Protein AF-0000000065988521 (afdb_homodimer)

Organism: Campylobacter curvus (strain 525.92) (NCBI:txid360105)

Solvent-accessible surface area (backbone atoms only — not comparable to full-atom values): 28954 Å² total; per-residue (Å²): 87,37,46,64,57,51,21,64,75,54,64,28,45,70,71,81,83,74,50,62,34,78,42,72,32,49,45,83,73,18,38,62,46,14,33,27,61,42,79,46,76,86,55,44,76,49,43,64,74,30,44,30,26,27,33,28,23,31,72,91,52,53,84,49,57,48,90,88,39,35,53,30,35,26,92,49,21,57,40,36,46,17,62,48,26,59,77,65,46,73,71,91,70,70,77,84,42,78,55,50,68,35,86,63,30,42,74,41,64,74,43,42,77,39,30,39,22,35,37,24,48,54,15,35,39,29,41,47,20,36,38,26,33,46,19,35,36,27,33,46,21,41,37,32,41,44,21,37,35,33,49,56,21,36,39,30,34,46,23,38,37,32,40,46,16,37,42,32,44,73,36,94,44,66,26,63,48,97,87,65,51,78,36,62,36,53,43,60,24,18,26,36,39,31,37,45,24,34,40,21,36,46,16,40,33,18,8,1,55,61,51,55,12,35,37,32,34,48,18,37,35,31,36,47,23,41,36,28,22,40,19,35,38,25,41,34,21,39,39,30,38,46,19,36,36,30,38,36,24,34,37,29,40,40,23,33,40,23,42,49,11,37,35,45,57,69,28,41,37,27,39,45,16,32,35,32,51,46,15,69,42,82,55,71,43,67,53,66,39,80,46,76,60,56,52,76,55,37,50,37,69,58,45,52,49,50,51,48,48,52,50,50,50,51,70,76,88,87,38,45,64,56,50,22,64,75,54,66,29,45,71,71,80,83,72,50,62,36,79,41,72,32,49,44,82,72,16,39,62,46,14,34,26,60,42,76,45,75,87,55,42,74,48,44,64,74,29,45,29,26,29,33,29,23,30,72,91,54,54,86,47,57,46,89,87,40,34,53,31,36,26,92,48,20,56,41,37,48,17,61,48,26,58,78,63,44,71,69,91,67,70,78,84,42,77,55,50,66,35,86,64,29,44,75,41,69,73,40,45,76,40,28,41,22,34,37,23,51,54,16,36,38,29,41,48,18,34,37,25,33,46,19,35,39,28,34,47,21,40,38,32,43,44,22,36,35,32,49,57,20,39,39,30,34,46,23,38,38,32,41,45,16,35,40,31,42,72,36,91,44,66,28,65,50,96,87,57,48,78,38,60,35,53,44,60,24,19,25,38,38,31,37,44,24,36,40,20,36,46,16,38,35,18,8,1,55,60,50,56,12,35,38,31,34,47,19,37,34,35,38,48,22,42,38,27,23,40,19,37,38,25,42,41,21,41,37,30,38,44,19,36,37,30,39,37,24,35,37,28,39,40,23,35,38,24,40,47,11,36,35,41,56,71,26,41,38,26,39,45,16,32,35,32,53,44,14,39,41,81,54,69,42,65,54,65,41,53,32,33,19,52,82,79,87,60,60,65,71,60,44,53,50,51,52,48,48,53,50,51,52,49,72,75,89

pLDDT: mean 90.83, std 10.43, range [54.44, 98.88]

Radius of gyration: 27.43 Å; Cα contacts (8 Å, |Δi|>4): 1960; chains: 2; bounding box: 73×80×68 Å

InterPro domains:
  IPR001451 Hexapeptide repeat [PF00132] (134-168)
  IPR007691 UDP-3-O-[3-hydroxymyristoyl] glucosamine N-acyltransferase LpxD [MF_00523] (2-316)
  IPR007691 UDP-3-O-[3-hydroxymyristoyl] glucosamine N-acyltransferase LpxD [PTHR43378] (101-314)
  IPR007691 UDP-3-O-[3-hydroxymyristoyl] glucosamine N-acyltransferase LpxD [TIGR01853] (5-316)
  IPR007691 UDP-3-O-[3-hydroxymyristoyl] glucosamine N-acyltransferase LpxD [cd03352] (101-304)
  IPR011004 Trimeric LpxA-like superfamily [SSF51161] (31-304)
  IPR020573 UDP-3-O-[3-hydroxymyristoyl] glucosamine N-acyltransferase, non-repeat region [PF04613] (18-85)

Structure (mmCIF, N/CA/C/O backbone):
data_AF-0000000065988521-model_v1
#
loop_
_entity.id
_entity.type
_entity.pdbx_description
1 polymer 'UDP-3-O-acylglucosamine N-acyltransferase'
#
loop_
_atom_site.group_PDB
_atom_site.id
_atom_site.type_symbol
_atom_site.label_atom_id
_atom_site.label_alt_id
_atom_site.label_comp_id
_atom_site.label_asym_id
_atom_site.label_entity_id
_atom_site.label_seq_id
_atom_site.pdbx_PDB_ins_code
_atom_site.Cartn_x
_atom_site.Cartn_y
_atom_site.Cartn_z
_atom_site.occupancy
_atom_site.B_iso_or_equiv
_atom_site.auth_seq_id
_atom_site.auth_comp_id
_atom_site.auth_asym_id
_atom_site.auth_atom_id
_atom_site.pdbx_PDB_model_num
ATOM 1 N N . MET A 1 1 ? 10.797 -26.75 -27.781 1 95.75 1 MET A N 1
ATOM 2 C CA . MET A 1 1 ? 10.43 -28.125 -27.469 1 95.75 1 MET A CA 1
ATOM 3 C C . MET A 1 1 ? 9.461 -28.688 -28.5 1 95.75 1 MET A C 1
ATOM 5 O O . MET A 1 1 ? 8.523 -28 -28.906 1 95.75 1 MET A O 1
ATOM 9 N N . LYS A 1 2 ? 9.648 -29.875 -28.859 1 97.06 2 LYS A N 1
ATOM 10 C CA . LYS A 1 2 ? 8.773 -30.5 -29.859 1 97.06 2 LYS A CA 1
ATOM 11 C C . LYS A 1 2 ? 7.465 -30.969 -29.219 1 97.06 2 LYS A C 1
ATOM 13 O O . LYS A 1 2 ? 7.43 -31.297 -28.031 1 97.06 2 LYS A O 1
ATOM 18 N N . LEU A 1 3 ? 6.449 -31.062 -30.094 1 96.81 3 LEU A N 1
ATOM 19 C CA . LEU A 1 3 ? 5.148 -31.5 -29.578 1 96.81 3 LEU A CA 1
ATOM 20 C C . LEU A 1 3 ? 5.223 -32.906 -29.031 1 96.81 3 LEU A C 1
ATOM 22 O O . LEU A 1 3 ? 4.551 -33.25 -28.047 1 96.81 3 LEU A O 1
ATOM 26 N N . SER A 1 4 ? 5.996 -33.719 -29.672 1 96.69 4 SER A N 1
ATOM 27 C CA . SER A 1 4 ? 6.156 -35.094 -29.219 1 96.69 4 SER A CA 1
ATOM 28 C C . SER A 1 4 ? 6.746 -35.125 -27.812 1 96.69 4 SER A C 1
ATOM 30 O O . SER A 1 4 ? 6.316 -35.906 -26.969 1 96.69 4 SER A O 1
ATOM 32 N N . GLU A 1 5 ? 7.652 -34.25 -27.594 1 97.12 5 GLU A N 1
ATOM 33 C CA . GLU A 1 5 ? 8.258 -34.156 -26.281 1 97.12 5 GLU A CA 1
ATOM 34 C C . GLU A 1 5 ? 7.258 -33.656 -25.25 1 97.12 5 GLU A C 1
ATOM 36 O O . GLU A 1 5 ? 7.219 -34.125 -24.109 1 97.12 5 GLU A O 1
ATOM 41 N N . ILE A 1 6 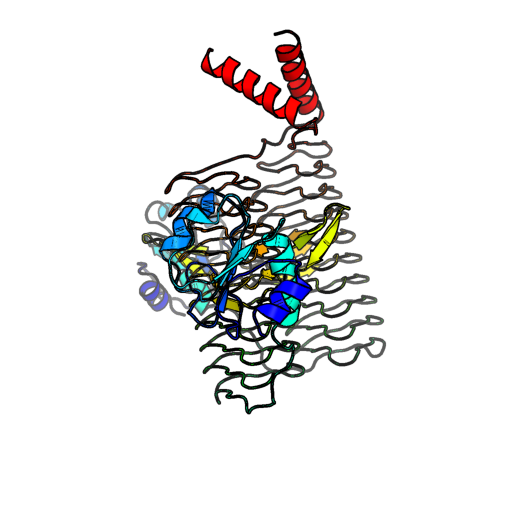? 6.551 -32.656 -25.656 1 97.12 6 ILE A N 1
ATOM 42 C CA . ILE A 1 6 ? 5.52 -32.062 -24.781 1 97.12 6 ILE A CA 1
ATOM 43 C C . ILE A 1 6 ? 4.492 -33.156 -24.438 1 97.12 6 ILE A C 1
ATOM 45 O O . ILE A 1 6 ? 4.102 -33.281 -23.266 1 97.12 6 ILE A O 1
ATOM 49 N N . ALA A 1 7 ? 4.074 -33.875 -25.391 1 96.56 7 ALA A N 1
ATOM 50 C CA . ALA A 1 7 ? 3.104 -34.969 -25.188 1 96.56 7 ALA A CA 1
ATOM 51 C C . ALA A 1 7 ? 3.625 -36 -24.188 1 96.56 7 ALA A C 1
ATOM 53 O O . ALA A 1 7 ? 2.887 -36.438 -23.297 1 96.56 7 ALA A O 1
ATOM 54 N N . GLN A 1 8 ? 4.812 -36.312 -24.328 1 95.69 8 GLN A N 1
ATOM 55 C CA . GLN A 1 8 ? 5.43 -37.281 -23.422 1 95.69 8 GLN A CA 1
ATOM 56 C C . GLN A 1 8 ? 5.469 -36.75 -22 1 95.69 8 GLN A C 1
ATOM 58 O O . GLN A 1 8 ? 5.148 -37.469 -21.047 1 95.69 8 GLN A O 1
ATOM 63 N N . LYS A 1 9 ? 5.789 -35.562 -21.828 1 95.44 9 LYS A N 1
ATOM 64 C CA . LYS A 1 9 ? 5.949 -34.938 -20.516 1 95.44 9 LYS A CA 1
ATOM 65 C C . LYS A 1 9 ? 4.598 -34.781 -19.812 1 95.44 9 LYS A C 1
ATOM 67 O O . LYS A 1 9 ? 4.516 -34.844 -18.594 1 95.44 9 LYS A O 1
ATOM 72 N N . THR A 1 10 ? 3.598 -34.594 -20.562 1 95.5 10 THR A N 1
ATOM 73 C CA . THR A 1 10 ? 2.307 -34.219 -19.984 1 95.5 10 THR A CA 1
ATOM 74 C C . THR A 1 10 ? 1.332 -35.406 -20.062 1 95.5 10 THR A C 1
ATOM 76 O O . THR A 1 10 ? 0.242 -35.344 -19.484 1 95.5 10 THR A O 1
ATOM 79 N N . GLY A 1 11 ? 1.721 -36.344 -20.781 1 93.94 11 GLY A N 1
ATOM 80 C CA . GLY A 1 11 ? 0.824 -37.469 -21 1 93.94 11 GLY A CA 1
ATOM 81 C C . GLY A 1 11 ? -0.269 -37.188 -22.016 1 93.94 11 GLY A C 1
ATOM 82 O O . GLY A 1 11 ? -1.295 -37.875 -22.031 1 93.94 11 GLY A O 1
ATOM 83 N N . ALA A 1 12 ? -0.056 -36.219 -22.812 1 96.19 12 ALA A N 1
ATOM 84 C CA . ALA A 1 12 ? -1.045 -35.844 -23.828 1 96.19 12 ALA A CA 1
ATOM 85 C C . ALA A 1 12 ? -0.851 -36.656 -25.094 1 96.19 12 ALA A C 1
ATOM 87 O O . ALA A 1 12 ? 0.218 -37.25 -25.328 1 96.19 12 ALA A O 1
ATOM 88 N N . SER A 1 13 ? -1.931 -36.688 -25.844 1 96.12 13 SER A N 1
ATOM 89 C CA . SER A 1 13 ? -1.878 -37.281 -27.188 1 96.12 13 SER A CA 1
ATOM 90 C C . SER A 1 13 ? -2.119 -36.25 -28.266 1 96.12 13 SER A C 1
ATOM 92 O O . SER A 1 13 ? -2.9 -35.312 -28.062 1 96.12 13 SER A O 1
ATOM 94 N N . PHE A 1 14 ? -1.405 -36.375 -29.281 1 93.31 14 PHE A N 1
ATOM 95 C CA . PHE A 1 14 ? -1.649 -35.469 -30.406 1 93.31 14 PHE A CA 1
ATOM 96 C C . PHE A 1 14 ? -1.444 -36.156 -31.734 1 93.31 14 PHE A C 1
ATOM 98 O O . PHE A 1 14 ? -0.894 -37.281 -31.781 1 93.31 14 PHE A O 1
ATOM 105 N N . SER A 1 15 ? -2.1 -35.562 -32.781 1 88.38 15 SER A N 1
ATOM 106 C CA . SER A 1 15 ? -1.91 -36.031 -34.156 1 88.38 15 SER A CA 1
ATOM 107 C C . SER A 1 15 ? -1.478 -34.875 -35.062 1 88.38 15 SER A C 1
ATOM 109 O O . SER A 1 15 ? -1.761 -33.719 -34.781 1 88.38 15 SER A O 1
ATOM 111 N N . GLY A 1 16 ? -0.771 -35.281 -36.062 1 88.31 16 GLY A N 1
ATOM 112 C CA . GLY A 1 16 ? -0.344 -34.25 -37.031 1 88.31 16 GLY A CA 1
ATOM 113 C C . GLY A 1 16 ? 1.149 -34 -37 1 88.31 16 GLY A C 1
ATOM 114 O O . GLY A 1 16 ? 1.931 -34.875 -36.625 1 88.31 16 GLY A O 1
ATOM 115 N N . GLU A 1 17 ? 1.544 -32.781 -37.469 1 92.75 17 GLU A N 1
ATOM 116 C CA . GLU A 1 17 ? 2.951 -32.438 -37.594 1 92.75 17 GLU A CA 1
ATOM 117 C C . GLU A 1 17 ? 3.578 -32.156 -36.219 1 92.75 17 GLU A C 1
ATOM 119 O O . GLU A 1 17 ? 2.955 -31.531 -35.375 1 92.75 17 GLU A O 1
ATOM 124 N N . ASP A 1 18 ? 4.82 -32.594 -36.031 1 96.12 18 ASP A N 1
ATOM 125 C CA . ASP A 1 18 ? 5.566 -32.406 -34.812 1 96.12 18 ASP A CA 1
ATOM 126 C C . ASP A 1 18 ? 6.258 -31.047 -34.781 1 96.12 18 ASP A C 1
ATOM 128 O O . ASP A 1 18 ? 7.488 -30.969 -34.812 1 96.12 18 ASP A O 1
ATOM 132 N N . ILE A 1 19 ? 5.531 -30.031 -34.625 1 95.44 19 ILE A N 1
ATOM 133 C CA . ILE A 1 19 ? 6.043 -28.672 -34.719 1 95.44 19 ILE A CA 1
ATOM 134 C C . ILE A 1 19 ? 6.82 -28.328 -33.438 1 95.44 19 ILE A C 1
ATOM 136 O O . ILE A 1 19 ? 6.672 -28.984 -32.406 1 95.44 19 ILE A O 1
ATOM 140 N N . GLU A 1 20 ? 7.656 -27.297 -33.562 1 96.88 20 GLU A N 1
ATOM 141 C CA . GLU A 1 20 ? 8.43 -26.812 -32.438 1 96.88 20 GLU A CA 1
ATOM 142 C C . GLU A 1 20 ? 7.719 -25.641 -31.75 1 96.88 20 GLU A C 1
ATOM 144 O O . GLU A 1 20 ? 7.246 -24.719 -32.406 1 96.88 20 GLU A O 1
ATOM 149 N N . ILE A 1 21 ? 7.629 -25.812 -30.438 1 96.44 21 ILE A N 1
ATOM 150 C CA . ILE A 1 21 ? 7.027 -24.766 -29.625 1 96.44 21 ILE A CA 1
ATOM 151 C C . ILE A 1 21 ? 8.117 -23.969 -28.906 1 96.44 21 ILE A C 1
ATOM 153 O O . ILE A 1 21 ? 9 -24.547 -28.266 1 96.44 21 ILE A O 1
ATOM 157 N N . PHE A 1 22 ? 7.984 -22.656 -28.891 1 94.44 22 PHE A N 1
ATOM 158 C CA . PHE A 1 22 ? 9.055 -21.828 -28.344 1 94.44 22 PHE A CA 1
ATOM 159 C C . PHE A 1 22 ? 8.633 -21.188 -27.031 1 94.44 22 PHE A C 1
ATOM 161 O O . PHE A 1 22 ? 9.477 -20.781 -26.234 1 94.44 22 PHE A O 1
ATOM 168 N N . ALA A 1 23 ? 7.387 -21.109 -26.859 1 93.56 23 ALA A N 1
ATOM 169 C CA . ALA A 1 23 ? 6.895 -20.469 -25.641 1 93.56 23 ALA A CA 1
ATOM 170 C C . ALA A 1 23 ? 5.434 -20.828 -25.391 1 93.56 23 ALA A C 1
ATOM 172 O O . ALA A 1 23 ? 4.758 -21.375 -26.266 1 93.56 23 ALA A O 1
ATOM 173 N N . LEU A 1 24 ? 5.078 -20.609 -24.156 1 94.75 24 LEU A N 1
ATOM 174 C CA . LEU A 1 24 ? 3.672 -20.688 -23.781 1 94.75 24 LEU A CA 1
ATOM 175 C C . LEU A 1 24 ? 3.027 -19.312 -23.766 1 94.75 24 LEU A C 1
ATOM 177 O O . LEU A 1 24 ? 3.689 -18.312 -23.469 1 94.75 24 LEU A O 1
ATOM 181 N N . ASN A 1 25 ? 1.743 -19.297 -24.047 1 92.94 25 ASN A N 1
ATOM 182 C CA . ASN A 1 25 ? 1.054 -18 -24.047 1 92.94 25 ASN A CA 1
ATOM 183 C C . ASN A 1 25 ? -0.456 -18.172 -23.906 1 92.94 25 ASN A C 1
ATOM 185 O O . ASN A 1 25 ? -0.963 -19.297 -23.953 1 92.94 25 ASN A O 1
ATOM 189 N N . SER A 1 26 ? -1.049 -17.109 -23.688 1 89.69 26 SER A N 1
ATOM 190 C CA . SER A 1 26 ? -2.504 -17.125 -23.594 1 89.69 26 SER A CA 1
ATOM 191 C C . SER A 1 26 ? -3.15 -17.391 -24.938 1 89.69 26 SER A C 1
ATOM 193 O O . SER A 1 26 ? -2.521 -17.188 -25.984 1 89.69 26 SER A O 1
ATOM 195 N N . LEU A 1 27 ? -4.465 -17.828 -24.891 1 90.75 27 LEU A N 1
ATOM 196 C CA . LEU A 1 27 ? -5.215 -18.062 -26.125 1 90.75 27 LEU A CA 1
ATOM 197 C C . LEU A 1 27 ? -5.258 -16.797 -26.984 1 90.75 27 LEU A C 1
ATOM 199 O O . LEU A 1 27 ? -5.094 -16.859 -28.203 1 90.75 27 LEU A O 1
ATOM 203 N N . LYS A 1 28 ? -5.379 -15.773 -26.297 1 86.69 28 LYS A N 1
ATOM 204 C CA . LYS A 1 28 ? -5.547 -14.484 -26.969 1 86.69 28 LYS A CA 1
ATOM 205 C C . LYS A 1 28 ? -4.262 -14.062 -27.672 1 86.69 28 LYS A C 1
ATOM 207 O O . LYS A 1 28 ? -4.297 -13.555 -28.797 1 86.69 28 LYS A O 1
ATOM 212 N N . ASN A 1 29 ? -3.131 -14.336 -27.156 1 90.88 29 ASN A N 1
ATOM 213 C CA . ASN A 1 29 ? -1.898 -13.711 -27.625 1 90.88 29 ASN A CA 1
ATOM 214 C C . ASN A 1 29 ? -0.975 -14.727 -28.297 1 90.88 29 ASN A C 1
ATOM 216 O O . ASN A 1 29 ? 0.016 -14.352 -28.922 1 90.88 29 ASN A O 1
ATOM 220 N N . ALA A 1 30 ? -1.295 -15.906 -28.266 1 93.31 30 ALA A N 1
ATOM 221 C CA . ALA A 1 30 ? -0.403 -16.953 -28.766 1 93.31 30 ALA A CA 1
ATOM 222 C C . ALA A 1 30 ? -0.275 -16.891 -30.281 1 93.31 30 ALA A C 1
ATOM 224 O O . ALA A 1 30 ? -1.238 -16.562 -30.984 1 93.31 30 ALA A O 1
ATOM 225 N N . ASN A 1 31 ? 0.912 -17.172 -30.688 1 93.94 31 ASN A N 1
ATOM 226 C CA . ASN A 1 31 ? 1.153 -17.297 -32.125 1 93.94 31 ASN A CA 1
ATOM 227 C C . ASN A 1 31 ? 1.437 -18.734 -32.531 1 93.94 31 ASN A C 1
ATOM 229 O O . ASN A 1 31 ? 1.394 -19.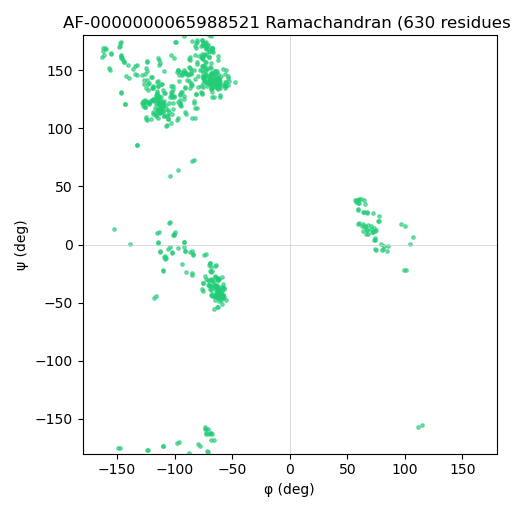641 -31.688 1 93.94 31 ASN A O 1
ATOM 233 N N . LYS A 1 32 ? 1.8 -18.938 -33.781 1 94.62 32 LYS A N 1
ATOM 234 C CA . LYS A 1 32 ? 1.878 -20.266 -34.375 1 94.62 32 LYS A CA 1
ATOM 235 C C . LYS A 1 32 ? 3.039 -21.062 -33.781 1 94.62 32 LYS A C 1
ATOM 237 O O . LYS A 1 32 ? 3.092 -22.281 -33.906 1 94.62 32 LYS A O 1
ATOM 242 N N . ALA A 1 33 ? 3.902 -20.391 -33.156 1 95.75 33 ALA A N 1
ATOM 243 C CA . ALA A 1 33 ? 5.062 -21.047 -32.562 1 95.75 33 ALA A CA 1
ATOM 244 C C . ALA A 1 33 ? 4.871 -21.234 -31.062 1 95.75 33 ALA A C 1
ATOM 246 O O . ALA A 1 33 ? 5.809 -21.609 -30.359 1 95.75 33 ALA A O 1
ATOM 247 N N . GLU A 1 34 ? 3.688 -20.953 -30.609 1 96.12 34 GLU A N 1
ATOM 248 C CA . GLU A 1 34 ? 3.443 -20.984 -29.172 1 96.12 34 GLU A CA 1
ATOM 249 C C . GLU A 1 34 ? 2.295 -21.938 -28.828 1 96.12 34 GLU A C 1
ATOM 251 O O . GLU A 1 34 ? 1.497 -22.297 -29.703 1 96.12 34 GLU A O 1
ATOM 256 N N . LEU A 1 35 ? 2.309 -22.391 -27.578 1 96.44 35 LEU A N 1
ATOM 257 C CA . LEU A 1 35 ? 1.326 -23.328 -27.062 1 96.44 35 LEU A CA 1
ATOM 258 C C . LEU A 1 35 ? 0.418 -22.672 -26.031 1 96.44 35 LEU A C 1
ATOM 260 O O . LEU A 1 35 ? 0.89 -21.906 -25.172 1 96.44 35 LEU A O 1
ATOM 264 N N . SER A 1 36 ? -0.835 -22.938 -26.078 1 95.62 36 SER A N 1
ATOM 265 C CA . SER A 1 36 ? -1.81 -22.484 -25.094 1 95.62 36 SER A CA 1
ATOM 266 C C . SER A 1 36 ? -2.564 -23.656 -24.469 1 95.62 36 SER A C 1
ATOM 268 O O . SER A 1 36 ? -2.164 -24.812 -24.625 1 95.62 36 SER A O 1
ATOM 270 N N . TYR A 1 37 ? -3.504 -23.266 -23.625 1 94.25 37 TYR A N 1
ATOM 271 C CA . TYR A 1 37 ? -4.316 -24.328 -23.062 1 94.25 37 TYR A CA 1
ATOM 272 C C . TYR A 1 37 ? -5.746 -23.859 -22.812 1 94.25 37 TYR A C 1
ATOM 274 O O . TYR A 1 37 ? -6.02 -22.656 -22.812 1 94.25 37 TYR A O 1
ATOM 282 N N . CYS A 1 38 ? -6.617 -24.797 -22.688 1 92.44 38 CYS A N 1
ATOM 283 C CA . CYS A 1 38 ? -8.016 -24.562 -22.359 1 92.44 38 CYS A CA 1
ATOM 284 C C . CYS A 1 38 ? -8.57 -25.641 -21.453 1 92.44 38 CYS A C 1
ATOM 286 O O . CYS A 1 38 ? -8.523 -26.828 -21.797 1 92.44 38 CYS A O 1
ATOM 288 N N . ASP A 1 39 ? -9.023 -25.188 -20.312 1 82.06 39 ASP A N 1
ATOM 289 C CA . ASP A 1 39 ? -9.438 -26.172 -19.328 1 82.06 39 ASP A CA 1
ATOM 290 C C . ASP A 1 39 ? -10.938 -26.094 -19.062 1 82.06 39 ASP A C 1
ATOM 292 O O . ASP A 1 39 ? -11.453 -26.781 -18.172 1 82.06 39 ASP A O 1
ATOM 296 N N . GLY A 1 40 ? -11.633 -25.25 -19.719 1 83.12 40 GLY A N 1
ATOM 297 C CA . GLY A 1 40 ? -13.055 -25.172 -19.422 1 83.12 40 GLY A CA 1
ATOM 298 C C . GLY A 1 40 ? -13.883 -24.641 -20.578 1 83.12 40 GLY A C 1
ATOM 299 O O . GLY A 1 40 ? -13.344 -24.016 -21.5 1 83.12 40 GLY A O 1
ATOM 300 N N . GLU A 1 41 ? -15.148 -24.891 -20.438 1 84.94 41 GLU A N 1
ATOM 301 C CA . GLU A 1 41 ? -16.094 -24.516 -21.5 1 84.94 41 GLU A CA 1
ATOM 302 C C . GLU A 1 41 ? -16.203 -23 -21.625 1 84.94 41 GLU A C 1
ATOM 304 O O . GLU A 1 41 ? -16.359 -22.484 -22.734 1 84.94 41 GLU A O 1
ATOM 309 N N . LYS A 1 42 ? -16.016 -22.438 -20.547 1 81.31 42 LYS A N 1
ATOM 310 C CA . LYS A 1 42 ? -16.172 -20.984 -20.516 1 81.31 42 LYS A CA 1
ATOM 311 C C . LYS A 1 42 ? -15.148 -20.297 -21.422 1 81.31 42 LYS A C 1
ATOM 313 O O . LYS A 1 42 ? -15.445 -19.297 -22.062 1 81.31 42 LYS A O 1
ATOM 318 N N . ASN A 1 43 ? -14.031 -20.922 -21.578 1 86.88 43 ASN A N 1
ATOM 319 C CA . ASN A 1 43 ? -12.953 -20.312 -22.344 1 86.88 43 ASN A CA 1
ATOM 320 C C . ASN A 1 43 ? -12.852 -20.906 -23.734 1 86.88 43 ASN A C 1
ATOM 322 O O . ASN A 1 43 ? -12.125 -20.375 -24.594 1 86.88 43 ASN A O 1
ATOM 326 N N . ALA A 1 44 ? -13.578 -21.875 -23.984 1 90.5 44 ALA A N 1
ATOM 327 C CA . ALA A 1 44 ? -13.469 -22.594 -25.25 1 90.5 44 ALA A CA 1
ATOM 328 C C . ALA A 1 44 ? -13.867 -21.703 -26.422 1 90.5 44 ALA A C 1
ATOM 330 O O . ALA A 1 44 ? -13.359 -21.875 -27.531 1 90.5 44 ALA A O 1
ATOM 331 N N . LYS A 1 45 ? -14.695 -20.812 -26.125 1 87.19 45 LYS A N 1
ATOM 332 C CA . LYS A 1 45 ? -15.172 -19.922 -27.172 1 87.19 45 LYS A CA 1
ATOM 333 C C . LYS A 1 45 ? -14.039 -19.062 -27.734 1 87.19 45 LYS A C 1
ATOM 335 O O . LYS A 1 45 ? -14.125 -18.547 -28.844 1 87.19 45 LYS A O 1
ATOM 340 N N . PHE A 1 46 ? -13.008 -18.953 -27.062 1 90 46 PHE A N 1
ATOM 341 C CA . PHE A 1 46 ? -11.906 -18.094 -27.469 1 90 46 PHE A CA 1
ATOM 342 C C . PHE A 1 46 ? -10.898 -18.875 -28.312 1 90 46 PHE A C 1
ATOM 344 O O . PHE A 1 46 ? -9.992 -18.281 -28.906 1 90 46 PHE A O 1
ATOM 351 N N . ILE A 1 47 ? -11.047 -20.141 -28.469 1 93.62 47 ILE A N 1
ATOM 352 C CA . ILE A 1 47 ? -10.086 -20.984 -29.156 1 93.62 47 ILE A CA 1
ATOM 353 C C . ILE A 1 47 ? -10.07 -20.641 -30.641 1 93.62 47 ILE A C 1
ATOM 355 O O . ILE A 1 47 ? -9.008 -20.547 -31.266 1 93.62 47 ILE A O 1
ATOM 359 N N . ALA A 1 48 ? -11.25 -20.391 -31.109 1 90.75 48 ALA A N 1
ATOM 360 C CA . ALA A 1 48 ? -11.391 -20.125 -32.531 1 90.75 48 ALA A CA 1
ATOM 361 C C . ALA A 1 48 ? -10.609 -18.875 -32.938 1 90.75 48 ALA A C 1
ATOM 363 O O . ALA A 1 48 ? -10.117 -18.781 -34.062 1 90.75 48 ALA A O 1
ATOM 364 N N . GLY A 1 49 ? -10.484 -18 -32.094 1 91.31 49 GLY A N 1
ATOM 365 C CA . GLY A 1 49 ? -9.805 -16.75 -32.406 1 91.31 49 GLY A CA 1
ATOM 366 C C . GLY A 1 49 ? -8.312 -16.797 -32.094 1 91.31 49 GLY A C 1
ATOM 367 O O . GLY A 1 49 ? -7.594 -15.828 -32.375 1 91.31 49 GLY A O 1
ATOM 368 N N . SER A 1 50 ? -7.816 -17.859 -31.656 1 93.94 50 SER A N 1
ATOM 369 C CA . SER A 1 50 ? -6.414 -17.969 -31.281 1 93.94 50 SER A CA 1
ATOM 370 C C . SER A 1 50 ? -5.539 -18.344 -32.469 1 93.94 50 SER A C 1
ATOM 372 O O . SER A 1 50 ? -5.969 -19.094 -33.344 1 93.94 50 SER A O 1
ATOM 374 N N . ASN A 1 51 ? -4.344 -17.844 -32.469 1 94.94 51 ASN A N 1
ATOM 375 C CA . ASN A 1 51 ? -3.367 -18.188 -33.5 1 94.94 51 ASN A CA 1
ATOM 376 C C . ASN A 1 51 ? -2.312 -19.156 -32.969 1 94.94 51 ASN A C 1
ATOM 378 O O . ASN A 1 51 ? -1.228 -19.266 -33.531 1 94.94 51 ASN A O 1
ATOM 382 N N . ALA A 1 52 ? -2.594 -19.797 -31.922 1 95.38 52 ALA A N 1
ATOM 383 C CA . ALA A 1 52 ? -1.646 -20.719 -31.328 1 95.38 52 ALA A CA 1
ATOM 384 C C . ALA A 1 52 ? -1.324 -21.875 -32.281 1 95.38 52 ALA A C 1
ATOM 386 O O . ALA A 1 52 ? -2.186 -22.312 -33.031 1 95.38 52 ALA A O 1
ATOM 387 N N . GLY A 1 53 ? -0.109 -22.328 -32.188 1 95.62 53 GLY A N 1
ATOM 388 C CA . GLY A 1 53 ? 0.266 -23.484 -32.969 1 95.62 53 GLY A CA 1
ATOM 389 C C . GLY A 1 53 ? -0.296 -24.781 -32.406 1 95.62 53 GLY A C 1
ATOM 390 O O . GLY A 1 53 ? -0.561 -25.719 -33.156 1 95.62 53 GLY A O 1
ATOM 391 N N . ALA A 1 54 ? -0.387 -24.797 -31.156 1 97.06 54 ALA A N 1
ATOM 392 C CA . ALA A 1 54 ? -0.912 -25.969 -30.469 1 97.06 54 ALA A CA 1
ATOM 393 C C . ALA A 1 54 ? -1.683 -25.578 -29.219 1 97.06 54 ALA A C 1
ATOM 395 O O . ALA A 1 54 ? -1.535 -24.469 -28.703 1 97.06 54 ALA A O 1
ATOM 396 N N . ILE A 1 55 ? -2.473 -26.531 -28.734 1 97.25 55 ILE A N 1
ATOM 397 C CA . ILE A 1 55 ? -3.287 -26.25 -27.562 1 97.25 55 ILE A CA 1
ATOM 398 C C . ILE A 1 55 ? -3.441 -27.516 -26.719 1 97.25 55 ILE A C 1
ATOM 400 O O . ILE A 1 55 ? -3.684 -28.594 -27.25 1 97.25 55 ILE A O 1
ATOM 404 N N . LEU A 1 56 ? -3.18 -27.391 -25.438 1 96.94 56 LEU A N 1
ATOM 405 C CA . LEU A 1 56 ? -3.566 -28.438 -24.484 1 96.94 56 LEU A CA 1
ATOM 406 C C . LEU A 1 56 ? -5.066 -28.375 -24.203 1 96.94 56 LEU A C 1
ATOM 408 O O . LEU A 1 56 ? -5.59 -27.344 -23.797 1 96.94 56 LEU A O 1
ATOM 412 N N . ILE A 1 57 ? -5.715 -29.516 -24.312 1 96.19 57 ILE A N 1
ATOM 413 C CA . ILE A 1 57 ? -7.172 -29.438 -24.266 1 96.19 57 ILE A CA 1
ATOM 414 C C . ILE A 1 57 ? -7.742 -30.781 -23.828 1 96.19 57 ILE A C 1
ATOM 416 O O . ILE A 1 57 ? -7.125 -31.828 -24.047 1 96.19 57 ILE A O 1
ATOM 420 N N . SER A 1 58 ? -8.867 -30.672 -23.234 1 93.69 58 SER A N 1
ATOM 421 C CA . SER A 1 58 ? -9.586 -31.906 -22.875 1 93.69 58 SER A CA 1
ATOM 422 C C . SER A 1 58 ? -10.305 -32.5 -24.078 1 93.69 58 SER A C 1
ATOM 424 O O . SER A 1 58 ? -10.656 -31.766 -25.016 1 93.69 58 SER A O 1
ATOM 426 N N . GLN A 1 59 ? -10.625 -33.719 -23.906 1 93.38 59 GLN A N 1
ATOM 427 C CA . GLN A 1 59 ? -11.219 -34.469 -25.016 1 93.38 59 GLN A CA 1
ATOM 428 C C . GLN A 1 59 ? -12.555 -33.875 -25.422 1 93.38 59 GLN A C 1
ATOM 430 O O . GLN A 1 59 ? -12.859 -33.75 -26.625 1 93.38 59 GLN A O 1
ATOM 435 N N . ASN A 1 60 ? -13.305 -33.438 -24.5 1 92.56 60 ASN A N 1
ATOM 436 C CA . ASN A 1 60 ? -14.664 -32.969 -24.75 1 92.56 60 ASN A CA 1
ATOM 437 C C . ASN A 1 60 ? -14.672 -31.625 -25.453 1 92.56 60 ASN A C 1
ATOM 439 O O . ASN A 1 60 ? -15.711 -31.188 -25.969 1 92.56 60 ASN A O 1
ATOM 443 N N . LEU A 1 61 ? -13.531 -31.016 -25.578 1 94 61 LEU A N 1
ATOM 444 C CA . LEU A 1 61 ? -13.492 -29.688 -26.172 1 94 61 LEU A CA 1
ATOM 445 C C . LEU A 1 61 ? -12.734 -29.688 -27.484 1 94 61 LEU A C 1
ATOM 447 O O . LEU A 1 61 ? -12.516 -28.625 -28.078 1 94 61 LEU A O 1
ATOM 451 N N . THR A 1 62 ? -12.406 -30.781 -28.016 1 93.31 62 THR A N 1
ATOM 452 C CA . THR A 1 62 ? -11.562 -30.891 -29.203 1 93.31 62 THR A CA 1
ATOM 453 C C . THR A 1 62 ? -12.281 -30.344 -30.438 1 93.31 62 THR A C 1
ATOM 455 O O . THR A 1 62 ? -11.633 -29.938 -31.391 1 93.31 62 THR A O 1
ATOM 458 N N . SER A 1 63 ? -13.562 -30.312 -30.391 1 92.69 63 SER A N 1
ATOM 459 C CA . SER A 1 63 ? -14.336 -29.844 -31.531 1 92.69 63 SER A CA 1
ATOM 460 C C . SER A 1 63 ? -14.141 -28.344 -31.75 1 92.69 63 SER A C 1
ATOM 462 O O . SER A 1 63 ? -14.406 -27.828 -32.844 1 92.69 63 SER A O 1
ATOM 464 N N . PHE A 1 64 ? -13.695 -27.688 -30.766 1 93.81 64 PHE A N 1
ATOM 465 C CA . PHE A 1 64 ? -13.523 -26.234 -30.875 1 93.81 64 PHE A CA 1
ATOM 466 C C . PHE A 1 64 ? -12.188 -25.891 -31.516 1 93.81 64 PHE A C 1
ATOM 468 O O . PHE A 1 64 ? -11.938 -24.75 -31.875 1 93.81 64 PHE A O 1
ATOM 475 N N . VAL A 1 65 ? -11.32 -26.812 -31.719 1 94.25 65 VAL A N 1
ATOM 476 C CA . VAL A 1 65 ? -9.977 -26.562 -32.219 1 94.25 65 VAL A CA 1
ATOM 477 C C . VAL A 1 65 ? -10.023 -26.391 -33.75 1 94.25 65 VAL A C 1
ATOM 479 O O . VAL A 1 65 ? -10.461 -27.297 -34.469 1 94.25 65 VAL A O 1
ATOM 482 N N . PRO A 1 66 ? -9.641 -25.219 -34.156 1 92.44 66 PRO A N 1
ATOM 483 C CA . PRO A 1 66 ? -9.688 -24.984 -35.594 1 92.44 66 PRO A CA 1
ATOM 484 C C . PRO A 1 66 ? -8.664 -25.828 -36.344 1 92.44 66 PRO A C 1
ATOM 486 O O . PRO A 1 66 ? -7.738 -26.375 -35.75 1 92.44 66 PRO A O 1
ATOM 489 N N . GLU A 1 67 ? -8.906 -25.75 -37.688 1 88.81 67 GLU A N 1
ATOM 490 C CA . GLU A 1 67 ? -7.949 -26.438 -38.562 1 88.81 67 GLU A CA 1
ATOM 491 C C . GLU A 1 67 ? -6.586 -25.75 -38.531 1 88.81 67 GLU A C 1
ATOM 493 O O . GLU A 1 67 ? -6.504 -24.516 -38.5 1 88.81 67 GLU A O 1
ATOM 498 N N . GLY A 1 68 ? -5.531 -26.469 -38.469 1 89.69 68 GLY A N 1
ATOM 499 C CA . GLY A 1 68 ? -4.195 -25.906 -38.469 1 89.69 68 GLY A CA 1
ATOM 500 C C . GLY A 1 68 ? -3.562 -25.844 -37.094 1 89.69 68 GLY A C 1
ATOM 501 O O . GLY A 1 68 ? -2.348 -25.688 -36.969 1 89.69 68 GLY A O 1
ATOM 502 N N . MET A 1 69 ? -4.395 -25.859 -36.094 1 94.19 69 MET A N 1
ATOM 503 C CA . MET A 1 69 ? -3.893 -25.906 -34.719 1 94.19 69 MET A CA 1
ATOM 504 C C . MET A 1 69 ? -3.816 -27.344 -34.219 1 94.19 69 MET A C 1
ATOM 506 O O . MET A 1 69 ? -4.77 -28.109 -34.344 1 94.19 69 MET A O 1
ATOM 510 N N . SER A 1 70 ? -2.695 -27.688 -33.656 1 96.06 70 SER A N 1
ATOM 511 C CA . SER A 1 70 ? -2.541 -29.047 -33.125 1 96.06 70 SER A CA 1
ATOM 512 C C . SER A 1 70 ? -3.162 -29.172 -31.75 1 96.06 70 SER A C 1
ATOM 514 O O . SER A 1 70 ? -2.857 -28.391 -30.844 1 96.06 70 SER A O 1
ATOM 516 N N . ALA A 1 71 ? -3.951 -30.172 -31.656 1 96.19 71 ALA A N 1
ATOM 517 C CA . ALA A 1 71 ? -4.574 -30.438 -30.359 1 96.19 71 ALA A CA 1
ATOM 518 C C . ALA A 1 71 ? -3.779 -31.469 -29.578 1 96.19 71 ALA A C 1
ATOM 520 O O . ALA A 1 71 ? -3.562 -32.594 -30.047 1 96.19 71 ALA A O 1
ATOM 521 N N . LEU A 1 72 ? -3.338 -31.047 -28.469 1 97.25 72 LEU A N 1
ATOM 522 C CA . LEU A 1 72 ? -2.787 -32 -27.5 1 97.25 72 LEU A CA 1
ATOM 523 C C . LEU A 1 72 ? -3.828 -32.375 -26.438 1 97.25 72 LEU A C 1
ATOM 525 O O . LEU A 1 72 ? -4.094 -31.578 -25.531 1 97.25 72 LEU A O 1
ATOM 529 N N . VAL A 1 73 ? -4.301 -33.531 -26.547 1 96.94 73 VAL A N 1
ATOM 530 C CA . VAL A 1 73 ? -5.445 -33.938 -25.719 1 96.94 73 VAL A CA 1
ATOM 531 C C . VAL A 1 73 ? -4.957 -34.594 -24.438 1 96.94 73 VAL A C 1
ATOM 533 O O . VAL A 1 73 ? -4.176 -35.562 -24.5 1 96.94 73 VAL A O 1
ATOM 536 N N . CYS A 1 74 ? -5.375 -34.125 -23.359 1 95 74 CYS A N 1
ATOM 537 C CA . CYS A 1 74 ? -4.996 -34.688 -22.078 1 95 74 CYS A CA 1
ATOM 538 C C . CYS A 1 74 ? -6.129 -34.531 -21.062 1 95 74 CYS A C 1
ATOM 540 O O . CYS A 1 74 ? -7.105 -33.844 -21.312 1 95 74 CYS A O 1
ATOM 542 N N . GLU A 1 75 ? -6.02 -35.156 -19.922 1 92.06 75 GLU A N 1
ATOM 543 C CA . GLU A 1 75 ? -7.07 -35.219 -18.906 1 92.06 75 GLU A CA 1
ATOM 544 C C . GLU A 1 75 ? -7.184 -33.875 -18.156 1 92.06 75 GLU A C 1
ATOM 546 O O . GLU A 1 75 ? -8.289 -33.438 -17.812 1 92.06 75 GLU A O 1
ATOM 551 N N . ASN A 1 76 ? -6.047 -33.312 -17.891 1 93.81 76 ASN A N 1
ATOM 552 C CA . ASN A 1 76 ? -5.988 -32.062 -17.125 1 93.81 76 ASN A CA 1
ATOM 553 C C . ASN A 1 76 ? -5.082 -31.047 -17.781 1 93.81 76 ASN A C 1
ATOM 555 O O . ASN A 1 76 ? -3.91 -30.922 -17.422 1 93.81 76 ASN A O 1
ATOM 559 N N . PRO A 1 77 ? -5.676 -30.328 -18.688 1 95.5 77 PRO A N 1
ATOM 560 C CA . PRO A 1 77 ? -4.875 -29.359 -19.438 1 95.5 77 PRO A CA 1
ATOM 561 C C . PRO A 1 77 ? -4.191 -28.344 -18.531 1 95.5 77 PRO A C 1
ATOM 563 O O . PRO A 1 77 ? -3.062 -27.922 -18.797 1 95.5 77 PRO A O 1
ATOM 566 N N . HIS A 1 78 ? -4.824 -27.953 -17.422 1 93.88 78 HIS A N 1
ATOM 567 C CA . HIS A 1 78 ? -4.246 -27 -16.5 1 93.88 78 HIS A CA 1
ATOM 568 C C . HIS A 1 78 ? -3.004 -27.562 -15.82 1 93.88 78 HIS A C 1
ATOM 570 O O . HIS A 1 78 ? -1.993 -26.875 -15.688 1 93.88 78 HIS A O 1
ATOM 576 N N . LEU A 1 79 ? -3.074 -28.734 -15.406 1 93.75 79 LEU A N 1
ATOM 577 C CA . LEU A 1 79 ? -1.921 -29.406 -14.812 1 93.75 79 LEU A CA 1
ATOM 578 C C . LEU A 1 79 ? -0.795 -29.562 -15.828 1 93.75 79 LEU A C 1
ATOM 580 O O . LEU A 1 79 ? 0.373 -29.312 -15.508 1 93.75 79 LEU A O 1
ATOM 584 N N . ALA A 1 80 ? -1.186 -29.969 -17.016 1 95.81 80 ALA A N 1
ATOM 585 C CA . ALA A 1 80 ? -0.191 -30.094 -18.078 1 95.81 80 ALA A CA 1
ATOM 586 C C . ALA A 1 80 ? 0.512 -28.766 -18.328 1 95.81 80 ALA A C 1
ATOM 588 O O . ALA A 1 80 ? 1.734 -28.719 -18.5 1 95.81 80 ALA A O 1
ATOM 589 N N . PHE A 1 81 ? -0.241 -27.812 -18.344 1 95.44 81 PHE A N 1
ATOM 590 C CA . PHE A 1 81 ? 0.303 -26.469 -18.516 1 95.44 81 PHE A CA 1
ATOM 591 C C . PHE A 1 81 ? 1.29 -26.125 -17.406 1 95.44 81 PHE A C 1
ATOM 593 O O . PHE A 1 81 ? 2.387 -25.625 -17.672 1 95.44 81 PHE A O 1
ATOM 600 N N . ALA A 1 82 ? 0.935 -26.359 -16.188 1 95.12 82 ALA A N 1
ATOM 601 C CA . ALA A 1 82 ? 1.795 -26.078 -15.039 1 95.12 82 ALA A CA 1
ATOM 602 C C . ALA A 1 82 ? 3.127 -26.812 -15.164 1 95.12 82 ALA A C 1
ATOM 604 O O . ALA A 1 82 ? 4.191 -26.219 -14.961 1 95.12 82 ALA A O 1
ATOM 605 N N . ILE A 1 83 ? 3.037 -27.984 -15.516 1 94.88 83 ILE A N 1
ATOM 606 C CA . ILE A 1 83 ? 4.23 -28.812 -15.664 1 94.88 83 ILE A CA 1
ATOM 607 C C . ILE A 1 83 ? 5.152 -28.203 -16.719 1 94.88 83 ILE A C 1
ATOM 609 O O . ILE A 1 83 ? 6.355 -28.047 -16.484 1 94.88 83 ILE A O 1
ATOM 613 N N . LEU A 1 84 ? 4.551 -27.797 -17.797 1 95.5 84 LEU A N 1
ATOM 614 C CA . LEU A 1 84 ? 5.328 -27.281 -18.906 1 95.5 84 LEU A CA 1
ATOM 615 C C . LEU A 1 84 ? 5.879 -25.891 -18.594 1 95.5 84 LEU A C 1
ATOM 617 O O . LEU A 1 84 ? 6.922 -25.5 -19.109 1 95.5 84 LEU A O 1
ATOM 621 N N . SER A 1 85 ? 5.211 -25.172 -17.75 1 94.88 85 SER A N 1
ATOM 622 C CA . SER A 1 85 ? 5.617 -23.797 -17.438 1 94.88 85 SER A CA 1
ATOM 623 C C . SER A 1 85 ? 7.016 -23.766 -16.828 1 94.88 85 SER A C 1
ATOM 625 O O . SER A 1 85 ? 7.754 -22.797 -17.031 1 94.88 85 SER A O 1
ATOM 627 N N . LYS A 1 86 ? 7.383 -24.766 -16.156 1 93.31 86 LYS A N 1
ATOM 628 C CA . LYS A 1 86 ? 8.727 -24.844 -15.594 1 93.31 86 LYS A CA 1
ATOM 629 C C . LYS A 1 86 ? 9.781 -24.891 -16.703 1 93.31 86 LYS A C 1
ATOM 631 O O . LYS A 1 86 ? 10.797 -24.203 -16.625 1 93.31 86 LYS A O 1
ATOM 636 N N . ASP A 1 87 ? 9.5 -25.672 -17.641 1 93.56 87 ASP A N 1
ATOM 637 C CA . ASP A 1 87 ? 10.445 -25.859 -18.734 1 93.56 87 ASP A CA 1
ATOM 638 C C . ASP A 1 87 ? 10.609 -24.578 -19.547 1 93.56 87 ASP A C 1
ATOM 640 O O . ASP A 1 87 ? 11.672 -24.328 -20.125 1 93.56 87 ASP A O 1
ATOM 644 N N . PHE A 1 88 ? 9.586 -23.891 -19.609 1 92.94 88 PHE A N 1
ATOM 645 C CA . PHE A 1 88 ? 9.617 -22.688 -20.438 1 92.94 88 PHE A CA 1
ATOM 646 C C . PHE A 1 88 ? 9.844 -21.438 -19.578 1 92.94 88 PHE A C 1
ATOM 648 O O . PHE A 1 88 ? 9.688 -20.312 -20.047 1 92.94 88 PHE A O 1
ATOM 655 N N . ALA A 1 89 ? 10.18 -21.609 -18.359 1 91.75 89 ALA A N 1
ATOM 656 C CA . ALA A 1 89 ? 10.398 -20.5 -17.438 1 91.75 89 ALA A CA 1
ATOM 657 C C . ALA A 1 89 ? 11.617 -19.672 -17.859 1 91.75 89 ALA A C 1
ATOM 659 O O . ALA A 1 89 ? 12.633 -20.234 -18.281 1 91.75 89 ALA A O 1
ATOM 660 N N . LYS A 1 90 ? 11.531 -18.406 -17.625 1 87.62 90 LYS A N 1
ATOM 661 C CA . LYS A 1 90 ? 12.664 -17.516 -17.891 1 87.62 90 LYS A CA 1
ATOM 662 C C . LYS A 1 90 ? 13.75 -17.703 -16.828 1 87.62 90 LYS A C 1
ATOM 664 O O . LYS A 1 90 ? 13.453 -17.891 -15.656 1 87.62 90 LYS A O 1
ATOM 669 N N . PRO A 1 91 ? 14.945 -17.578 -17.312 1 86.31 91 PRO A N 1
ATOM 670 C CA . PRO A 1 91 ? 16.031 -17.656 -16.328 1 86.31 91 PRO A CA 1
ATOM 671 C C . PRO A 1 91 ? 16.062 -16.469 -15.375 1 86.31 91 PRO A C 1
ATOM 673 O O . PRO A 1 91 ? 15.641 -15.367 -15.75 1 86.31 91 PRO A O 1
ATOM 676 N N . LEU A 1 92 ? 16.562 -16.703 -14.219 1 82.06 92 LEU A N 1
ATOM 677 C CA . LEU A 1 92 ? 16.656 -15.656 -13.203 1 82.06 92 LEU A CA 1
ATOM 678 C C . LEU A 1 92 ? 17.609 -14.555 -13.633 1 82.06 92 LEU A C 1
ATOM 680 O O . LEU A 1 92 ? 17.359 -13.375 -13.359 1 82.06 92 LEU A O 1
ATOM 684 N N . PHE A 1 93 ? 18.719 -14.93 -14.281 1 88.44 93 PHE A N 1
ATOM 685 C CA . PHE A 1 93 ? 19.734 -13.977 -14.727 1 88.44 93 PHE A CA 1
ATOM 686 C C . PHE A 1 93 ? 19.969 -14.094 -16.234 1 88.44 93 PHE A C 1
ATOM 688 O O . PHE A 1 93 ? 19.969 -15.203 -16.766 1 88.44 93 PHE A O 1
ATOM 695 N N . CYS A 1 94 ? 20.094 -12.922 -16.812 1 88.62 94 CYS A N 1
ATOM 696 C CA . CYS A 1 94 ? 20.406 -12.906 -18.234 1 88.62 94 CYS A CA 1
ATOM 697 C C . CYS A 1 94 ? 21.891 -12.664 -18.469 1 88.62 94 CYS A C 1
ATOM 699 O O . CYS A 1 94 ? 22.641 -12.438 -17.516 1 88.62 94 CYS A O 1
ATOM 701 N N . GLU A 1 95 ? 22.203 -12.773 -19.719 1 89.88 95 GLU A N 1
ATOM 702 C CA . GLU A 1 95 ? 23.578 -12.438 -20.078 1 89.88 95 GLU A CA 1
ATOM 703 C C . GLU A 1 95 ? 23.891 -10.984 -19.734 1 89.88 95 GLU A C 1
ATOM 705 O O . GLU A 1 95 ? 23.078 -10.094 -20 1 89.88 95 GLU A O 1
ATOM 710 N N . PRO A 1 96 ? 25.078 -10.844 -19.125 1 92.25 96 PRO A N 1
ATOM 711 C CA . PRO A 1 96 ? 25.422 -9.477 -18.719 1 92.25 96 PRO A CA 1
ATOM 712 C C . PRO A 1 96 ? 25.484 -8.516 -19.906 1 92.25 96 PRO A C 1
ATOM 714 O O . PRO A 1 96 ? 26.078 -8.828 -20.938 1 92.25 96 PRO A O 1
ATOM 717 N N . LYS A 1 97 ? 24.781 -7.477 -19.766 1 94.38 97 LYS A N 1
ATOM 718 C CA . LYS A 1 97 ? 24.781 -6.352 -20.703 1 94.38 97 LYS A CA 1
ATOM 719 C C . LYS A 1 97 ? 24.906 -5.023 -19.953 1 94.38 97 LYS A C 1
ATOM 721 O O . LYS A 1 97 ? 24.531 -4.922 -18.797 1 94.38 97 LYS A O 1
ATOM 726 N N . PRO A 1 98 ? 25.453 -4.082 -20.734 1 94.81 98 PRO A N 1
ATOM 727 C CA . PRO A 1 98 ? 25.609 -2.791 -20.062 1 94.81 98 PRO A CA 1
ATOM 728 C C . PRO A 1 98 ? 24.266 -2.16 -19.688 1 94.81 98 PRO A C 1
ATOM 730 O O . PRO A 1 98 ? 23.281 -2.309 -20.422 1 94.81 98 PRO A O 1
ATOM 733 N N . SER A 1 99 ? 24.281 -1.545 -18.547 1 94.81 99 SER A N 1
ATOM 734 C CA . SER A 1 99 ? 23.109 -0.778 -18.109 1 94.81 99 SER A CA 1
ATOM 735 C C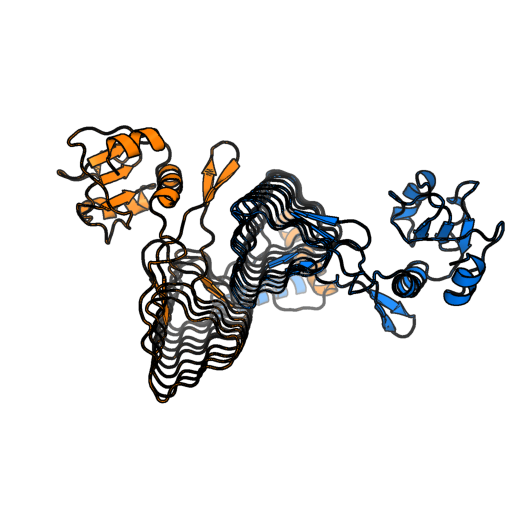 . SER A 1 99 ? 23.25 0.691 -18.5 1 94.81 99 SER A C 1
ATOM 737 O O . SER A 1 99 ? 24.359 1.206 -18.641 1 94.81 99 SER A O 1
ATOM 739 N N . ASN A 1 100 ? 22.094 1.267 -18.797 1 97.31 100 ASN A N 1
ATOM 740 C CA . ASN A 1 100 ? 22.047 2.67 -19.188 1 97.31 100 ASN A CA 1
ATOM 741 C C . ASN A 1 100 ? 21.469 3.545 -18.078 1 97.31 100 ASN A C 1
ATOM 743 O O . ASN A 1 100 ? 20.25 3.682 -17.969 1 97.31 100 ASN A O 1
ATOM 747 N N . ILE A 1 101 ? 22.328 4.25 -17.359 1 97.94 101 ILE A N 1
ATOM 748 C CA . ILE A 1 101 ? 21.953 5.117 -16.266 1 97.94 101 ILE A CA 1
ATOM 749 C C . ILE A 1 101 ? 22.156 6.582 -16.656 1 97.94 101 ILE A C 1
ATOM 751 O O . ILE A 1 101 ? 23.266 6.988 -16.984 1 97.94 101 ILE A O 1
ATOM 755 N N . ALA A 1 102 ? 21.078 7.273 -16.609 1 97.88 102 ALA A N 1
ATOM 756 C CA . ALA A 1 102 ? 21.172 8.688 -16.969 1 97.88 102 ALA A CA 1
ATOM 757 C C . ALA A 1 102 ? 22.172 9.406 -16.078 1 97.88 102 ALA A C 1
ATOM 759 O O . ALA A 1 102 ? 22.281 9.109 -14.883 1 97.88 102 ALA A O 1
ATOM 760 N N . GLU A 1 103 ? 22.797 10.406 -16.531 1 97.44 103 GLU A N 1
ATOM 761 C CA . GLU A 1 103 ? 23.812 11.156 -15.82 1 97.44 103 GLU A CA 1
ATOM 762 C C . GLU A 1 103 ? 23.219 11.859 -14.602 1 97.44 103 GLU A C 1
ATOM 764 O O . GLU A 1 103 ? 23.875 11.969 -13.562 1 97.44 103 GLU A O 1
ATOM 769 N N . SER A 1 104 ? 22.031 12.297 -14.773 1 97.75 104 SER A N 1
ATOM 770 C CA . SER A 1 104 ? 21.406 13.07 -13.695 1 97.75 104 SER A CA 1
ATOM 771 C C . SER A 1 104 ? 20.75 12.148 -12.672 1 97.75 104 SER A C 1
ATOM 773 O O . SER A 1 104 ? 20.234 12.617 -11.664 1 97.75 104 SER A O 1
ATOM 775 N N . ALA A 1 105 ? 20.734 10.883 -12.945 1 97.56 105 ALA A N 1
ATOM 776 C CA . ALA A 1 105 ? 20.188 9.938 -11.977 1 97.56 105 ALA A CA 1
ATOM 777 C C . ALA A 1 105 ? 21.141 9.766 -10.789 1 97.56 105 ALA A C 1
ATOM 779 O O . ALA A 1 105 ? 22.359 9.906 -10.93 1 97.56 105 ALA A O 1
ATOM 780 N N . THR A 1 106 ? 20.531 9.562 -9.664 1 97.44 106 THR A N 1
ATOM 781 C CA . THR A 1 106 ? 21.312 9.297 -8.461 1 97.44 106 THR A CA 1
ATOM 782 C C . THR A 1 106 ? 21.156 7.844 -8.023 1 97.44 106 THR A C 1
ATOM 784 O O . THR A 1 106 ? 20.047 7.367 -7.816 1 97.44 106 THR A O 1
ATOM 787 N N . ILE A 1 107 ? 22.281 7.148 -7.91 1 97.75 107 ILE A N 1
ATOM 788 C CA . ILE A 1 107 ? 22.312 5.793 -7.379 1 97.75 107 ILE A CA 1
ATOM 789 C C . ILE A 1 107 ? 23.078 5.773 -6.059 1 97.75 107 ILE A C 1
ATOM 791 O O . ILE A 1 107 ? 24.281 6.047 -6.027 1 97.75 107 ILE A O 1
ATOM 795 N N . MET A 1 108 ? 22.391 5.488 -4.992 1 95.88 108 MET A N 1
ATOM 796 C CA . MET A 1 108 ? 23.047 5.5 -3.684 1 95.88 108 MET A CA 1
ATOM 797 C C . MET A 1 108 ? 23.812 4.207 -3.447 1 95.88 108 MET A C 1
ATOM 799 O O . MET A 1 108 ? 23.703 3.262 -4.227 1 95.88 108 MET A O 1
ATOM 803 N N . SER A 1 109 ? 24.5 4.176 -2.305 1 92.62 109 SER A N 1
ATOM 804 C CA . SER A 1 109 ? 25.344 3.037 -1.964 1 92.62 109 SER A CA 1
ATOM 805 C C . SER A 1 109 ? 24.516 1.787 -1.701 1 92.62 109 SER A C 1
ATOM 807 O O . SER A 1 109 ? 23.359 1.881 -1.289 1 92.62 109 SER A O 1
ATOM 809 N N . ASN A 1 110 ? 25.094 0.646 -2.033 1 93.75 110 ASN A N 1
ATOM 810 C CA . ASN A 1 110 ? 24.578 -0.682 -1.713 1 93.75 110 ASN A CA 1
ATOM 811 C C . ASN A 1 110 ? 23.375 -1.038 -2.576 1 93.75 110 ASN A C 1
ATOM 813 O O . ASN A 1 110 ? 22.703 -2.043 -2.33 1 93.75 110 ASN A O 1
ATOM 817 N N . ALA A 1 111 ? 23.062 -0.184 -3.523 1 96.38 111 ALA A N 1
ATOM 818 C CA . ALA A 1 111 ? 22.062 -0.594 -4.504 1 96.38 111 ALA A CA 1
ATOM 819 C C . ALA A 1 111 ? 22.641 -1.612 -5.484 1 96.38 111 ALA A C 1
ATOM 821 O O . ALA A 1 111 ? 23.797 -1.501 -5.895 1 96.38 111 ALA A O 1
ATOM 822 N N . TYR A 1 112 ? 21.859 -2.57 -5.82 1 97.25 112 TYR A N 1
ATOM 823 C CA . TYR A 1 112 ? 22.266 -3.547 -6.828 1 97.25 112 TYR A CA 1
ATOM 824 C C . TYR A 1 112 ? 21.594 -3.266 -8.164 1 97.25 112 TYR A C 1
ATOM 826 O O . TYR A 1 112 ? 20.359 -3.166 -8.234 1 97.25 112 TYR A O 1
ATOM 834 N N . ILE A 1 113 ? 22.375 -3.199 -9.219 1 97.44 113 ILE A N 1
ATOM 835 C CA . ILE A 1 113 ? 21.875 -2.951 -10.57 1 97.44 113 ILE A CA 1
ATOM 836 C C . ILE A 1 113 ? 22.172 -4.156 -11.453 1 97.44 113 ILE A C 1
ATOM 838 O O . ILE A 1 113 ? 23.328 -4.504 -11.68 1 97.44 113 ILE A O 1
ATOM 842 N N . GLY A 1 114 ? 21.156 -4.758 -11.93 1 97.06 114 GLY A N 1
ATOM 843 C CA . GLY A 1 114 ? 21.297 -5.918 -12.789 1 97.06 114 GLY A CA 1
ATOM 844 C C . GLY A 1 114 ? 21.797 -5.574 -14.188 1 97.06 114 GLY A C 1
ATOM 845 O O . GLY A 1 114 ? 22.328 -4.484 -14.406 1 97.06 114 GLY A O 1
ATOM 846 N N . SER A 1 115 ? 21.578 -6.559 -15.117 1 97.25 115 SER A N 1
ATOM 847 C CA . SER A 1 115 ? 22.016 -6.422 -16.5 1 97.25 115 SER A CA 1
ATOM 848 C C . SER A 1 115 ? 20.969 -5.699 -17.344 1 97.25 115 SER A C 1
ATOM 850 O O . SER A 1 115 ? 19.766 -5.945 -17.188 1 97.25 115 SER A O 1
ATOM 852 N N . ASN A 1 116 ? 21.375 -4.754 -18.156 1 97.5 116 ASN A N 1
ATOM 853 C CA . ASN A 1 116 ? 20.547 -4.062 -19.141 1 97.5 116 ASN A CA 1
ATOM 854 C C . ASN A 1 116 ? 19.438 -3.248 -18.453 1 97.5 116 ASN A C 1
ATOM 856 O O . ASN A 1 116 ? 18.297 -3.238 -18.906 1 97.5 116 ASN A O 1
ATOM 860 N N . VAL A 1 117 ? 19.828 -2.701 -17.391 1 98.12 117 VAL A N 1
ATOM 861 C CA . VAL A 1 117 ? 18.891 -1.854 -16.641 1 98.12 117 VAL A CA 1
ATOM 862 C C . VAL A 1 117 ? 18.969 -0.422 -17.172 1 98.12 117 VAL A C 1
ATOM 864 O O . VAL A 1 117 ? 20.047 0.053 -17.547 1 98.12 117 VAL A O 1
ATOM 867 N N . SER A 1 118 ? 17.828 0.201 -17.25 1 98.62 118 SER A N 1
ATOM 868 C CA . SER A 1 118 ? 17.781 1.615 -17.609 1 98.62 118 SER A CA 1
ATOM 869 C C . SER A 1 118 ? 17.172 2.447 -16.484 1 98.62 118 SER A C 1
ATOM 871 O O . SER A 1 118 ? 16.156 2.068 -15.906 1 98.62 118 SER A O 1
ATOM 873 N N . VAL A 1 119 ? 17.828 3.598 -16.172 1 98.69 119 VAL A N 1
ATOM 874 C CA . VAL A 1 119 ? 17.328 4.555 -15.195 1 98.69 119 VAL A CA 1
ATOM 875 C C . VAL A 1 119 ? 17.297 5.953 -15.805 1 98.69 119 VAL A C 1
ATOM 877 O O . VAL A 1 119 ? 18.328 6.473 -16.25 1 98.69 119 VAL A O 1
ATOM 880 N N . GLY A 1 120 ? 16.109 6.5 -15.805 1 98.62 120 GLY A N 1
ATOM 881 C CA . GLY A 1 120 ? 15.898 7.766 -16.484 1 98.62 120 GLY A CA 1
ATOM 882 C C . GLY A 1 120 ? 16.422 8.961 -15.719 1 98.62 120 GLY A C 1
ATOM 883 O O . GLY A 1 120 ? 16.859 8.828 -14.57 1 98.62 120 GLY A O 1
ATOM 884 N N . GLU A 1 121 ? 16.312 10.141 -16.359 1 98.38 121 GLU A N 1
ATOM 885 C CA . GLU A 1 121 ? 16.844 11.398 -15.836 1 98.38 121 GLU A CA 1
ATOM 886 C C . GLU A 1 121 ? 16.156 11.781 -14.531 1 98.38 121 GLU A C 1
ATOM 888 O O . GLU A 1 121 ? 14.93 11.648 -14.398 1 98.38 121 GLU A O 1
ATOM 893 N N . GLY A 1 122 ? 17.047 12.188 -13.57 1 98.19 122 GLY A N 1
ATOM 894 C CA . GLY A 1 122 ? 16.531 12.766 -12.344 1 98.19 122 GLY A CA 1
ATOM 895 C C . GLY A 1 122 ? 16.047 11.727 -11.352 1 98.19 122 GLY A C 1
ATOM 896 O O . GLY A 1 122 ? 15.625 12.062 -10.242 1 98.19 122 GLY A O 1
ATOM 897 N N . SER A 1 123 ? 16.062 10.5 -11.742 1 98.44 123 SER A N 1
ATOM 898 C CA . SER A 1 123 ? 15.586 9.445 -10.844 1 98.44 123 SER A CA 1
ATOM 899 C C . SER A 1 123 ? 16.594 9.172 -9.734 1 98.44 123 SER A C 1
ATOM 901 O O . SER A 1 123 ? 17.797 9.297 -9.938 1 98.44 123 SER A O 1
ATOM 903 N N . ILE A 1 124 ? 16.016 8.883 -8.594 1 98.5 124 ILE A N 1
ATOM 904 C CA . ILE A 1 124 ? 16.828 8.578 -7.418 1 98.5 124 ILE A CA 1
ATOM 905 C C . ILE A 1 124 ? 16.609 7.125 -7.004 1 98.5 124 ILE A C 1
ATOM 907 O O . ILE A 1 124 ? 15.469 6.723 -6.723 1 98.5 124 ILE A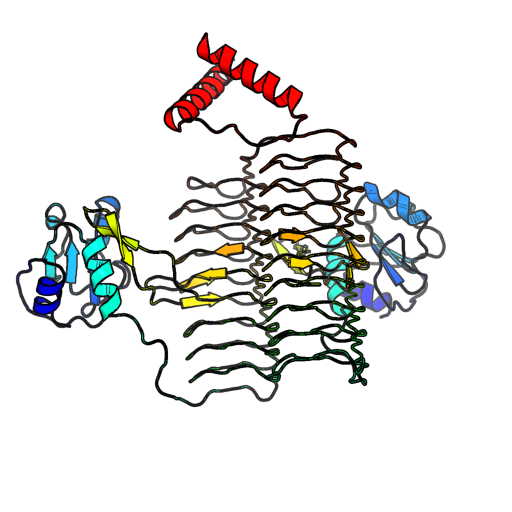 O 1
ATOM 911 N N . VAL A 1 125 ? 17.656 6.34 -6.957 1 98.56 125 VAL A N 1
ATOM 912 C CA . VAL A 1 125 ? 17.656 4.965 -6.469 1 98.56 125 VAL A CA 1
ATOM 913 C C . VAL A 1 125 ? 18.391 4.891 -5.137 1 98.56 125 VAL A C 1
ATOM 915 O O . VAL A 1 125 ? 19.625 5.02 -5.098 1 98.56 125 VAL A O 1
ATOM 918 N N . MET A 1 126 ? 17.641 4.633 -4.066 1 97.75 126 MET A N 1
ATOM 919 C CA . MET A 1 126 ? 18.219 4.773 -2.73 1 97.75 126 MET A CA 1
ATOM 920 C C . MET A 1 126 ? 18.906 3.482 -2.295 1 97.75 126 MET A C 1
ATOM 922 O O . MET A 1 126 ? 18.953 2.514 -3.055 1 97.75 126 MET A O 1
ATOM 926 N N . ALA A 1 127 ? 19.438 3.518 -1.09 1 97.31 127 ALA A N 1
ATOM 927 C CA . ALA A 1 127 ? 20.297 2.441 -0.586 1 97.31 127 ALA A CA 1
ATOM 928 C C . ALA A 1 127 ? 19.516 1.138 -0.462 1 97.31 127 ALA A C 1
ATOM 930 O O . ALA A 1 127 ? 18.359 1.139 -0.024 1 97.31 127 ALA A O 1
ATOM 931 N N . GLY A 1 128 ? 20.172 0.003 -0.881 1 97.38 128 GLY A N 1
ATOM 932 C CA . GLY A 1 128 ? 19.625 -1.327 -0.666 1 97.38 128 GLY A CA 1
ATOM 933 C C . GLY A 1 128 ? 18.656 -1.754 -1.75 1 97.38 128 GLY A C 1
ATOM 934 O O . GLY A 1 128 ? 18.156 -2.883 -1.737 1 97.38 128 GLY A O 1
ATOM 935 N N . VAL A 1 129 ? 18.422 -0.909 -2.689 1 98.44 129 VAL A N 1
ATOM 936 C CA . VAL A 1 129 ? 17.5 -1.228 -3.766 1 98.44 129 VAL A CA 1
ATOM 937 C C . VAL A 1 129 ? 18.078 -2.33 -4.648 1 98.44 129 VAL A C 1
ATOM 939 O O . VAL A 1 129 ? 19.281 -2.352 -4.906 1 98.44 129 VAL A O 1
ATOM 942 N N . PHE A 1 130 ? 17.203 -3.211 -5.074 1 98.5 130 PHE A N 1
ATOM 943 C CA . PHE A 1 130 ? 17.562 -4.242 -6.039 1 98.5 130 PHE A CA 1
ATOM 944 C C . PHE A 1 130 ? 16.812 -4.035 -7.352 1 98.5 130 PHE A C 1
ATOM 946 O O . PHE A 1 130 ? 15.586 -4.055 -7.383 1 98.5 130 PHE A O 1
ATOM 953 N N . LEU A 1 131 ? 17.547 -3.867 -8.445 1 98.44 131 LEU A N 1
ATOM 954 C CA . LEU A 1 131 ? 16.969 -3.83 -9.789 1 98.44 131 LEU A CA 1
ATOM 955 C C . LEU A 1 131 ? 17.406 -5.051 -10.594 1 98.44 131 LEU A C 1
ATOM 957 O O . LEU A 1 131 ? 18.578 -5.195 -10.93 1 98.44 131 LEU A O 1
ATOM 961 N N . GLY A 1 132 ? 16.453 -5.871 -10.875 1 97.38 132 GLY A N 1
ATOM 962 C CA . GLY A 1 132 ? 16.75 -7.062 -11.656 1 97.38 132 GLY A CA 1
ATOM 963 C C . GLY A 1 132 ? 17.078 -6.758 -13.102 1 97.38 132 GLY A C 1
ATOM 964 O O . GLY A 1 132 ? 17.016 -5.605 -13.531 1 97.38 132 GLY A O 1
ATOM 965 N N . ASP A 1 133 ? 17.359 -7.809 -13.859 1 97.62 133 ASP A N 1
ATOM 966 C CA . ASP A 1 133 ? 17.766 -7.664 -15.25 1 97.62 133 ASP A CA 1
ATOM 967 C C . ASP A 1 133 ? 16.656 -7.062 -16.094 1 97.62 133 ASP A C 1
ATOM 969 O O . ASP A 1 133 ? 15.477 -7.363 -15.898 1 97.62 133 ASP A O 1
ATOM 973 N N . ASN A 1 134 ? 16.953 -6.148 -16.969 1 97.25 134 ASN A N 1
ATOM 974 C CA . ASN A 1 134 ? 16.078 -5.574 -17.984 1 97.25 134 ASN A CA 1
ATOM 975 C C . ASN A 1 134 ? 15.055 -4.637 -17.375 1 97.25 134 ASN A C 1
ATOM 977 O O . ASN A 1 134 ? 14.062 -4.285 -18.016 1 97.25 134 ASN A O 1
ATOM 981 N N . VAL A 1 135 ? 15.266 -4.27 -16.156 1 98.31 135 VAL A N 1
ATOM 982 C CA . VAL A 1 135 ? 14.352 -3.322 -15.523 1 98.31 135 VAL A CA 1
ATOM 983 C C . VAL A 1 135 ? 14.5 -1.948 -16.172 1 98.31 135 VAL A C 1
ATOM 985 O O . VAL A 1 135 ? 15.609 -1.523 -16.5 1 98.31 135 VAL A O 1
ATOM 988 N N . LYS A 1 136 ? 13.383 -1.323 -16.375 1 98.81 136 LYS A N 1
ATOM 989 C CA . LYS A 1 136 ? 13.359 0.038 -16.906 1 98.81 136 LYS A CA 1
ATOM 990 C C . LYS A 1 136 ? 12.68 0.996 -15.922 1 98.81 136 LYS A C 1
ATOM 992 O O . LYS A 1 136 ? 11.523 0.8 -15.562 1 98.81 136 LYS A O 1
ATOM 997 N N . ILE A 1 137 ? 13.391 2.031 -15.555 1 98.81 137 ILE A N 1
ATOM 998 C CA . ILE A 1 137 ? 12.852 3.082 -14.695 1 98.81 137 ILE A CA 1
ATOM 999 C C . ILE A 1 137 ? 12.789 4.398 -15.469 1 98.81 137 ILE A C 1
ATOM 1001 O O . ILE A 1 137 ? 13.789 4.832 -16.047 1 98.81 137 ILE A O 1
ATOM 1005 N N . GLY A 1 138 ? 11.711 5.031 -15.43 1 98.75 138 GLY A N 1
ATOM 1006 C CA . GLY A 1 138 ? 11.516 6.293 -16.125 1 98.75 138 GLY A CA 1
ATOM 1007 C C . GLY A 1 138 ? 12.219 7.457 -15.469 1 98.75 138 GLY A C 1
ATOM 1008 O O . GLY A 1 138 ? 13.18 7.262 -14.719 1 98.75 138 GLY A O 1
ATOM 1009 N N . GLN A 1 139 ? 11.703 8.695 -15.805 1 98.62 139 GLN A N 1
ATOM 1010 C CA . GLN A 1 139 ? 12.312 9.93 -15.32 1 98.62 139 GLN A CA 1
ATOM 1011 C C . GLN A 1 139 ? 11.695 10.359 -13.992 1 98.62 139 GLN A C 1
ATOM 1013 O O . GLN A 1 139 ? 10.516 10.109 -13.734 1 98.62 139 GLN A O 1
ATOM 1018 N N . ASN A 1 140 ? 12.531 10.992 -13.164 1 98.38 140 ASN A N 1
ATOM 1019 C CA . ASN A 1 140 ? 12.117 11.664 -11.938 1 98.38 140 ASN A CA 1
ATOM 1020 C C . ASN A 1 140 ? 11.375 10.711 -11.008 1 98.38 140 ASN A C 1
ATOM 1022 O O . ASN A 1 140 ? 10.359 11.078 -10.414 1 98.38 140 ASN A O 1
ATOM 1026 N N . CYS A 1 141 ? 11.844 9.508 -10.977 1 98.62 141 CYS A N 1
ATOM 1027 C CA . CYS A 1 141 ? 11.312 8.531 -10.023 1 98.62 141 CYS A CA 1
ATOM 1028 C C . CYS A 1 141 ? 12.109 8.562 -8.719 1 98.62 141 CYS A C 1
ATOM 1030 O O . CYS A 1 141 ? 13.273 8.953 -8.711 1 98.62 141 CYS A O 1
ATOM 1032 N N . ILE A 1 142 ? 11.43 8.273 -7.672 1 98.44 142 ILE A N 1
ATOM 1033 C CA . ILE A 1 142 ? 12.102 8.047 -6.395 1 98.44 142 ILE A CA 1
ATOM 1034 C C . ILE A 1 142 ? 11.867 6.605 -5.938 1 98.44 142 ILE A C 1
ATOM 1036 O O . ILE A 1 142 ? 10.742 6.23 -5.605 1 98.44 142 ILE A O 1
ATOM 1040 N N . ILE A 1 143 ? 12.938 5.832 -5.918 1 98.75 143 ILE A N 1
ATOM 1041 C CA . ILE A 1 143 ? 12.906 4.457 -5.434 1 98.75 143 ILE A CA 1
ATOM 1042 C C . ILE A 1 143 ? 13.516 4.383 -4.039 1 98.75 143 ILE A C 1
ATOM 1044 O O . ILE A 1 143 ? 14.742 4.449 -3.887 1 98.75 143 ILE A O 1
ATOM 1048 N N . HIS A 1 144 ? 12.672 4.242 -3.045 1 98.56 144 HIS A N 1
ATOM 1049 C CA . HIS A 1 144 ? 13.094 4.324 -1.649 1 98.56 144 HIS A CA 1
ATOM 1050 C C . HIS A 1 144 ? 13.883 3.086 -1.236 1 98.56 144 HIS A C 1
ATOM 1052 O O . HIS A 1 144 ? 14.023 2.146 -2.023 1 98.56 144 HIS A O 1
ATOM 1058 N N . PRO A 1 145 ? 14.43 3.088 -0.006 1 98.12 145 PRO A N 1
ATOM 1059 C CA . PRO A 1 145 ? 15.383 2.047 0.388 1 98.12 145 PRO A CA 1
ATOM 1060 C C . PRO A 1 145 ? 14.773 0.648 0.363 1 98.12 145 PRO A C 1
ATOM 1062 O O . PRO A 1 145 ? 13.617 0.469 0.754 1 98.12 145 PRO A O 1
ATOM 1065 N N . ASN A 1 146 ? 15.555 -0.307 -0.061 1 98.31 146 ASN A N 1
ATOM 1066 C CA . ASN A 1 146 ? 15.312 -1.742 0.051 1 98.31 146 ASN A CA 1
ATOM 1067 C C . ASN A 1 146 ? 14.148 -2.186 -0.824 1 98.31 146 ASN A C 1
ATOM 1069 O O . ASN A 1 146 ? 13.586 -3.266 -0.622 1 98.31 146 ASN A O 1
ATOM 1073 N N . VAL A 1 147 ? 13.789 -1.354 -1.749 1 98.75 147 VAL A N 1
ATOM 1074 C CA . VAL A 1 147 ? 12.812 -1.768 -2.748 1 98.75 147 VAL A CA 1
ATOM 1075 C C . VAL A 1 147 ? 13.414 -2.836 -3.656 1 98.75 147 VAL A C 1
ATOM 1077 O O . VAL A 1 147 ? 14.594 -2.754 -4.023 1 98.75 147 VAL A O 1
ATOM 1080 N N . VAL A 1 148 ? 12.523 -3.838 -3.967 1 98.75 148 VAL A N 1
ATOM 1081 C CA . VAL A 1 148 ? 12.945 -4.867 -4.91 1 98.75 148 VAL A CA 1
ATOM 1082 C C . VAL A 1 148 ? 12.094 -4.781 -6.18 1 98.75 148 VAL A C 1
ATOM 1084 O O . VAL A 1 148 ? 10.867 -4.832 -6.113 1 98.75 148 VAL A O 1
ATOM 1087 N N . ILE A 1 149 ? 12.766 -4.648 -7.312 1 98.69 149 ILE A N 1
ATOM 1088 C CA . ILE A 1 149 ? 12.109 -4.703 -8.617 1 98.69 149 ILE A CA 1
ATOM 1089 C C . ILE A 1 149 ? 12.672 -5.867 -9.43 1 98.69 149 ILE A C 1
ATOM 1091 O O . ILE A 1 149 ? 13.836 -5.84 -9.836 1 98.69 149 ILE A O 1
ATOM 1095 N N . TYR A 1 150 ? 11.836 -6.848 -9.648 1 97.69 150 TYR A N 1
ATOM 1096 C CA . TYR A 1 150 ? 12.266 -8.062 -10.344 1 97.69 150 TYR A CA 1
ATOM 1097 C C . TYR A 1 150 ? 12.5 -7.785 -11.82 1 97.69 150 TYR A C 1
ATOM 1099 O O . TYR A 1 150 ? 12.117 -6.73 -12.336 1 97.69 150 TYR A O 1
ATOM 1107 N N . ASN A 1 151 ? 13.039 -8.766 -12.469 1 96.94 151 ASN A N 1
ATOM 1108 C CA . ASN A 1 151 ? 13.477 -8.617 -13.852 1 96.94 151 ASN A CA 1
ATOM 1109 C C . ASN A 1 151 ? 12.32 -8.266 -14.773 1 96.94 151 ASN A C 1
ATOM 1111 O O . ASN A 1 151 ? 11.188 -8.711 -14.555 1 96.94 151 ASN A O 1
ATOM 1115 N N . ASP A 1 152 ? 12.555 -7.441 -15.742 1 96.62 152 ASP A N 1
ATOM 1116 C CA . ASP A 1 152 ? 11.719 -7.148 -16.906 1 96.62 152 ASP A CA 1
ATOM 1117 C C . ASP A 1 152 ? 10.625 -6.145 -16.547 1 96.62 152 ASP A C 1
ATOM 1119 O O . ASP A 1 152 ? 9.852 -5.734 -17.422 1 96.62 152 ASP A O 1
ATOM 1123 N N . CYS A 1 153 ? 10.555 -5.723 -15.312 1 98.38 153 CYS A N 1
ATOM 1124 C CA . CYS A 1 153 ? 9.508 -4.789 -14.93 1 98.38 153 CYS A CA 1
ATOM 1125 C C . CYS A 1 153 ? 9.789 -3.396 -15.477 1 98.38 153 CYS A C 1
ATOM 1127 O O . CYS A 1 153 ? 10.938 -3.041 -15.719 1 98.38 153 CYS A O 1
ATOM 1129 N N . VAL A 1 154 ? 8.711 -2.664 -15.672 1 98.81 154 VAL A N 1
ATOM 1130 C CA . VAL A 1 154 ? 8.781 -1.327 -16.25 1 98.81 154 VAL A CA 1
ATOM 1131 C C . VAL A 1 154 ? 8.086 -0.327 -15.328 1 98.81 154 VAL A C 1
ATOM 1133 O O . VAL A 1 154 ? 6.906 -0.485 -15.008 1 98.81 154 VAL A O 1
ATOM 1136 N N . ILE A 1 155 ? 8.836 0.66 -14.969 1 98.88 155 ILE A N 1
ATOM 1137 C CA . ILE A 1 155 ? 8.32 1.743 -14.141 1 98.88 155 ILE A CA 1
ATOM 1138 C C . ILE A 1 155 ? 8.258 3.033 -14.953 1 98.88 155 ILE A C 1
ATOM 1140 O O . ILE A 1 155 ? 9.273 3.488 -15.484 1 98.88 155 ILE A O 1
ATOM 1144 N N . GLY A 1 156 ? 7.117 3.629 -15.047 1 98.75 156 GLY A N 1
ATOM 1145 C CA . GLY A 1 156 ? 6.945 4.867 -15.789 1 98.75 156 GLY A CA 1
ATOM 1146 C C . GLY A 1 156 ? 7.641 6.051 -15.148 1 98.75 156 GLY A C 1
ATOM 1147 O O . GLY A 1 156 ? 8.531 5.879 -14.32 1 98.75 156 GLY A O 1
ATOM 1148 N N . ASP A 1 157 ? 7.207 7.273 -15.57 1 98.75 157 ASP A N 1
ATOM 1149 C CA . ASP A 1 157 ? 7.812 8.508 -15.078 1 98.75 157 ASP A CA 1
ATOM 1150 C C . ASP A 1 157 ? 7.145 8.969 -13.789 1 98.75 157 ASP A C 1
ATOM 1152 O O . ASP A 1 157 ? 5.965 8.695 -13.562 1 98.75 157 ASP A O 1
ATOM 1156 N N . GLU A 1 158 ? 7.93 9.695 -12.984 1 98.19 158 GLU A N 1
ATOM 1157 C CA . GLU A 1 158 ? 7.41 10.383 -11.805 1 98.19 158 GLU A CA 1
ATOM 1158 C C . GLU A 1 158 ? 6.738 9.406 -10.852 1 98.19 158 GLU A C 1
ATOM 1160 O O . GLU A 1 158 ? 5.66 9.688 -10.32 1 98.19 158 GLU A O 1
ATOM 1165 N N . CYS A 1 159 ? 7.305 8.203 -10.75 1 98.5 159 CYS A N 1
ATOM 1166 C CA . CYS A 1 159 ? 6.773 7.215 -9.82 1 98.5 159 CYS A CA 1
ATOM 1167 C C . CYS A 1 159 ? 7.496 7.285 -8.477 1 98.5 159 CYS A C 1
ATOM 1169 O O . CYS A 1 159 ? 8.672 7.645 -8.422 1 98.5 159 CYS A O 1
ATOM 1171 N N . HIS A 1 160 ? 6.758 7.023 -7.449 1 97.94 160 HIS A N 1
ATOM 1172 C CA . HIS A 1 160 ? 7.27 6.973 -6.086 1 97.94 160 HIS A CA 1
ATOM 1173 C C . HIS A 1 160 ? 7.047 5.598 -5.469 1 97.94 160 HIS A C 1
ATOM 1175 O O . HIS A 1 160 ? 5.914 5.227 -5.156 1 97.94 160 HIS A O 1
ATOM 1181 N N . LEU A 1 161 ? 8.094 4.809 -5.285 1 98.69 161 LEU A N 1
ATOM 1182 C CA . LEU A 1 161 ? 8.023 3.492 -4.656 1 98.69 161 LEU A CA 1
ATOM 1183 C C . LEU A 1 161 ? 8.586 3.533 -3.242 1 98.69 161 LEU A C 1
ATOM 1185 O O . LEU A 1 161 ? 9.797 3.688 -3.053 1 98.69 161 LEU A O 1
ATOM 1189 N N . LEU A 1 162 ? 7.727 3.387 -2.25 1 98.44 162 LEU A N 1
ATOM 1190 C CA . LEU A 1 162 ? 8.141 3.533 -0.858 1 98.44 162 LEU A CA 1
ATOM 1191 C C . LEU A 1 162 ? 8.883 2.293 -0.376 1 98.44 162 LEU A C 1
ATOM 1193 O O . LEU A 1 162 ? 8.898 1.267 -1.06 1 98.44 162 LEU A O 1
ATOM 1197 N N . ALA A 1 163 ? 9.445 2.412 0.79 1 98.62 163 ALA A N 1
ATOM 1198 C CA . ALA A 1 163 ? 10.461 1.478 1.271 1 98.62 163 ALA A CA 1
ATOM 1199 C C . ALA A 1 163 ? 9.906 0.058 1.346 1 98.62 163 ALA A C 1
ATOM 1201 O O . ALA A 1 163 ? 8.766 -0.147 1.756 1 98.62 163 ALA A O 1
ATOM 1202 N N . ASN A 1 164 ? 10.734 -0.936 0.969 1 98.56 164 ASN A N 1
ATOM 1203 C CA . ASN A 1 164 ? 10.539 -2.369 1.16 1 98.56 164 ASN A CA 1
ATOM 1204 C C . ASN A 1 164 ? 9.367 -2.891 0.337 1 98.56 164 ASN A C 1
ATOM 1206 O O . ASN A 1 164 ? 8.867 -3.99 0.584 1 98.56 164 ASN A O 1
ATOM 1210 N N . CYS A 1 165 ? 8.844 -2.074 -0.617 1 98.5 165 CYS A N 1
ATOM 1211 C CA . CYS A 1 165 ? 7.863 -2.686 -1.501 1 98.5 165 CYS A CA 1
ATOM 1212 C C . CYS A 1 165 ? 8.531 -3.602 -2.518 1 98.5 165 CYS A C 1
ATOM 1214 O O . CYS A 1 165 ? 9.75 -3.529 -2.715 1 98.5 165 CYS A O 1
ATOM 1216 N N . VAL A 1 166 ? 7.688 -4.535 -3.092 1 98.81 166 VAL A N 1
ATOM 1217 C CA . VAL A 1 166 ? 8.203 -5.547 -4.012 1 98.81 166 VAL A CA 1
ATOM 1218 C C . VAL A 1 166 ? 7.387 -5.523 -5.305 1 98.81 166 VAL A C 1
ATOM 1220 O O . VAL A 1 166 ? 6.172 -5.719 -5.285 1 98.81 166 VAL A O 1
ATOM 1223 N N . ILE A 1 167 ? 8.102 -5.328 -6.441 1 98.88 167 ILE A N 1
ATOM 1224 C CA . ILE A 1 167 ? 7.465 -5.25 -7.754 1 98.88 167 ILE A CA 1
ATOM 1225 C C . ILE A 1 167 ? 7.898 -6.441 -8.609 1 98.88 167 ILE A C 1
ATOM 1227 O O . ILE A 1 167 ? 9.094 -6.625 -8.867 1 98.88 167 ILE A O 1
ATOM 1231 N N . GLY A 1 168 ? 6.914 -7.293 -8.953 1 98.31 168 GLY A N 1
ATOM 1232 C CA . GLY A 1 168 ? 7.191 -8.32 -9.945 1 98.31 168 GLY A CA 1
ATOM 1233 C C . GLY A 1 168 ? 7.461 -9.68 -9.336 1 98.31 168 GLY A C 1
ATOM 1234 O O . GLY A 1 168 ? 8.039 -10.555 -9.984 1 98.31 168 GLY A O 1
ATOM 1235 N N . SER A 1 169 ? 7.129 -9.883 -8.109 1 96.44 169 SER A N 1
ATOM 1236 C CA . SER A 1 169 ? 7.293 -11.203 -7.512 1 96.44 169 SER A CA 1
ATOM 1237 C C . SER A 1 169 ? 6.434 -12.242 -8.227 1 96.44 169 SER A C 1
ATOM 1239 O O . SER A 1 169 ? 5.52 -11.891 -8.969 1 96.44 169 SER A O 1
ATOM 1241 N N . ASP A 1 170 ? 6.777 -13.5 -8.008 1 93.38 170 ASP A N 1
ATOM 1242 C CA . ASP A 1 170 ? 6.039 -14.594 -8.633 1 93.38 170 ASP A CA 1
ATOM 1243 C C . ASP A 1 170 ? 4.594 -14.625 -8.148 1 93.38 170 ASP A C 1
ATOM 1245 O O . ASP A 1 170 ? 4.324 -14.391 -6.969 1 93.38 170 ASP A O 1
ATOM 1249 N N . GLY A 1 171 ? 3.746 -14.977 -9.094 1 91.56 171 GLY A N 1
ATOM 1250 C CA . GLY A 1 171 ? 2.355 -15.172 -8.711 1 91.56 171 GLY A CA 1
ATOM 1251 C C . GLY A 1 171 ? 2.127 -16.422 -7.898 1 91.56 171 GLY A C 1
ATOM 1252 O O . GLY A 1 171 ? 3.014 -17.281 -7.797 1 91.56 171 GLY A O 1
ATOM 1253 N N . PHE A 1 172 ? 1.012 -16.516 -7.383 1 91.94 172 PHE A N 1
ATOM 1254 C CA . PHE A 1 172 ? 0.621 -17.609 -6.516 1 91.94 172 PHE A CA 1
ATOM 1255 C C . PHE A 1 172 ? -0.283 -18.594 -7.262 1 91.94 172 PHE A C 1
ATOM 1257 O O . PHE A 1 172 ? -1.406 -18.859 -6.828 1 91.94 172 PHE A O 1
ATOM 1264 N N . GLY A 1 173 ? 0.278 -19.109 -8.312 1 91.06 173 GLY A N 1
ATOM 1265 C CA . GLY A 1 173 ? -0.464 -20.031 -9.164 1 91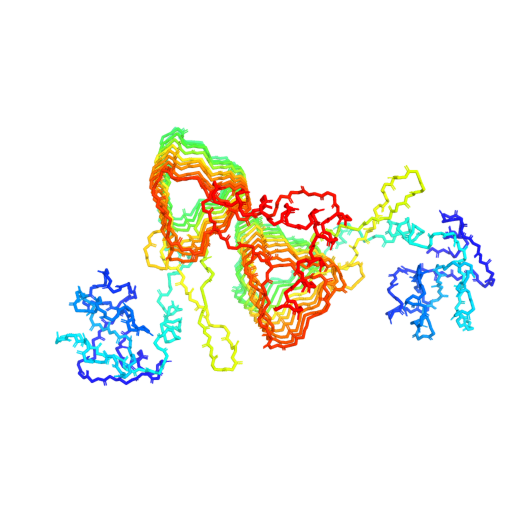.06 173 GLY A CA 1
ATOM 1266 C C . GLY A 1 173 ? 0.011 -21.453 -9.047 1 91.06 173 GLY A C 1
ATOM 1267 O O . GLY A 1 173 ? 1.202 -21.734 -9.195 1 91.06 173 GLY A O 1
ATOM 1268 N N . TYR A 1 174 ? -1.012 -22.344 -8.836 1 91.31 174 TYR A N 1
ATOM 1269 C CA . TYR A 1 174 ? -0.71 -23.766 -8.734 1 91.31 174 TYR A CA 1
ATOM 1270 C C . TYR A 1 174 ? -1.8 -24.594 -9.398 1 91.31 174 TYR A C 1
ATOM 1272 O O . TYR A 1 174 ? -2.971 -24.219 -9.406 1 91.31 174 TYR A O 1
ATOM 1280 N N . ALA A 1 175 ? -1.348 -25.656 -9.984 1 90.44 175 ALA A N 1
ATOM 1281 C CA . ALA A 1 175 ? -2.256 -26.734 -10.367 1 90.44 175 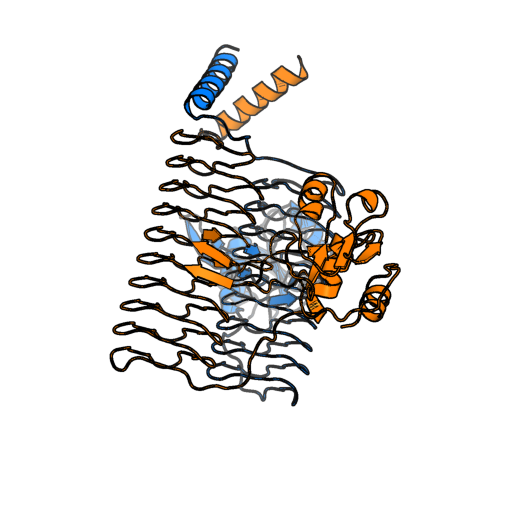ALA A CA 1
ATOM 1282 C C . ALA A 1 175 ? -2.16 -27.906 -9.391 1 90.44 175 ALA A C 1
ATOM 1284 O O . ALA A 1 175 ? -1.202 -28 -8.617 1 90.44 175 ALA A O 1
ATOM 1285 N N . HIS A 1 176 ? -3.145 -28.703 -9.477 1 89.31 176 HIS A N 1
ATOM 1286 C CA . HIS A 1 176 ? -3.174 -29.766 -8.477 1 89.31 176 HIS A CA 1
ATOM 1287 C C . HIS A 1 176 ? -3.305 -31.141 -9.133 1 89.31 176 HIS A C 1
ATOM 1289 O O . HIS A 1 176 ? -4.027 -31.297 -10.117 1 89.31 176 HIS A O 1
ATOM 1295 N N . THR A 1 177 ? -2.596 -32.062 -8.531 1 89.94 177 THR A N 1
ATOM 1296 C CA . THR A 1 177 ? -2.773 -33.438 -8.938 1 89.94 177 THR A CA 1
ATOM 1297 C C . THR A 1 177 ? -3.996 -34.062 -8.258 1 89.94 177 THR A C 1
ATOM 1299 O O . THR A 1 177 ? -4.602 -33.438 -7.383 1 89.94 177 THR A O 1
ATOM 1302 N N . LYS A 1 178 ? -4.27 -35.219 -8.758 1 84 178 LYS A N 1
ATOM 1303 C CA . LYS A 1 178 ? -5.414 -35.938 -8.195 1 84 178 LYS A CA 1
ATOM 1304 C C . LYS A 1 178 ? -5.18 -36.25 -6.723 1 84 178 LYS A C 1
ATOM 1306 O O . LYS A 1 178 ? -6.129 -36.344 -5.941 1 84 178 LYS A O 1
ATOM 1311 N N . THR A 1 179 ? -3.936 -36.438 -6.336 1 86.75 179 THR A N 1
ATOM 1312 C CA . THR A 1 179 ? -3.596 -36.812 -4.973 1 86.75 179 THR A CA 1
ATOM 1313 C C . THR A 1 179 ? -3.328 -35.594 -4.109 1 86.75 179 THR A C 1
ATOM 1315 O O . THR A 1 179 ? -2.953 -35.719 -2.943 1 86.75 179 THR A O 1
ATOM 1318 N N . GLY A 1 180 ? -3.387 -34.406 -4.645 1 88.94 180 GLY A N 1
ATOM 1319 C CA . GLY A 1 180 ? -3.381 -33.188 -3.852 1 88.94 180 GLY A CA 1
ATOM 1320 C C . GLY A 1 180 ? -2.055 -32.469 -3.898 1 88.94 180 GLY A C 1
ATOM 1321 O O . GLY A 1 180 ? -1.864 -31.453 -3.197 1 88.94 180 GLY A O 1
ATOM 1322 N N . GLU A 1 181 ? -1.098 -32.938 -4.594 1 87.75 181 GLU A N 1
ATOM 1323 C CA . GLU A 1 181 ? 0.164 -32.219 -4.742 1 87.75 181 GLU A CA 1
ATOM 1324 C C . GLU A 1 181 ? -0.022 -30.922 -5.551 1 87.75 181 GLU A C 1
ATOM 1326 O O . GLU A 1 181 ? -0.78 -30.906 -6.523 1 87.75 181 GLU A O 1
ATOM 1331 N N . HIS A 1 182 ? 0.702 -29.922 -5.055 1 91.56 182 HIS A N 1
ATOM 1332 C CA . HIS A 1 182 ? 0.69 -28.656 -5.77 1 91.56 182 HIS A CA 1
ATOM 1333 C C . HIS A 1 182 ? 1.825 -28.578 -6.785 1 91.56 182 HIS A C 1
ATOM 1335 O O . HIS A 1 182 ? 2.984 -28.844 -6.445 1 91.56 182 HIS A O 1
ATOM 1341 N N . VAL A 1 183 ? 1.375 -28.25 -7.996 1 92.44 183 VAL A N 1
ATOM 1342 C CA . VAL A 1 183 ? 2.354 -28.047 -9.055 1 92.44 183 VAL A CA 1
ATOM 1343 C C . VAL A 1 183 ? 2.402 -26.562 -9.43 1 92.44 183 VAL A C 1
ATOM 1345 O O . VAL A 1 183 ? 1.394 -25.984 -9.844 1 92.44 183 VAL A O 1
ATOM 1348 N N . LYS A 1 184 ? 3.572 -26.078 -9.289 1 94.38 184 LYS A N 1
ATOM 1349 C CA . LYS A 1 184 ? 3.75 -24.641 -9.469 1 94.38 184 LYS A CA 1
ATOM 1350 C C . LYS A 1 184 ? 3.551 -24.234 -10.922 1 94.38 184 LYS A C 1
ATOM 1352 O O . LYS A 1 184 ? 4.008 -24.922 -11.836 1 94.38 184 LYS A O 1
ATOM 1357 N N . ILE A 1 185 ? 2.875 -23.125 -11.109 1 92.81 185 ILE A N 1
ATOM 1358 C CA . ILE A 1 185 ? 2.844 -22.422 -12.391 1 92.81 185 ILE A CA 1
ATOM 1359 C C . ILE A 1 185 ? 3.861 -21.281 -12.383 1 92.81 185 ILE A C 1
ATOM 1361 O O . ILE A 1 185 ? 3.809 -20.406 -11.531 1 92.81 185 ILE A O 1
ATOM 1365 N N . TYR A 1 186 ? 4.75 -21.312 -13.297 1 92.88 186 TYR A N 1
ATOM 1366 C CA . TYR A 1 186 ? 5.777 -20.281 -13.391 1 92.88 186 TYR A CA 1
ATOM 1367 C C . TYR A 1 186 ? 5.254 -19.047 -14.141 1 92.88 186 TYR A C 1
ATOM 1369 O O . TYR A 1 186 ? 4.781 -19.172 -15.273 1 92.88 186 TYR A O 1
ATOM 1377 N N . HIS A 1 187 ? 5.312 -17.906 -13.438 1 92.75 187 HIS A N 1
ATOM 1378 C CA . HIS A 1 187 ? 4.832 -16.656 -13.992 1 92.75 187 HIS A CA 1
ATOM 1379 C C . HIS A 1 187 ? 5.945 -15.906 -14.727 1 92.75 187 HIS A C 1
ATOM 1381 O O . HIS A 1 187 ? 6.855 -15.367 -14.094 1 92.75 187 HIS A O 1
ATOM 1387 N N . ASN A 1 188 ? 5.785 -15.82 -16.031 1 90.62 188 ASN A N 1
ATOM 1388 C CA . ASN A 1 188 ? 6.879 -15.297 -16.844 1 90.62 188 ASN A CA 1
ATOM 1389 C C . ASN A 1 188 ? 6.605 -13.867 -17.297 1 90.62 188 ASN A C 1
ATOM 1391 O O . ASN A 1 188 ? 7.441 -13.25 -17.953 1 90.62 188 ASN A O 1
ATOM 1395 N N . GLY A 1 189 ? 5.496 -13.398 -16.953 1 93.75 189 GLY A N 1
ATOM 1396 C CA . GLY A 1 189 ? 5.207 -12.016 -17.297 1 93.75 189 GLY A CA 1
ATOM 1397 C C . GLY A 1 189 ? 5.977 -11.016 -16.453 1 93.75 189 GLY A C 1
ATOM 1398 O O . GLY A 1 189 ? 7.117 -11.281 -16.062 1 93.75 189 GLY A O 1
ATOM 1399 N N . ASN A 1 190 ? 5.453 -9.812 -16.359 1 96.88 190 ASN A N 1
ATOM 1400 C CA . ASN A 1 190 ? 6.074 -8.75 -15.586 1 96.88 190 ASN A CA 1
ATOM 1401 C C . ASN A 1 190 ? 5.035 -7.789 -15.016 1 96.88 190 ASN A C 1
ATOM 1403 O O . ASN A 1 190 ? 3.842 -8.094 -15.008 1 96.88 190 ASN A O 1
ATOM 1407 N N . VAL A 1 191 ? 5.547 -6.762 -14.398 1 98.75 191 VAL A N 1
ATOM 1408 C CA . VAL A 1 191 ? 4.707 -5.664 -13.93 1 98.75 191 VAL A CA 1
ATOM 1409 C C . VAL A 1 191 ? 5.043 -4.391 -14.695 1 98.75 191 VAL A C 1
ATOM 1411 O O . VAL A 1 191 ? 6.215 -4.09 -14.938 1 98.75 191 VAL A O 1
ATOM 1414 N N . VAL A 1 192 ? 4.02 -3.688 -15.086 1 98.88 192 VAL A N 1
ATOM 1415 C CA . VAL A 1 192 ? 4.184 -2.383 -15.719 1 98.88 192 VAL A CA 1
ATOM 1416 C C . VAL A 1 192 ? 3.416 -1.324 -14.93 1 98.88 192 VAL A C 1
ATOM 1418 O O . VAL A 1 192 ? 2.203 -1.444 -14.734 1 98.88 192 VAL A O 1
ATOM 1421 N N . LEU A 1 193 ? 4.105 -0.351 -14.5 1 98.88 193 LEU A N 1
ATOM 1422 C CA . LEU A 1 193 ? 3.504 0.826 -13.883 1 98.88 193 LEU A CA 1
ATOM 1423 C C . LEU A 1 193 ? 3.477 1.998 -14.859 1 98.88 193 LEU A C 1
ATOM 1425 O O . LEU A 1 193 ? 4.492 2.314 -15.484 1 98.88 193 LEU A O 1
ATOM 1429 N N . GLY A 1 194 ? 2.326 2.629 -14.969 1 98.62 194 GLY A N 1
ATOM 1430 C CA . GLY A 1 194 ? 2.254 3.877 -15.711 1 98.62 194 GLY A CA 1
ATOM 1431 C C . GLY A 1 194 ? 2.945 5.031 -15.016 1 98.62 194 GLY A C 1
ATOM 1432 O O . GLY A 1 194 ? 3.771 4.816 -14.125 1 98.62 194 GLY A O 1
ATOM 1433 N N . ASP A 1 195 ? 2.627 6.266 -15.461 1 98.44 195 ASP A N 1
ATOM 1434 C CA . ASP A 1 195 ? 3.248 7.457 -14.898 1 98.44 195 ASP A CA 1
ATOM 1435 C C . ASP A 1 195 ? 2.537 7.895 -13.617 1 98.44 195 ASP A C 1
ATOM 1437 O O . ASP A 1 195 ? 1.336 7.668 -13.461 1 98.44 195 ASP A O 1
ATOM 1441 N N . PHE A 1 196 ? 3.328 8.523 -12.727 1 97.62 196 PHE A N 1
ATOM 1442 C CA . PHE A 1 196 ? 2.795 9.164 -11.531 1 97.62 196 PHE A CA 1
ATOM 1443 C C . PHE A 1 196 ? 2.146 8.141 -10.609 1 97.62 196 PHE A C 1
ATOM 1445 O O . PHE A 1 196 ? 1.152 8.438 -9.945 1 97.62 196 PHE A O 1
ATOM 1452 N N . VAL A 1 197 ? 2.604 6.926 -10.656 1 98.44 197 VAL A N 1
ATOM 1453 C CA . VAL A 1 197 ? 2.129 5.887 -9.75 1 98.44 197 VAL A CA 1
ATOM 1454 C C . VAL A 1 197 ? 2.92 5.938 -8.445 1 98.44 197 VAL A C 1
ATOM 1456 O O . VAL A 1 197 ? 4.137 6.148 -8.461 1 98.44 197 VAL A O 1
ATOM 1459 N N . GLU A 1 198 ? 2.227 5.809 -7.371 1 98.5 198 GLU A N 1
ATOM 1460 C CA . GLU A 1 198 ? 2.848 5.641 -6.062 1 98.5 198 GLU A CA 1
ATOM 1461 C C . GLU A 1 198 ? 2.529 4.27 -5.473 1 98.5 198 GLU A C 1
ATOM 1463 O O . GLU A 1 198 ? 1.378 3.832 -5.492 1 98.5 198 GLU A O 1
ATOM 1468 N N . VAL A 1 199 ? 3.549 3.553 -4.977 1 98.75 199 VAL A N 1
ATOM 1469 C CA . VAL A 1 199 ? 3.383 2.262 -4.316 1 98.75 199 VAL A CA 1
ATOM 1470 C C . VAL A 1 199 ? 3.881 2.35 -2.877 1 98.75 199 VAL A C 1
ATOM 1472 O O . VAL A 1 199 ? 5.043 2.682 -2.633 1 98.75 199 VAL A O 1
ATOM 1475 N N . GLY A 1 200 ? 3.025 2.016 -1.949 1 98.62 200 GLY A N 1
ATOM 1476 C CA . GLY A 1 200 ? 3.314 2.18 -0.533 1 98.62 200 GLY A CA 1
ATOM 1477 C C . GLY A 1 200 ? 4.312 1.166 -0.008 1 98.62 200 GLY A C 1
ATOM 1478 O O . GLY A 1 200 ? 4.633 0.189 -0.689 1 98.62 200 GLY A O 1
ATOM 1479 N N . ALA A 1 201 ? 4.719 1.421 1.244 1 98.62 201 ALA A N 1
ATOM 1480 C CA . ALA A 1 201 ? 5.723 0.587 1.898 1 98.62 201 ALA A CA 1
ATOM 1481 C C . ALA A 1 201 ? 5.211 -0.838 2.092 1 98.62 201 ALA A C 1
ATOM 1483 O O . ALA A 1 201 ? 4.043 -1.044 2.42 1 98.62 201 ALA A O 1
ATOM 1484 N N . CYS A 1 202 ? 6.074 -1.865 1.871 1 98.5 202 CYS A N 1
ATOM 1485 C CA . CYS A 1 202 ? 5.84 -3.285 2.117 1 98.5 202 CYS A CA 1
ATOM 1486 C C . CYS A 1 202 ? 4.699 -3.807 1.256 1 98.5 202 CYS A C 1
ATOM 1488 O O . CYS A 1 202 ? 4.137 -4.867 1.537 1 98.5 202 CYS A O 1
ATOM 1490 N N . THR A 1 203 ? 4.332 -3.053 0.235 1 98.62 203 THR A N 1
ATOM 1491 C CA . THR A 1 203 ? 3.346 -3.504 -0.739 1 98.62 203 THR A CA 1
ATOM 1492 C C . THR A 1 203 ? 3.979 -4.453 -1.752 1 98.62 203 THR A C 1
ATOM 1494 O O . THR A 1 203 ? 5.141 -4.285 -2.127 1 98.62 203 THR A O 1
ATOM 1497 N N . THR A 1 204 ? 3.129 -5.453 -2.16 1 98.69 204 THR A N 1
ATOM 1498 C CA . THR A 1 204 ? 3.623 -6.41 -3.143 1 98.69 204 THR A CA 1
ATOM 1499 C C . THR A 1 204 ? 2.732 -6.426 -4.379 1 98.69 204 THR A C 1
ATOM 1501 O O . THR A 1 204 ? 1.507 -6.344 -4.27 1 98.69 204 THR A O 1
ATOM 1504 N N . ILE A 1 205 ? 3.344 -6.492 -5.574 1 98.75 205 ILE A N 1
ATOM 1505 C CA . ILE A 1 205 ? 2.66 -6.629 -6.855 1 98.75 205 ILE A CA 1
ATOM 1506 C C . ILE A 1 205 ? 3.244 -7.805 -7.629 1 98.75 205 ILE A C 1
ATOM 1508 O O . ILE A 1 205 ? 4.418 -7.785 -8.008 1 98.75 205 ILE A O 1
ATOM 1512 N N . ASP A 1 206 ? 2.398 -8.766 -7.914 1 98.25 206 ASP A N 1
ATOM 1513 C CA . ASP A 1 206 ? 2.871 -9.969 -8.578 1 98.25 206 ASP A CA 1
ATOM 1514 C C . ASP A 1 206 ? 2.891 -9.789 -10.094 1 98.25 206 ASP A C 1
ATOM 1516 O O . ASP A 1 206 ? 2.018 -9.125 -10.656 1 98.25 206 ASP A O 1
ATOM 1520 N N . ARG A 1 207 ? 3.826 -10.414 -10.703 1 97.31 207 ARG A N 1
ATOM 1521 C CA . ARG A 1 207 ? 3.9 -10.43 -12.156 1 97.31 207 ARG A CA 1
ATOM 1522 C C . ARG A 1 207 ? 2.811 -11.32 -12.75 1 97.31 207 ARG A C 1
ATOM 1524 O O . ARG A 1 207 ? 2.305 -12.219 -12.086 1 97.31 207 ARG A O 1
ATOM 1531 N N . GLY A 1 208 ? 2.49 -11.039 -14.008 1 94.69 208 GLY A N 1
ATOM 1532 C CA . GLY A 1 208 ? 1.519 -11.852 -14.719 1 94.69 208 GLY A CA 1
ATOM 1533 C C . GLY A 1 208 ? 2.074 -13.188 -15.172 1 94.69 208 GLY A C 1
ATOM 1534 O O . GLY A 1 208 ? 3.291 -13.398 -15.172 1 94.69 208 GLY A O 1
ATOM 1535 N N . VAL A 1 209 ? 1.144 -14.07 -15.508 1 89.75 209 VAL A N 1
ATOM 1536 C CA . VAL A 1 209 ? 1.564 -15.383 -15.984 1 89.75 209 VAL A CA 1
ATOM 1537 C C . VAL A 1 209 ? 2.301 -15.234 -17.312 1 89.75 209 VAL A C 1
ATOM 1539 O O . VAL A 1 209 ? 3.436 -15.695 -17.453 1 89.75 209 VAL A O 1
ATOM 1542 N N . PHE A 1 210 ? 1.612 -14.602 -18.25 1 86.94 210 PHE A N 1
ATOM 1543 C CA . PHE A 1 210 ? 2.189 -14.375 -19.578 1 86.94 210 PHE A CA 1
ATOM 1544 C C . PHE A 1 210 ? 2.355 -12.891 -19.859 1 86.94 210 PHE A C 1
ATOM 1546 O O . PHE A 1 210 ? 3.441 -12.438 -20.219 1 86.94 210 PHE A O 1
ATOM 1553 N N . GLU A 1 211 ? 1.312 -12.242 -19.5 1 90.12 211 GLU A N 1
ATOM 1554 C CA . GLU A 1 211 ? 1.259 -10.812 -19.766 1 90.12 211 GLU A CA 1
ATOM 1555 C C . GLU A 1 211 ? 1.654 -10.008 -18.531 1 90.12 211 GLU A C 1
ATOM 1557 O O . GLU A 1 211 ? 2.236 -10.547 -17.594 1 90.12 211 GLU A O 1
ATOM 1562 N N . SER A 1 212 ? 1.436 -8.711 -18.641 1 96.19 212 SER A N 1
ATOM 1563 C CA . SER A 1 212 ? 1.826 -7.82 -17.547 1 96.19 212 SER A CA 1
ATOM 1564 C C . SER A 1 212 ? 0.687 -7.637 -16.562 1 96.19 212 SER A C 1
ATOM 1566 O O . SER A 1 212 ? -0.482 -7.59 -16.938 1 96.19 212 SER A O 1
ATOM 1568 N N . THR A 1 213 ? 0.995 -7.719 -15.297 1 97.88 213 THR A N 1
ATOM 1569 C CA . THR A 1 213 ? 0.158 -6.977 -14.359 1 97.88 213 THR A CA 1
ATOM 1570 C C . THR A 1 213 ? 0.302 -5.473 -14.578 1 97.88 213 THR A C 1
ATOM 1572 O O . THR A 1 213 ? 1.415 -4.945 -14.562 1 97.88 213 THR A O 1
ATOM 1575 N N . MET A 1 214 ? -0.825 -4.828 -14.758 1 98.56 214 MET A N 1
ATOM 1576 C CA . MET A 1 214 ? -0.768 -3.447 -15.227 1 98.56 214 MET A CA 1
ATOM 1577 C C . MET A 1 214 ? -1.388 -2.496 -14.211 1 98.56 214 MET A C 1
ATOM 1579 O O . MET A 1 214 ? -2.543 -2.666 -13.82 1 98.56 214 MET A O 1
ATOM 1583 N N . ILE A 1 215 ? -0.608 -1.535 -13.82 1 98.81 215 ILE A N 1
ATOM 1584 C CA . ILE A 1 215 ? -1.104 -0.421 -13.023 1 98.81 215 ILE A CA 1
ATOM 1585 C C . ILE A 1 215 ? -1.062 0.865 -13.844 1 98.81 215 ILE A C 1
ATOM 1587 O O . ILE A 1 215 ? 0.018 1.367 -14.164 1 98.81 215 ILE A O 1
ATOM 1591 N N . ALA A 1 216 ? -2.205 1.401 -14.125 1 98.31 216 ALA A N 1
ATOM 1592 C CA . ALA A 1 216 ? -2.275 2.574 -15 1 98.31 216 ALA A CA 1
ATOM 1593 C C . ALA A 1 216 ? -1.821 3.83 -14.258 1 98.31 216 ALA A C 1
ATOM 1595 O O . ALA A 1 216 ? -1.677 3.82 -13.031 1 98.31 216 ALA A O 1
ATOM 1596 N N . SER A 1 217 ? -1.681 4.906 -14.992 1 98 217 SER A N 1
ATOM 1597 C CA . SER A 1 217 ? -1.108 6.152 -14.492 1 98 217 SER A CA 1
ATOM 1598 C C . SER A 1 217 ? -1.967 6.75 -13.383 1 98 217 SER A C 1
ATOM 1600 O O . SER A 1 217 ? -3.182 6.543 -13.352 1 98 217 SER A O 1
ATOM 1602 N N . TYR A 1 218 ? -1.303 7.434 -12.484 1 96.75 218 TYR A N 1
ATOM 1603 C CA . TYR A 1 218 ? -1.908 8.25 -11.438 1 96.75 218 TYR A CA 1
ATOM 1604 C C . TYR A 1 218 ? -2.504 7.379 -10.336 1 96.75 218 TYR A C 1
ATOM 1606 O O . TYR A 1 218 ? -3.01 7.891 -9.336 1 96.75 218 TYR A O 1
ATOM 1614 N N . THR A 1 219 ? -2.479 6.098 -10.5 1 97.62 219 THR A N 1
ATOM 1615 C CA . THR A 1 219 ? -2.965 5.211 -9.445 1 97.62 219 THR A CA 1
ATOM 1616 C C . THR A 1 219 ? -2.047 5.262 -8.234 1 97.62 219 THR A C 1
ATOM 1618 O O . THR A 1 219 ? -0.822 5.273 -8.375 1 97.62 219 THR A O 1
ATOM 1621 N N . LYS A 1 220 ? -2.709 5.363 -7.078 1 98.38 220 LYS A N 1
ATOM 1622 C CA . LYS A 1 220 ? -2.002 5.395 -5.801 1 98.38 220 LYS A CA 1
ATOM 1623 C C . LYS A 1 220 ? -2.312 4.148 -4.973 1 98.38 220 LYS A C 1
ATOM 1625 O O . LYS A 1 220 ? -3.48 3.83 -4.738 1 98.38 220 LYS A O 1
ATOM 1630 N N . ILE A 1 221 ? -1.247 3.492 -4.531 1 98.5 221 ILE A N 1
ATOM 1631 C CA . ILE A 1 221 ? -1.371 2.279 -3.73 1 98.5 221 ILE A CA 1
ATOM 1632 C C . ILE A 1 221 ? -0.724 2.496 -2.365 1 98.5 221 ILE A C 1
ATOM 1634 O O . ILE A 1 221 ? 0.46 2.83 -2.277 1 98.5 221 ILE A O 1
ATOM 1638 N N . ASP A 1 222 ? -1.505 2.297 -1.276 1 98.19 222 ASP A N 1
ATOM 1639 C CA . ASP A 1 222 ? -1.051 2.512 0.094 1 98.19 222 ASP A CA 1
ATOM 1640 C C . ASP A 1 222 ? -0.176 1.355 0.572 1 98.19 222 ASP A C 1
ATOM 1642 O O . ASP A 1 222 ? 0.285 0.545 -0.234 1 98.19 222 ASP A O 1
ATOM 1646 N N . ASN A 1 223 ? 0.196 1.37 1.879 1 98.56 223 ASN A N 1
ATOM 1647 C CA . ASN A 1 223 ? 1.092 0.382 2.471 1 98.56 223 ASN A CA 1
ATOM 1648 C C . ASN A 1 223 ? 0.414 -0.978 2.609 1 98.56 223 ASN A C 1
ATOM 1650 O O . ASN A 1 223 ? -0.805 -1.055 2.775 1 98.56 223 ASN A O 1
ATOM 1654 N N . LEU A 1 224 ? 1.253 -2.068 2.555 1 98.25 224 LEU A N 1
ATOM 1655 C CA . LEU A 1 224 ? 0.858 -3.424 2.918 1 98.25 224 LEU A CA 1
ATOM 1656 C C . LEU A 1 224 ? -0.284 -3.914 2.035 1 98.25 224 LEU A C 1
ATOM 1658 O O . LEU A 1 224 ? -1.191 -4.602 2.51 1 98.25 224 LEU A O 1
ATOM 1662 N N . VAL A 1 225 ? -0.268 -3.521 0.772 1 98.44 225 VAL A N 1
ATOM 1663 C CA . VAL A 1 225 ? -1.263 -3.967 -0.198 1 98.44 225 VAL A CA 1
ATOM 1664 C C . VAL A 1 225 ? -0.721 -5.16 -0.981 1 98.44 225 VAL A C 1
ATOM 1666 O O . VAL A 1 225 ? 0.485 -5.258 -1.219 1 98.44 225 VAL A O 1
ATOM 1669 N N . GLN A 1 226 ? -1.651 -6.055 -1.329 1 98.31 226 GLN A N 1
ATOM 1670 C CA . GLN A 1 226 ? -1.33 -7.16 -2.227 1 98.31 226 GLN A CA 1
ATOM 1671 C C . GLN A 1 226 ? -2.07 -7.023 -3.553 1 98.31 226 GLN A C 1
ATOM 1673 O O . GLN A 1 226 ? -3.303 -6.984 -3.582 1 98.31 226 GLN A O 1
ATOM 1678 N N . ILE A 1 227 ? -1.347 -6.965 -4.664 1 98.5 227 ILE A N 1
ATOM 1679 C CA . ILE A 1 227 ? -1.92 -7.012 -6.004 1 98.5 227 ILE A CA 1
ATOM 1680 C C . ILE A 1 227 ? -1.527 -8.32 -6.688 1 98.5 227 ILE A C 1
ATOM 1682 O O . ILE A 1 227 ? -0.351 -8.547 -6.984 1 98.5 227 ILE A O 1
ATOM 1686 N N . GLY A 1 228 ? -2.506 -9.125 -6.996 1 97.25 228 GLY A N 1
ATOM 1687 C CA . GLY A 1 228 ? -2.252 -10.43 -7.578 1 97.25 228 GLY A CA 1
ATOM 1688 C C . GLY A 1 228 ? -1.849 -10.367 -9.039 1 97.25 228 GLY A C 1
ATOM 1689 O O . GLY A 1 228 ? -1.867 -9.297 -9.648 1 97.25 228 GLY A O 1
ATOM 1690 N N . HIS A 1 229 ? -1.497 -11.516 -9.539 1 95.88 229 HIS A N 1
ATOM 1691 C CA . HIS A 1 229 ? -1.032 -11.633 -10.922 1 95.88 229 HIS A CA 1
ATOM 1692 C C . HIS A 1 229 ? -2.131 -11.258 -11.906 1 95.88 229 HIS A C 1
ATOM 1694 O O . HIS A 1 229 ? -3.309 -11.531 -11.664 1 95.88 229 HIS A O 1
ATOM 1700 N N . ASN A 1 230 ? -1.749 -10.602 -12.977 1 94.88 230 ASN A N 1
ATOM 1701 C CA . ASN A 1 230 ? -2.605 -10.328 -14.125 1 94.88 230 ASN A CA 1
ATOM 1702 C C . ASN A 1 230 ? -3.656 -9.266 -13.805 1 94.88 230 ASN A C 1
ATOM 1704 O O . ASN A 1 230 ? -4.59 -9.062 -14.578 1 94.88 230 ASN A O 1
ATOM 1708 N N . CYS A 1 231 ? -3.482 -8.625 -12.664 1 96.94 231 CYS A N 1
ATOM 1709 C CA . CYS A 1 231 ? -4.426 -7.551 -12.367 1 96.94 231 CYS A CA 1
ATOM 1710 C C . CYS A 1 231 ? -4.234 -6.379 -13.32 1 96.94 231 CYS A C 1
ATOM 1712 O O . CYS A 1 231 ? -3.125 -6.137 -13.805 1 96.94 231 CYS A O 1
ATOM 1714 N N . GLU A 1 232 ? -5.324 -5.758 -13.594 1 97.56 232 GLU A N 1
ATOM 1715 C CA . GLU A 1 232 ? -5.34 -4.516 -14.359 1 97.56 232 GLU A CA 1
ATOM 1716 C C . GLU A 1 232 ? -6.051 -3.404 -13.594 1 97.56 232 GLU A C 1
ATOM 1718 O O . GLU A 1 232 ? -7.281 -3.393 -13.508 1 97.56 232 GLU A O 1
ATOM 1723 N N . LEU A 1 233 ? -5.281 -2.473 -13.133 1 98.12 233 LEU A N 1
ATOM 1724 C CA . LEU A 1 233 ? -5.852 -1.331 -12.43 1 98.12 233 LEU A CA 1
ATOM 1725 C C . LEU A 1 233 ? -5.898 -0.102 -13.328 1 98.12 233 LEU A C 1
ATOM 1727 O O . LEU A 1 233 ? -4.875 0.304 -13.891 1 98.12 233 LEU A O 1
ATOM 1731 N N . GLY A 1 234 ? -7.055 0.484 -13.422 1 96.69 234 GLY A N 1
ATOM 1732 C CA . GLY A 1 234 ? -7.246 1.646 -14.281 1 96.69 234 GLY A CA 1
ATOM 1733 C C . GLY A 1 234 ? -6.582 2.898 -13.742 1 96.69 234 GLY A C 1
ATOM 1734 O O . GLY A 1 234 ? -5.93 2.861 -12.695 1 96.69 234 GLY A O 1
ATOM 1735 N N . ASN A 1 235 ? -6.77 4.016 -14.484 1 96.62 235 ASN A N 1
ATOM 1736 C CA . ASN A 1 235 ? -6.164 5.297 -14.133 1 96.62 235 ASN A CA 1
ATOM 1737 C C . ASN A 1 235 ? -6.746 5.859 -12.844 1 96.62 235 ASN A C 1
ATOM 1739 O O . ASN A 1 235 ? -7.965 5.852 -12.648 1 96.62 235 ASN A O 1
ATOM 1743 N N . GLY A 1 236 ? -5.859 6.316 -12.016 1 96.12 236 GLY A N 1
ATOM 1744 C CA . GLY A 1 236 ? -6.297 7.133 -10.891 1 96.12 236 GLY A CA 1
ATOM 1745 C C . GLY A 1 236 ? -7.012 6.34 -9.82 1 96.12 236 GLY A C 1
ATOM 1746 O O . GLY A 1 236 ? -7.938 6.848 -9.172 1 96.12 236 GLY A O 1
ATOM 1747 N N . CYS A 1 237 ? -6.75 5.086 -9.656 1 95.12 237 CYS A N 1
ATOM 1748 C CA . CYS A 1 237 ? -7.32 4.316 -8.555 1 95.12 237 CYS A CA 1
ATOM 1749 C C . CYS A 1 237 ? -6.66 4.684 -7.23 1 95.12 237 CYS A C 1
ATOM 1751 O O . CYS A 1 237 ? -5.52 5.145 -7.207 1 95.12 237 CYS A O 1
ATOM 1753 N N . LEU A 1 238 ? -7.457 4.566 -6.18 1 96 238 LEU A N 1
ATOM 1754 C CA . LEU A 1 238 ? -6.961 4.664 -4.812 1 96 238 LEU A CA 1
ATOM 1755 C C . LEU A 1 238 ? -7.117 3.336 -4.078 1 96 238 LEU A C 1
ATOM 1757 O O . LEU A 1 238 ? -8.234 2.945 -3.73 1 96 238 LEU A O 1
ATOM 1761 N N . ILE A 1 239 ? -5.988 2.678 -3.832 1 97.44 239 ILE A N 1
ATOM 1762 C CA . ILE A 1 239 ? -5.996 1.397 -3.131 1 97.44 239 ILE A CA 1
ATOM 1763 C C . ILE A 1 239 ? -5.492 1.589 -1.702 1 97.44 239 ILE A C 1
ATOM 1765 O O . ILE A 1 239 ? -4.289 1.745 -1.477 1 97.44 239 ILE A O 1
ATOM 1769 N N . VAL A 1 240 ? -6.387 1.502 -0.746 1 94.88 240 VAL A N 1
ATOM 1770 C CA . VAL A 1 240 ? -6.059 1.85 0.632 1 94.88 240 VAL A CA 1
ATOM 1771 C C . VAL A 1 240 ? -5.363 0.671 1.31 1 94.88 240 VAL A C 1
ATOM 1773 O O . VAL A 1 240 ? -5.426 -0.46 0.823 1 94.88 240 VAL A O 1
ATOM 1776 N N . SER A 1 241 ? -4.734 0.937 2.369 1 97.62 241 SER A N 1
ATOM 1777 C CA . SER A 1 241 ? -3.822 0.012 3.035 1 97.62 241 SER A CA 1
ATOM 1778 C C . SER A 1 241 ? -4.496 -1.329 3.305 1 97.62 241 SER A C 1
ATOM 1780 O O . SER A 1 241 ? -5.68 -1.378 3.645 1 97.62 241 SER A O 1
ATOM 1782 N N . GLN A 1 242 ? -3.654 -2.441 3.193 1 96.19 242 GLN A N 1
ATOM 1783 C CA . GLN A 1 242 ? -3.986 -3.818 3.541 1 96.19 242 GLN A CA 1
ATOM 1784 C C . GLN A 1 242 ? -5.113 -4.352 2.66 1 96.19 242 GLN A C 1
ATOM 1786 O O . GLN A 1 242 ? -5.777 -5.328 3.018 1 96.19 242 GLN A O 1
ATOM 1791 N N . THR A 1 243 ? -5.367 -3.695 1.526 1 94.38 243 THR A N 1
ATOM 1792 C CA . THR A 1 243 ? -6.234 -4.254 0.494 1 94.38 243 THR A CA 1
ATOM 1793 C C . THR A 1 243 ? -5.555 -5.43 -0.205 1 94.38 243 THR A C 1
ATOM 1795 O O . THR A 1 243 ? -4.344 -5.41 -0.427 1 94.38 243 THR A O 1
ATOM 1798 N N . GLY A 1 244 ? -6.398 -6.434 -0.549 1 95.75 244 GLY A N 1
ATOM 1799 C CA . GLY A 1 244 ? -5.91 -7.562 -1.326 1 95.75 244 GLY A CA 1
ATOM 1800 C C . GLY A 1 244 ? -6.723 -7.82 -2.58 1 95.75 244 GLY A C 1
ATOM 1801 O O . GLY A 1 244 ? -7.914 -8.125 -2.5 1 95.75 244 GLY A O 1
ATOM 1802 N N . LEU A 1 245 ? -6.055 -7.762 -3.736 1 94.56 245 LEU A N 1
ATOM 1803 C CA . LEU A 1 245 ? -6.703 -8.086 -5.004 1 94.56 245 LEU A CA 1
ATOM 1804 C C . LEU A 1 245 ? -6.207 -9.422 -5.539 1 94.56 245 LEU A C 1
ATOM 1806 O O . LEU A 1 245 ? -5.02 -9.578 -5.836 1 94.56 245 LEU A O 1
ATOM 1810 N N . ALA A 1 246 ? -7.145 -10.32 -5.617 1 92.25 246 ALA A N 1
ATOM 1811 C CA . ALA A 1 246 ? -6.789 -11.625 -6.168 1 92.25 246 ALA A CA 1
ATOM 1812 C C . ALA A 1 246 ? -6.461 -11.516 -7.656 1 92.25 246 ALA A C 1
ATOM 1814 O O . ALA A 1 246 ? -6.777 -10.516 -8.297 1 92.25 246 ALA A O 1
ATOM 1815 N N . GLY A 1 247 ? -5.898 -12.508 -8.133 1 93 247 GLY A N 1
ATOM 1816 C CA . GLY A 1 247 ? -5.414 -12.523 -9.5 1 93 247 GLY A CA 1
ATOM 1817 C C . GLY A 1 247 ? -6.488 -12.195 -10.523 1 93 247 GLY A C 1
ATOM 1818 O O . GLY A 1 247 ? -7.641 -12.609 -10.375 1 93 247 GLY A O 1
ATOM 1819 N N . SER A 1 248 ? -6.07 -11.406 -11.539 1 92.12 248 SER A N 1
ATOM 1820 C CA . SER A 1 248 ? -6.887 -11.109 -12.711 1 92.12 248 SER A CA 1
ATOM 1821 C C . SER A 1 248 ? -8.094 -10.258 -12.336 1 92.12 248 SER A C 1
ATOM 1823 O O . SER A 1 248 ? -9.164 -10.398 -12.93 1 92.12 248 SER A O 1
ATOM 1825 N N . THR A 1 249 ? -7.953 -9.508 -11.289 1 92.12 249 THR A N 1
ATOM 1826 C CA . THR A 1 249 ? -8.922 -8.461 -10.977 1 92.12 249 THR A CA 1
ATOM 1827 C C . THR A 1 249 ? -8.727 -7.258 -11.898 1 92.12 249 THR A C 1
ATOM 1829 O O . THR A 1 249 ? -7.594 -6.848 -12.164 1 92.12 249 THR A O 1
ATOM 1832 N N . THR A 1 250 ? -9.867 -6.758 -12.391 1 93.88 250 THR A N 1
ATOM 1833 C CA . THR A 1 250 ? -9.812 -5.559 -13.227 1 93.88 250 THR A CA 1
ATOM 1834 C C . THR A 1 250 ? -10.586 -4.414 -12.57 1 93.88 250 THR A C 1
ATOM 1836 O O . THR A 1 250 ? -11.766 -4.559 -12.25 1 93.88 250 THR A O 1
ATOM 1839 N N . LEU A 1 251 ? -9.898 -3.33 -12.398 1 93.5 251 LEU A N 1
ATOM 1840 C CA . LEU A 1 251 ? -10.531 -2.113 -11.898 1 93.5 251 LEU A CA 1
ATOM 1841 C C . LEU A 1 251 ? -10.617 -1.057 -13 1 93.5 251 LEU A C 1
ATOM 1843 O O . LEU A 1 251 ? -9.625 -0.788 -13.688 1 93.5 251 LEU A O 1
ATOM 1847 N N . GLY A 1 252 ? -11.797 -0.46 -13.125 1 92.25 252 GLY A N 1
ATOM 1848 C CA . GLY A 1 252 ? -11.914 0.699 -14 1 92.25 252 GLY A CA 1
ATOM 1849 C C . GLY A 1 252 ? -11.18 1.916 -13.477 1 92.25 252 GLY A C 1
ATOM 1850 O O . GLY A 1 252 ? -10.352 1.805 -12.562 1 92.25 252 GLY A O 1
ATOM 1851 N N . ARG A 1 253 ? -11.453 3.08 -14.109 1 92.31 253 ARG A N 1
ATOM 1852 C CA . ARG A 1 253 ? -10.766 4.293 -13.688 1 92.31 253 ARG A CA 1
ATOM 1853 C C . ARG A 1 253 ? -11.328 4.812 -12.367 1 92.31 253 ARG A C 1
ATOM 1855 O O . ARG A 1 253 ? -12.531 4.691 -12.109 1 92.31 253 ARG A O 1
ATOM 1862 N N . ASN A 1 254 ? -10.469 5.352 -11.492 1 91.75 254 ASN A N 1
ATOM 1863 C CA . ASN A 1 254 ? -10.789 6.062 -10.258 1 91.75 254 ASN A CA 1
ATOM 1864 C C . ASN A 1 254 ? -11.586 5.184 -9.297 1 91.75 254 ASN A C 1
ATOM 1866 O O . ASN A 1 254 ? -12.477 5.664 -8.594 1 91.75 254 ASN A O 1
ATOM 1870 N N . VAL A 1 255 ? -11.352 3.924 -9.359 1 89.38 255 VAL A N 1
ATOM 1871 C CA . VAL A 1 255 ? -11.938 3.033 -8.367 1 89.38 255 VAL A CA 1
ATOM 1872 C C . VAL A 1 255 ? -11.234 3.229 -7.023 1 89.38 255 VAL A C 1
ATOM 1874 O O . VAL A 1 255 ? -10.016 3.363 -6.969 1 89.38 255 VAL A O 1
ATOM 1877 N N . VAL A 1 256 ? -12.031 3.281 -5.934 1 90 256 VAL A N 1
ATOM 1878 C CA . VAL A 1 256 ? -11.484 3.365 -4.582 1 90 256 VAL A CA 1
ATOM 1879 C C . VAL A 1 256 ? -11.734 2.055 -3.84 1 90 256 VAL A C 1
ATOM 1881 O O . VAL A 1 256 ? -12.883 1.624 -3.695 1 90 256 VAL A O 1
ATOM 1884 N N . MET A 1 257 ? -10.648 1.4 -3.402 1 90.75 257 MET A N 1
ATOM 1885 C CA . MET A 1 257 ? -10.734 0.237 -2.523 1 90.75 257 MET A CA 1
ATOM 1886 C C . MET A 1 257 ? -10.414 0.62 -1.082 1 90.75 257 MET A C 1
ATOM 1888 O O . MET A 1 257 ? -9.266 0.921 -0.754 1 90.75 257 MET A O 1
ATOM 1892 N N . GLY A 1 258 ? -11.398 0.564 -0.191 1 89.56 258 GLY A N 1
ATOM 1893 C CA . GLY A 1 258 ? -11.211 0.944 1.2 1 89.56 258 GLY A CA 1
ATOM 1894 C C . GLY A 1 258 ? -10.273 0.015 1.952 1 89.56 258 GLY A C 1
ATOM 1895 O O . GLY A 1 258 ? -9.977 -1.085 1.483 1 89.56 258 GLY A O 1
ATOM 1896 N N . GLY A 1 259 ? -9.844 0.484 3.109 1 92.19 259 GLY A N 1
ATOM 1897 C CA . GLY A 1 259 ? -8.883 -0.273 3.891 1 92.19 259 GLY A CA 1
ATOM 1898 C C . GLY A 1 259 ? -9.32 -1.7 4.16 1 92.19 259 GLY A C 1
ATOM 1899 O O . GLY A 1 259 ? -10.492 -1.95 4.457 1 92.19 259 GLY A O 1
ATOM 1900 N N . GLN A 1 260 ? -8.383 -2.627 4.027 1 91.62 260 GLN A N 1
ATOM 1901 C CA . GLN A 1 260 ? -8.578 -4.043 4.316 1 91.62 260 GLN A CA 1
ATOM 1902 C C . GLN A 1 260 ? -9.672 -4.637 3.438 1 91.62 260 GLN A C 1
ATOM 1904 O O . GLN A 1 260 ? -10.273 -5.66 3.787 1 91.62 260 GLN A O 1
ATOM 1909 N N . SER A 1 261 ? -10 -3.99 2.363 1 86.62 261 SER A N 1
ATOM 1910 C CA . SER A 1 261 ? -10.938 -4.59 1.413 1 86.62 261 SER A CA 1
ATOM 1911 C C . SER A 1 261 ? -10.234 -5.602 0.515 1 86.62 261 SER A C 1
ATOM 1913 O O . SER A 1 261 ? -9.016 -5.785 0.608 1 86.62 261 SER A O 1
ATOM 1915 N N . GLY A 1 262 ? -11.094 -6.301 -0.314 1 89.44 262 GLY A N 1
ATOM 1916 C CA . GLY A 1 262 ? -10.492 -7.305 -1.175 1 89.44 262 GLY A CA 1
ATOM 1917 C C . GLY A 1 262 ? -11.391 -7.723 -2.324 1 89.44 262 GLY A C 1
ATOM 1918 O O . GLY A 1 262 ? -12.547 -7.309 -2.396 1 89.44 262 GLY A O 1
ATOM 1919 N N . SER A 1 263 ? -10.781 -8.461 -3.236 1 86.75 263 SER A N 1
ATOM 1920 C CA . SER A 1 263 ? -11.531 -9.008 -4.359 1 86.75 263 SER A CA 1
ATOM 1921 C C . SER A 1 263 ? -11.195 -10.477 -4.59 1 86.75 263 SER A C 1
ATOM 1923 O O . SER A 1 263 ? -10.047 -10.891 -4.391 1 86.75 263 SER A O 1
ATOM 1925 N N . ALA A 1 264 ? -12.227 -11.148 -5.023 1 83 264 ALA A N 1
ATOM 1926 C CA . ALA A 1 264 ? -11.984 -12.477 -5.578 1 83 264 ALA A CA 1
ATOM 1927 C C . ALA A 1 264 ? -11.328 -12.375 -6.953 1 83 264 ALA A C 1
ATOM 1929 O O . ALA A 1 264 ? -11.211 -11.289 -7.52 1 83 264 ALA A O 1
ATOM 1930 N N . GLY A 1 265 ? -10.898 -13.453 -7.449 1 86.38 265 GLY A N 1
ATOM 1931 C CA . GLY A 1 265 ? -10.219 -13.477 -8.734 1 86.38 265 GLY A CA 1
ATOM 1932 C C . GLY A 1 265 ? -11.172 -13.32 -9.906 1 86.38 265 GLY A C 1
ATOM 1933 O O . GLY A 1 265 ? -12.359 -13.617 -9.797 1 86.38 265 GLY A O 1
ATOM 1934 N N . HIS A 1 266 ? -10.617 -12.781 -11.016 1 85.75 266 HIS A N 1
ATOM 1935 C CA . HIS A 1 266 ? -11.32 -12.703 -12.289 1 85.75 266 HIS A CA 1
ATOM 1936 C C . HIS A 1 266 ? -12.609 -11.906 -12.156 1 85.75 266 HIS A C 1
ATOM 1938 O O . HIS A 1 266 ? -13.648 -12.297 -12.688 1 85.75 266 HIS A O 1
ATOM 1944 N N . VAL A 1 267 ? -12.531 -10.82 -11.336 1 85.31 267 VAL A N 1
ATOM 1945 C CA . VAL A 1 267 ? -13.688 -9.945 -11.188 1 85.31 267 VAL A CA 1
ATOM 1946 C C . VAL A 1 267 ? -13.375 -8.57 -11.781 1 85.31 267 VAL A C 1
ATOM 1948 O O . VAL A 1 267 ? -12.211 -8.211 -11.93 1 85.31 267 VAL A O 1
ATOM 1951 N N . ARG A 1 268 ? -14.477 -7.902 -12.094 1 88.75 268 ARG A N 1
ATOM 1952 C CA . ARG A 1 268 ? -14.359 -6.562 -12.656 1 88.75 268 ARG A CA 1
ATOM 1953 C C . ARG A 1 268 ? -15.125 -5.547 -11.812 1 88.75 268 ARG A C 1
ATOM 1955 O O . ARG A 1 268 ? -16.25 -5.805 -11.391 1 88.75 268 ARG A O 1
ATOM 1962 N N . VAL A 1 269 ? -14.461 -4.438 -11.531 1 87.5 269 VAL A N 1
ATOM 1963 C CA . VAL A 1 269 ? -15.086 -3.318 -10.836 1 87.5 269 VAL A CA 1
ATOM 1964 C C . VAL A 1 269 ? -15.18 -2.115 -11.773 1 87.5 269 VAL A C 1
ATOM 1966 O O . VAL A 1 269 ? -14.172 -1.675 -12.328 1 87.5 269 VAL A O 1
ATOM 1969 N N . GLY A 1 270 ? -16.312 -1.598 -11.93 1 86.62 270 GLY A N 1
ATOM 1970 C CA . GLY A 1 270 ? -16.547 -0.521 -12.883 1 86.62 270 GLY A CA 1
ATOM 1971 C C . GLY A 1 270 ? -15.969 0.807 -12.43 1 86.62 270 GLY A C 1
ATOM 1972 O O . GLY A 1 270 ? -15.656 0.986 -11.258 1 86.62 270 GLY A O 1
ATOM 1973 N N . ASP A 1 271 ? -15.953 1.741 -13.383 1 86 271 ASP A N 1
ATOM 1974 C CA . ASP A 1 271 ? -15.359 3.057 -13.172 1 86 271 ASP A CA 1
ATOM 1975 C C . ASP A 1 271 ? -15.984 3.758 -11.969 1 86 271 ASP A C 1
ATOM 1977 O O . ASP A 1 271 ? -17.203 3.674 -11.766 1 86 271 ASP A O 1
ATOM 1981 N N . PHE A 1 272 ? -15.141 4.387 -11.141 1 84.75 272 PHE A N 1
ATOM 1982 C CA . PHE A 1 272 ? -15.547 5.305 -10.078 1 84.75 272 PHE A CA 1
ATOM 1983 C C . PHE A 1 272 ? -16.297 4.562 -8.977 1 84.75 272 PHE A C 1
ATOM 1985 O O . PHE A 1 272 ? -16.922 5.188 -8.125 1 84.75 272 PHE A O 1
ATOM 1992 N N . ALA A 1 273 ? -16.234 3.254 -9.023 1 82.25 273 ALA A N 1
ATOM 1993 C CA . ALA A 1 273 ? -16.812 2.496 -7.914 1 82.25 273 ALA A CA 1
ATOM 1994 C C . ALA A 1 273 ? -16 2.684 -6.637 1 82.25 273 ALA A C 1
ATOM 1996 O O . ALA A 1 273 ? -14.789 2.869 -6.691 1 82.25 273 ALA A O 1
ATOM 1997 N N . GLN A 1 274 ? -16.719 2.699 -5.473 1 85.44 274 GLN A N 1
ATOM 1998 C CA . GLN A 1 274 ? -16.078 2.779 -4.168 1 85.44 274 GLN A CA 1
ATOM 1999 C C . GLN A 1 274 ? -16.469 1.592 -3.289 1 85.44 274 GLN A C 1
ATOM 2001 O O . GLN A 1 274 ? -17.656 1.351 -3.047 1 85.44 274 GLN A O 1
ATOM 2006 N N . ILE A 1 275 ? -15.492 0.9 -2.889 1 79.94 275 ILE A N 1
ATOM 2007 C CA . ILE A 1 275 ? -15.68 -0.219 -1.973 1 79.94 275 ILE A CA 1
ATOM 2008 C C . ILE A 1 275 ? -15.305 0.203 -0.555 1 79.94 275 ILE A C 1
ATOM 2010 O O . ILE A 1 275 ? -14.164 0.614 -0.306 1 79.94 275 ILE A O 1
ATOM 2014 N N . ALA A 1 276 ? -16.188 0.122 0.387 1 79.12 276 ALA A N 1
ATOM 2015 C CA . ALA A 1 276 ? -15.938 0.537 1.767 1 79.12 276 ALA A CA 1
ATOM 2016 C C . ALA A 1 276 ? -14.914 -0.368 2.441 1 79.12 276 ALA A C 1
ATOM 2018 O O . ALA A 1 276 ? -14.625 -1.461 1.949 1 79.12 276 ALA A O 1
ATOM 2019 N N . ALA A 1 277 ? -14.477 0.098 3.605 1 77.44 277 ALA A N 1
ATOM 2020 C CA . ALA A 1 277 ? -13.508 -0.677 4.387 1 77.44 277 ALA A CA 1
ATOM 2021 C C . ALA A 1 277 ? -14.039 -2.082 4.664 1 77.44 277 ALA A C 1
ATOM 2023 O O . ALA A 1 277 ? -15.219 -2.26 4.957 1 77.44 277 ALA A O 1
ATOM 2024 N N . ARG A 1 278 ? -13.102 -3.041 4.453 1 77.19 278 ARG A N 1
ATOM 2025 C CA . ARG A 1 278 ? -13.32 -4.453 4.75 1 77.19 278 ARG A CA 1
ATOM 2026 C C . ARG A 1 278 ? -14.398 -5.043 3.85 1 77.19 278 ARG A C 1
ATOM 2028 O O . ARG A 1 278 ? -14.969 -6.09 4.16 1 77.19 278 ARG A O 1
ATOM 2035 N N . GLY A 1 279 ? -14.742 -4.352 2.793 1 69.81 279 GLY A N 1
ATOM 2036 C CA . GLY A 1 279 ? -15.648 -4.906 1.801 1 69.81 279 GLY A CA 1
ATOM 2037 C C . GLY A 1 279 ? -15 -5.949 0.913 1 69.81 279 GLY A C 1
ATOM 2038 O O . GLY A 1 279 ? -13.812 -5.836 0.574 1 69.81 279 GLY A O 1
ATOM 2039 N N . GLY A 1 280 ? -15.797 -6.926 0.62 1 71.12 280 GLY A N 1
ATOM 2040 C CA . GLY A 1 280 ? -15.328 -7.973 -0.274 1 71.12 280 GLY A CA 1
ATOM 2041 C C . GLY A 1 280 ? -16.062 -7.988 -1.606 1 71.12 280 GLY A C 1
ATOM 2042 O O . GLY A 1 280 ? -17.281 -8.078 -1.65 1 71.12 280 GLY A O 1
ATOM 2043 N N . VAL A 1 281 ? -15.312 -7.828 -2.672 1 58.84 281 VAL A N 1
ATOM 2044 C CA . VAL A 1 281 ? -15.867 -7.918 -4.02 1 58.84 281 VAL A CA 1
ATOM 2045 C C . VAL A 1 281 ? -15.898 -9.375 -4.469 1 58.84 281 VAL A C 1
ATOM 2047 O O . VAL A 1 281 ? -14.852 -9.961 -4.758 1 58.84 281 VAL A O 1
ATOM 2050 N N . SER A 1 282 ? -17.031 -9.945 -4.551 1 72 282 SER A N 1
ATOM 2051 C CA . SER A 1 282 ? -17.141 -11.367 -4.887 1 72 282 SER A CA 1
ATOM 2052 C C . SER A 1 282 ? -17.688 -11.555 -6.297 1 72 282 SER A C 1
ATOM 2054 O O . SER A 1 282 ? -17.672 -12.672 -6.828 1 72 282 SER A O 1
ATOM 2056 N N . LYS A 1 283 ? -18.203 -10.5 -6.895 1 67.38 283 LYS A N 1
ATOM 2057 C CA . LYS A 1 283 ? -18.719 -10.508 -8.258 1 67.38 283 LYS A CA 1
ATOM 2058 C C . LYS A 1 283 ? -18.484 -9.164 -8.945 1 67.38 283 LYS A C 1
ATOM 2060 O O . LYS A 1 283 ? -18.031 -8.211 -8.312 1 67.38 283 LYS A O 1
ATOM 2065 N N . ASP A 1 284 ? -18.828 -9.188 -10.188 1 73.06 284 ASP A N 1
ATOM 2066 C CA . ASP A 1 284 ? -18.672 -7.938 -10.922 1 73.06 284 ASP A CA 1
ATOM 2067 C C . ASP A 1 284 ? -19.547 -6.84 -10.328 1 73.06 284 ASP A C 1
ATOM 2069 O O . ASP A 1 284 ? -20.688 -7.086 -9.961 1 73.06 284 ASP A O 1
ATOM 2073 N N . LEU A 1 285 ? -19.016 -5.621 -10.211 1 67.31 285 LEU A N 1
ATOM 2074 C CA . LEU A 1 285 ? -19.75 -4.496 -9.633 1 67.31 285 LEU A CA 1
ATOM 2075 C C . LEU A 1 285 ? -19.891 -3.359 -10.641 1 67.31 285 LEU A C 1
ATOM 2077 O O . LEU A 1 285 ? -18.953 -3.072 -11.391 1 67.31 285 LEU A O 1
ATOM 2081 N N . ASP A 1 286 ? -20.969 -2.695 -10.617 1 64.5 286 ASP A N 1
ATOM 2082 C CA . ASP A 1 286 ? -21.281 -1.608 -11.539 1 64.5 286 ASP A CA 1
ATOM 2083 C C . ASP A 1 286 ? -20.484 -0.351 -11.203 1 64.5 286 ASP A C 1
ATOM 2085 O O . ASP A 1 286 ? -20.062 -0.171 -10.062 1 64.5 286 ASP A O 1
ATOM 2089 N N . ALA A 1 287 ? -20.469 0.512 -12.141 1 65.75 287 ALA A N 1
ATOM 2090 C CA . ALA A 1 287 ? -19.734 1.77 -12.008 1 65.75 287 ALA A CA 1
ATOM 2091 C C . ALA A 1 287 ? -20.5 2.766 -11.148 1 65.75 287 ALA A C 1
ATOM 2093 O O . ALA A 1 287 ? -21.734 2.725 -11.094 1 65.75 287 ALA A O 1
ATOM 2094 N N . GLY A 1 288 ? -19.672 3.629 -10.461 1 68.44 288 GLY A N 1
ATOM 2095 C CA . GLY A 1 288 ? -20.203 4.832 -9.844 1 68.44 288 GLY A CA 1
ATOM 2096 C C . GLY A 1 288 ? -20.984 4.555 -8.578 1 68.44 288 GLY A C 1
ATOM 2097 O O . GLY A 1 288 ? -21.766 5.398 -8.125 1 68.44 288 GLY A O 1
ATOM 2098 N N . LYS A 1 289 ? -20.906 3.309 -7.992 1 66.62 289 LYS A N 1
ATOM 2099 C CA . LYS A 1 289 ? -21.672 2.967 -6.789 1 66.62 289 LYS A CA 1
ATOM 2100 C C . LYS A 1 289 ? -20.734 2.738 -5.602 1 66.62 289 LYS A C 1
ATOM 2102 O O . LYS A 1 289 ? -19.547 2.506 -5.777 1 66.62 289 LYS A O 1
ATOM 2107 N N . LYS A 1 290 ? -21.391 2.986 -4.418 1 67 290 LYS A N 1
ATOM 2108 C CA . LYS A 1 290 ? -20.688 2.68 -3.174 1 67 290 LYS A CA 1
ATOM 2109 C C . LYS A 1 290 ? -21.156 1.348 -2.596 1 67 290 LYS A C 1
ATOM 2111 O O . LYS A 1 290 ? -22.359 1.099 -2.494 1 67 290 LYS A O 1
ATOM 2116 N N . TYR A 1 291 ? -20.266 0.388 -2.258 1 58.94 291 TYR A N 1
ATOM 2117 C CA . TYR A 1 291 ? -20.547 -0.955 -1.767 1 58.94 291 TYR A CA 1
ATOM 2118 C C . TYR A 1 291 ? -19.969 -1.165 -0.377 1 58.94 291 TYR A C 1
ATOM 2120 O O . TYR A 1 291 ? -18.875 -0.66 -0.074 1 58.94 291 TYR A O 1
ATOM 2128 N N . ALA A 1 292 ? -20.719 -1.759 0.532 1 67.12 292 ALA A N 1
ATOM 2129 C CA . ALA A 1 292 ? -20.234 -2.082 1.871 1 67.12 292 ALA A CA 1
ATOM 2130 C C . ALA A 1 292 ? -20.5 -3.545 2.213 1 67.12 292 ALA A C 1
ATOM 2132 O O . ALA A 1 292 ? -21.422 -4.156 1.673 1 67.12 292 ALA A O 1
ATOM 2133 N N . GLY A 1 293 ? -19.562 -4.188 3.008 1 58.72 293 GLY A N 1
ATOM 2134 C CA . GLY A 1 293 ? -19.766 -5.57 3.4 1 58.72 293 GLY A CA 1
ATOM 2135 C C . GLY A 1 293 ? -19.391 -5.844 4.844 1 58.72 293 GLY A C 1
ATOM 2136 O O . GLY A 1 293 ? -19.516 -6.973 5.32 1 58.72 293 GLY A O 1
ATOM 2137 N N . ALA A 1 294 ? -18.938 -4.805 5.543 1 63.81 294 ALA A N 1
ATOM 2138 C CA . ALA A 1 294 ? -18.516 -5.043 6.922 1 63.81 294 ALA A CA 1
ATOM 2139 C C . ALA A 1 294 ? -19.625 -4.695 7.91 1 63.81 294 ALA A C 1
ATOM 2141 O O . ALA A 1 294 ? -20.562 -3.965 7.57 1 63.81 294 ALA A O 1
ATOM 2142 N N . TYR A 1 295 ? -19.578 -5.422 9 1 63.53 295 TYR A N 1
ATOM 2143 C CA . TYR A 1 295 ? -20.562 -5.215 10.047 1 63.53 295 TYR A CA 1
ATOM 2144 C C . TYR A 1 295 ? -20.172 -4.047 10.945 1 63.53 295 TYR A C 1
ATOM 2146 O O . TYR A 1 295 ? -18.984 -3.842 11.227 1 63.53 295 TYR A O 1
ATOM 2154 N N . PRO A 1 296 ? -21.203 -3.26 11.383 1 61.62 296 PRO A N 1
ATOM 2155 C CA . PRO A 1 296 ? -20.922 -2.18 12.328 1 61.62 296 PRO A CA 1
ATOM 2156 C C . PRO A 1 296 ? -20.422 -2.693 13.68 1 61.62 296 PRO A C 1
ATOM 2158 O O . PRO A 1 296 ? -20.859 -3.754 14.141 1 61.62 296 PRO A O 1
ATOM 2161 N N . ILE A 1 297 ? -19.656 -2.037 14.336 1 63.5 297 ILE A N 1
ATOM 2162 C CA . ILE A 1 297 ? -19.078 -2.406 15.625 1 63.5 297 ILE A CA 1
ATOM 2163 C C . ILE A 1 297 ? -20.109 -2.146 16.734 1 63.5 297 ILE A C 1
ATOM 2165 O O . ILE A 1 297 ? -20.844 -1.158 16.688 1 63.5 297 ILE A O 1
ATOM 2169 N N . MET A 1 298 ? -20.234 -3.115 17.656 1 67.5 298 MET A N 1
ATOM 2170 C CA . MET A 1 298 ? -21.109 -2.98 18.812 1 67.5 298 MET A CA 1
ATOM 2171 C C . MET A 1 298 ? -20.5 -3.668 20.047 1 67.5 298 MET A C 1
ATOM 2173 O O . MET A 1 298 ? -19.547 -4.441 19.906 1 67.5 298 MET A O 1
ATOM 2177 N N . PRO A 1 299 ? -20.984 -3.215 21.156 1 67.62 299 PRO A N 1
ATOM 2178 C CA . PRO A 1 299 ? -20.516 -3.951 22.328 1 67.62 299 PRO A CA 1
ATOM 2179 C C . PRO A 1 299 ? -20.734 -5.457 22.203 1 67.62 299 PRO A C 1
ATOM 2181 O O . PRO A 1 299 ? -21.75 -5.898 21.672 1 67.62 299 PRO A O 1
ATOM 2184 N N . LEU A 1 300 ? -19.781 -6.16 22.672 1 67 300 LEU A N 1
ATOM 2185 C CA . LEU A 1 300 ? -19.719 -7.602 22.453 1 67 300 LEU A CA 1
ATOM 2186 C C . LEU A 1 300 ? -20.953 -8.289 23 1 67 300 LEU A C 1
ATOM 2188 O O . LEU A 1 300 ? -21.484 -9.211 22.375 1 67 300 LEU A O 1
ATOM 2192 N N . ASP A 1 301 ? -21.344 -7.934 24.172 1 67.19 301 ASP A N 1
ATOM 2193 C CA . ASP A 1 301 ? -22.5 -8.547 24.797 1 67.19 301 ASP A CA 1
ATOM 2194 C C . ASP A 1 301 ? -23.766 -8.32 23.953 1 67.19 301 ASP A C 1
ATOM 2196 O O . ASP A 1 301 ? -24.562 -9.234 23.766 1 67.19 301 ASP A O 1
ATOM 2200 N N . GLU A 1 302 ? -23.891 -7.105 23.5 1 69.5 302 GLU A N 1
ATOM 2201 C CA . GLU A 1 302 ? -25.016 -6.789 22.625 1 69.5 302 GLU A CA 1
ATOM 2202 C C . GLU A 1 302 ? -24.953 -7.578 21.328 1 69.5 302 GLU A C 1
ATOM 2204 O O . GLU A 1 302 ? -25.969 -8.047 20.812 1 69.5 302 GLU A O 1
ATOM 2209 N N . PHE A 1 303 ? -23.844 -7.68 20.891 1 65.88 303 PHE A N 1
ATOM 2210 C CA . PHE A 1 303 ? -23.625 -8.414 19.656 1 65.88 303 PHE A CA 1
ATOM 2211 C C . PHE A 1 303 ? -24.109 -9.852 19.766 1 65.88 303 PHE A C 1
ATOM 2213 O O . PHE A 1 303 ? -24.875 -10.32 18.922 1 65.88 303 PHE A O 1
ATOM 2220 N N . PHE A 1 304 ? -23.688 -10.453 20.75 1 65.19 304 PHE A N 1
ATOM 2221 C CA . PHE A 1 304 ? -24.078 -11.844 20.938 1 65.19 304 PHE A CA 1
ATOM 2222 C C . PHE A 1 304 ? -25.578 -11.961 21.125 1 65.19 304 PHE A C 1
ATOM 2224 O O . PHE A 1 304 ? -26.203 -12.906 20.625 1 65.19 304 PHE A O 1
ATOM 2231 N N . LYS A 1 305 ? -26.047 -11.031 21.734 1 70.25 305 LYS A N 1
ATOM 2232 C CA . LYS A 1 305 ? -27.484 -11.062 21.969 1 70.25 305 LYS A CA 1
ATOM 2233 C C . LYS A 1 305 ? -28.25 -10.969 20.641 1 70.25 305 LYS A C 1
ATOM 2235 O O . LYS A 1 305 ? -29.188 -11.734 20.406 1 70.25 305 LYS A O 1
ATOM 2240 N N . ILE A 1 306 ? -27.891 -10.109 19.875 1 72.81 306 ILE A N 1
ATOM 2241 C CA . ILE A 1 306 ? -28.578 -9.898 18.609 1 72.81 306 ILE A CA 1
ATOM 2242 C C . ILE A 1 306 ? -28.375 -11.117 17.703 1 72.81 306 ILE A C 1
ATOM 2244 O O . ILE A 1 306 ? -29.328 -11.586 17.078 1 72.81 306 ILE A O 1
ATOM 2248 N N . GLN A 1 307 ? -27.219 -11.555 17.672 1 70.06 307 GLN A N 1
ATOM 2249 C CA . GLN A 1 307 ? -26.953 -12.734 16.859 1 70.06 307 GLN A CA 1
ATOM 2250 C C . GLN A 1 307 ? -27.797 -13.922 17.312 1 70.06 307 GLN A C 1
ATOM 2252 O O . GLN A 1 307 ? -28.344 -14.656 16.484 1 70.06 307 GLN A O 1
ATOM 2257 N N . ALA A 1 308 ? -27.797 -14.008 18.578 1 69.69 308 ALA A N 1
ATOM 2258 C CA . ALA A 1 308 ? -28.609 -15.078 19.125 1 69.69 308 ALA A CA 1
ATOM 2259 C C . ALA A 1 308 ? -30.078 -14.914 18.719 1 69.69 308 ALA A C 1
ATOM 2261 O O . ALA A 1 308 ? -30.75 -15.891 18.375 1 69.69 308 ALA A O 1
ATOM 2262 N N . LYS A 1 309 ? -30.5 -13.734 18.797 1 75.06 309 LYS A N 1
ATOM 2263 C CA . LYS A 1 309 ? -31.891 -13.461 18.422 1 75.06 309 LYS A CA 1
ATOM 2264 C C . LYS A 1 309 ? -32.125 -13.766 16.938 1 75.06 309 LYS A C 1
ATOM 2266 O O . LYS A 1 309 ? -33.156 -14.32 16.578 1 75.06 309 LYS A O 1
ATOM 2271 N N . ILE A 1 310 ? -31.297 -13.391 16.219 1 73.19 310 ILE A N 1
ATOM 2272 C CA . ILE A 1 310 ? -31.422 -13.633 14.781 1 73.19 310 ILE A CA 1
ATOM 2273 C C . ILE A 1 310 ? -31.453 -15.133 14.508 1 73.19 310 ILE A C 1
ATOM 2275 O O . ILE A 1 310 ? -32.312 -15.625 13.773 1 73.19 310 ILE A O 1
ATOM 2279 N N . LEU A 1 311 ? -30.531 -15.797 15.102 1 66.5 311 LEU A N 1
ATOM 2280 C CA . LEU A 1 311 ? -30.453 -17.234 14.906 1 66.5 311 LEU A CA 1
ATOM 2281 C C . LEU A 1 311 ? -31.719 -17.938 15.391 1 66.5 311 LEU A C 1
ATOM 2283 O O . LEU A 1 311 ? -32.219 -18.859 14.742 1 66.5 311 LEU A O 1
ATOM 2287 N N . ARG A 1 312 ? -32.094 -17.422 16.594 1 73.12 312 ARG A N 1
ATOM 2288 C CA . ARG A 1 312 ? -33.312 -18.016 17.156 1 73.12 312 ARG A CA 1
ATOM 2289 C C . ARG A 1 312 ? -34.5 -17.766 16.266 1 73.12 312 ARG A C 1
ATOM 2291 O O . ARG A 1 312 ? -35.344 -18.641 16.094 1 73.12 312 ARG A O 1
ATOM 2298 N N . PHE A 1 313 ? -34.469 -16.625 15.828 1 74.94 313 PHE A N 1
ATOM 2299 C CA . PHE A 1 313 ? -35.594 -16.25 14.977 1 74.94 313 PHE A CA 1
ATOM 2300 C C . PHE A 1 313 ? -35.656 -17.125 13.727 1 74.94 313 PHE A C 1
ATOM 2302 O O . PHE A 1 313 ? -36.719 -17.609 13.352 1 74.94 313 PHE A O 1
ATOM 2309 N N . PHE A 1 314 ? -34.562 -17.422 13.148 1 67.56 314 PHE A N 1
ATOM 2310 C CA . PHE A 1 314 ? -34.594 -18.125 11.875 1 67.56 314 PHE A CA 1
ATOM 2311 C C . PHE A 1 314 ? -34.5 -19.641 12.086 1 67.56 314 PHE A C 1
ATOM 2313 O O . PHE A 1 314 ? -34.75 -20.406 11.156 1 67.56 314 PHE A O 1
ATOM 2320 N N . LYS A 1 315 ? -34.094 -19.984 13.203 1 63.62 315 LYS A N 1
ATOM 2321 C CA . LYS A 1 315 ? -34.219 -21.406 13.531 1 63.62 315 LYS A CA 1
ATOM 2322 C C . LYS A 1 315 ? -35.656 -21.797 13.727 1 63.62 315 LYS A C 1
ATOM 2324 O O . LYS A 1 315 ? -36.062 -22.922 13.398 1 63.62 315 LYS A O 1
ATOM 2329 N N . LYS A 1 316 ? -36.406 -20.891 14.258 1 61.53 316 LYS A N 1
ATOM 2330 C CA . LYS A 1 316 ? -37.812 -21.172 14.555 1 61.53 316 LYS A CA 1
ATOM 2331 C C . LYS A 1 316 ? -38.688 -20.938 13.328 1 61.53 316 LYS A C 1
ATOM 2333 O O . LYS A 1 316 ? -39.812 -21.469 13.234 1 61.53 316 LYS A O 1
ATOM 2338 N N . ASN A 1 317 ? -38.125 -20.062 12.555 1 59.53 317 ASN A N 1
ATOM 2339 C CA . ASN A 1 317 ? -38.938 -19.734 11.391 1 59.53 317 ASN A CA 1
ATOM 2340 C C . ASN A 1 317 ? -38.281 -20.188 10.094 1 59.53 317 ASN A C 1
ATOM 2342 O O . ASN A 1 317 ? -37.062 -20.047 9.922 1 59.53 317 ASN A O 1
ATOM 2346 N N . MET B 1 1 ? 7.68 31.953 0.873 1 95.44 1 MET B N 1
ATOM 2347 C CA . MET B 1 1 ? 6.816 32.312 -0.25 1 95.44 1 MET B CA 1
ATOM 2348 C C . MET B 1 1 ? 5.867 33.438 0.133 1 95.44 1 MET B C 1
ATOM 2350 O O . MET B 1 1 ? 5.281 33.438 1.216 1 95.44 1 MET B O 1
ATOM 2354 N N . LYS B 1 2 ? 5.723 34.281 -0.738 1 96.94 2 LYS B N 1
ATOM 2355 C CA . LYS B 1 2 ? 4.832 35.406 -0.452 1 96.94 2 LYS B CA 1
ATOM 2356 C C . LYS B 1 2 ? 3.371 35.031 -0.647 1 96.94 2 LYS B C 1
ATOM 2358 O O . LYS B 1 2 ? 3.061 34.156 -1.45 1 96.94 2 LYS B O 1
ATOM 2363 N N . LEU B 1 3 ? 2.527 35.781 0.01 1 96.62 3 LEU B N 1
ATOM 2364 C CA . LEU B 1 3 ? 1.102 35.469 -0.098 1 96.62 3 LEU B CA 1
ATOM 2365 C C . LEU B 1 3 ? 0.614 35.656 -1.53 1 96.62 3 LEU B C 1
ATOM 2367 O O . LEU B 1 3 ? -0.256 34.938 -1.998 1 96.62 3 LEU B O 1
ATOM 2371 N N . SER B 1 4 ? 1.173 36.625 -2.143 1 96.56 4 SER B N 1
ATOM 2372 C CA . SER B 1 4 ? 0.795 36.875 -3.529 1 96.56 4 SER B CA 1
ATOM 2373 C C . SER B 1 4 ? 1.139 35.688 -4.418 1 96.56 4 SER B C 1
ATOM 2375 O O . SER B 1 4 ? 0.357 35.312 -5.297 1 96.56 4 SER B O 1
ATOM 2377 N N . GLU B 1 5 ? 2.211 35.156 -4.137 1 97 5 GLU B N 1
ATOM 2378 C CA . GLU B 1 5 ? 2.627 33.969 -4.883 1 97 5 GLU B CA 1
ATOM 2379 C C . GLU B 1 5 ? 1.729 32.781 -4.566 1 97 5 GLU B C 1
ATOM 2381 O O . GLU B 1 5 ? 1.366 32 -5.465 1 97 5 GLU B O 1
ATOM 2386 N N . ILE B 1 6 ? 1.471 32.656 -3.338 1 96.81 6 ILE B N 1
ATOM 2387 C CA . ILE B 1 6 ? 0.588 31.578 -2.896 1 96.81 6 ILE B CA 1
ATOM 2388 C C . ILE B 1 6 ? -0.78 31.719 -3.557 1 96.81 6 ILE B C 1
ATOM 2390 O O . ILE B 1 6 ? -1.35 30.75 -4.055 1 96.81 6 ILE B O 1
ATOM 2394 N N . ALA B 1 7 ? -1.264 32.906 -3.59 1 96.38 7 ALA B N 1
ATOM 2395 C CA . ALA B 1 7 ? -2.559 33.188 -4.203 1 96.38 7 ALA B CA 1
ATOM 2396 C C . ALA B 1 7 ? -2.557 32.812 -5.684 1 96.38 7 ALA B C 1
ATOM 2398 O O . ALA B 1 7 ? -3.52 32.25 -6.188 1 96.38 7 ALA B O 1
ATOM 2399 N N . GLN B 1 8 ? -1.559 33.125 -6.297 1 95.62 8 GLN B N 1
ATOM 2400 C CA . GLN B 1 8 ? -1.435 32.812 -7.719 1 95.62 8 GLN B CA 1
ATOM 2401 C C . GLN B 1 8 ? -1.412 31.312 -7.961 1 95.62 8 GLN B C 1
ATOM 2403 O O . GLN B 1 8 ? -2.086 30.812 -8.867 1 95.62 8 GLN B O 1
ATOM 2408 N N . LYS B 1 9 ? -0.749 30.641 -7.172 1 95.31 9 LYS B N 1
ATOM 2409 C CA . LYS B 1 9 ? -0.576 29.203 -7.332 1 95.31 9 LYS B CA 1
ATOM 2410 C C . LYS B 1 9 ? -1.873 28.453 -7.031 1 95.31 9 LYS B C 1
ATOM 2412 O O . LYS B 1 9 ? -2.141 27.406 -7.621 1 95.31 9 LYS B O 1
ATOM 2417 N N . THR B 1 10 ? -2.631 28.984 -6.191 1 95.25 10 THR B N 1
ATOM 2418 C CA . THR B 1 10 ? -3.785 28.234 -5.695 1 95.25 10 THR B CA 1
ATOM 2419 C C . THR B 1 10 ? -5.082 28.828 -6.262 1 95.25 10 THR B C 1
ATOM 2421 O O . THR B 1 10 ? -6.152 28.234 -6.086 1 95.25 10 THR B O 1
ATOM 2424 N N . GLY B 1 11 ? -4.941 29.922 -6.867 1 93.88 11 GLY B N 1
ATOM 2425 C CA . GLY B 1 11 ? -6.133 30.609 -7.348 1 93.88 11 GLY B CA 1
ATOM 2426 C C . GLY B 1 11 ? -6.906 31.312 -6.246 1 93.88 11 GLY B C 1
ATOM 2427 O O . GLY B 1 11 ? -8.094 31.609 -6.406 1 93.88 11 GLY B O 1
ATOM 2428 N N . ALA B 1 12 ? -6.281 31.562 -5.176 1 95.94 12 ALA B N 1
ATOM 2429 C CA . ALA B 1 12 ? -6.934 32.219 -4.047 1 95.94 12 ALA B CA 1
ATOM 2430 C C . ALA B 1 12 ? -6.852 33.75 -4.18 1 95.94 12 ALA B C 1
ATOM 2432 O O . ALA B 1 12 ? -6.027 34.25 -4.934 1 95.94 12 ALA B O 1
ATOM 2433 N N . SER B 1 13 ? -7.758 34.344 -3.467 1 95.88 13 SER B N 1
ATOM 2434 C CA . SER B 1 13 ? -7.734 35.812 -3.352 1 95.88 13 SER B CA 1
ATOM 2435 C C . SER B 1 13 ? -7.457 36.25 -1.918 1 95.88 13 SER B C 1
ATOM 2437 O O . SER B 1 13 ? -7.887 35.594 -0.968 1 95.88 13 SER B O 1
ATOM 2439 N N . PHE B 1 14 ? -6.68 37.25 -1.829 1 92.69 14 PHE B N 1
ATOM 2440 C CA . PHE B 1 14 ? -6.449 37.781 -0.491 1 92.69 14 PHE B CA 1
ATOM 2441 C C . PHE B 1 14 ? -6.32 39.281 -0.525 1 92.69 14 PHE B C 1
ATOM 2443 O O . PHE B 1 14 ? -6.164 39.875 -1.596 1 92.69 14 PHE B O 1
ATOM 2450 N N . SER B 1 15 ? -6.609 39.906 0.7 1 88.31 15 SER B N 1
ATOM 2451 C CA . SER B 1 15 ? -6.41 41.344 0.889 1 88.31 15 SER B CA 1
ATOM 2452 C C . SER B 1 15 ? -5.492 41.625 2.072 1 88.31 15 SER B C 1
ATOM 2454 O O . SER B 1 15 ? -5.391 40.812 2.992 1 88.31 15 SER B O 1
ATOM 2456 N N . GLY B 1 16 ? -4.785 42.688 1.952 1 88 16 GLY B N 1
ATOM 2457 C CA . GLY B 1 16 ? -3.914 43.062 3.051 1 88 16 GLY B CA 1
ATOM 2458 C C . GLY B 1 16 ? -2.439 43 2.701 1 88 16 GLY B C 1
ATOM 2459 O O . GLY B 1 16 ? -2.064 43.125 1.535 1 88 16 GLY B O 1
ATOM 2460 N N . GLU B 1 17 ? -1.597 42.812 3.791 1 92.38 17 GLU B N 1
ATOM 2461 C CA . GLU B 1 17 ? -0.146 42.812 3.635 1 92.38 17 GLU B CA 1
ATOM 2462 C C . GLU B 1 17 ? 0.337 41.5 2.996 1 92.38 17 GLU B C 1
ATOM 2464 O O . GLU B 1 17 ? -0.153 40.438 3.328 1 92.38 17 GLU B O 1
ATOM 2469 N N . ASP B 1 18 ? 1.281 41.625 2.096 1 95.94 18 ASP B N 1
ATOM 2470 C CA . ASP B 1 18 ? 1.872 40.469 1.415 1 95.94 18 ASP B CA 1
ATOM 2471 C C . ASP B 1 18 ? 2.977 39.844 2.26 1 95.94 18 ASP B C 1
ATOM 2473 O O . ASP B 1 18 ? 4.152 39.906 1.895 1 95.94 18 ASP B O 1
ATOM 2477 N N . ILE B 1 19 ? 2.623 39.188 3.287 1 95.12 19 ILE B N 1
ATOM 2478 C CA . ILE B 1 19 ? 3.576 38.656 4.25 1 95.12 19 ILE B CA 1
ATOM 2479 C C . ILE B 1 19 ? 4.25 37.406 3.668 1 95.12 19 ILE B C 1
ATOM 2481 O O . ILE B 1 19 ? 3.754 36.844 2.703 1 95.12 19 ILE B O 1
ATOM 2485 N N . GLU B 1 20 ? 5.367 37.062 4.242 1 96.75 20 GLU B N 1
ATOM 2486 C CA . GLU B 1 20 ? 6.105 35.875 3.842 1 96.75 20 GLU B CA 1
ATOM 2487 C C . GLU B 1 20 ? 5.746 34.688 4.719 1 96.75 20 GLU B C 1
ATOM 2489 O O . GLU B 1 20 ? 5.711 34.812 5.945 1 96.75 20 GLU B O 1
ATOM 2494 N N . ILE B 1 21 ? 5.406 33.625 4.043 1 96.31 21 ILE B N 1
ATOM 2495 C CA . ILE B 1 21 ? 5.094 32.375 4.727 1 96.31 21 ILE B CA 1
ATOM 2496 C C . ILE B 1 21 ? 6.285 31.422 4.629 1 96.31 21 ILE B C 1
ATOM 2498 O O . ILE B 1 21 ? 6.82 31.203 3.543 1 96.31 21 ILE B O 1
ATOM 2502 N N . PHE B 1 22 ? 6.582 30.781 5.742 1 94.19 22 PHE B N 1
ATOM 2503 C CA . PHE B 1 22 ? 7.785 29.953 5.77 1 94.19 22 PHE B CA 1
ATOM 2504 C C . PHE B 1 22 ? 7.426 28.484 5.824 1 94.19 22 PHE B C 1
ATOM 2506 O O . PHE B 1 22 ? 8.242 27.625 5.477 1 94.19 22 PHE B O 1
ATOM 2513 N N . ALA B 1 23 ? 6.246 28.25 6.297 1 93.31 23 ALA B N 1
ATOM 2514 C CA . ALA B 1 23 ? 5.84 26.859 6.418 1 93.31 23 ALA B CA 1
ATOM 2515 C C . ALA B 1 23 ? 4.324 26.734 6.547 1 93.31 23 ALA B C 1
ATOM 2517 O O . ALA B 1 23 ? 3.631 27.734 6.762 1 93.31 23 ALA B O 1
ATOM 2518 N N . LEU B 1 24 ? 3.914 25.547 6.309 1 94.69 24 LEU B N 1
ATOM 2519 C CA . LEU B 1 24 ? 2.527 25.172 6.578 1 94.69 24 LEU B CA 1
ATOM 2520 C C . LEU B 1 24 ? 2.404 24.469 7.926 1 94.69 24 LEU B C 1
ATOM 2522 O O . LEU B 1 24 ? 3.32 23.766 8.352 1 94.69 24 LEU B O 1
ATOM 2526 N N . ASN B 1 25 ? 1.246 24.688 8.531 1 92.69 25 ASN B N 1
ATOM 2527 C CA . ASN B 1 25 ? 1.047 24.047 9.82 1 92.69 25 ASN B CA 1
ATOM 2528 C C . ASN B 1 25 ? -0.435 23.938 10.172 1 92.69 25 ASN B C 1
ATOM 2530 O O . ASN B 1 25 ? -1.284 24.484 9.469 1 92.69 25 ASN B O 1
ATOM 2534 N N . SER B 1 26 ? -0.658 23.188 11.156 1 89.56 26 SER B N 1
ATOM 2535 C CA . SER B 1 26 ? -2.033 23.047 11.617 1 89.56 26 SER B CA 1
ATOM 2536 C C . SER B 1 26 ? -2.543 24.328 12.266 1 89.56 26 SER B C 1
ATOM 2538 O O . SER B 1 26 ? -1.75 25.172 12.688 1 89.56 26 SER B O 1
ATOM 2540 N N . LEU B 1 27 ? -3.896 24.422 12.359 1 90.5 27 LEU B N 1
ATOM 2541 C CA . LEU B 1 27 ? -4.504 25.578 13.016 1 90.5 27 LEU B CA 1
ATOM 2542 C C . LEU B 1 27 ? -4.008 25.719 14.445 1 90.5 27 LEU B C 1
ATOM 2544 O O . LEU B 1 27 ? -3.709 26.828 14.906 1 90.5 27 LEU B O 1
ATOM 2548 N N . LYS B 1 28 ? -3.855 24.625 15.008 1 86.12 28 LYS B N 1
ATOM 2549 C CA . LYS B 1 28 ? -3.486 24.594 16.422 1 86.12 28 LYS B CA 1
ATOM 2550 C C . LYS B 1 28 ? -2.049 25.062 16.625 1 86.12 28 LYS B C 1
ATOM 2552 O O . LYS B 1 28 ? -1.761 25.797 17.562 1 86.12 28 LYS B O 1
ATOM 2557 N N . ASN B 1 29 ? -1.149 24.797 15.758 1 90.69 29 ASN B N 1
ATOM 2558 C CA . ASN B 1 29 ? 0.273 24.969 16.031 1 90.69 29 ASN B CA 1
ATOM 2559 C C . ASN B 1 29 ? 0.878 26.078 15.188 1 90.69 29 ASN B C 1
ATOM 2561 O O . ASN B 1 29 ? 2.01 26.5 15.43 1 90.69 29 ASN B O 1
ATOM 2565 N N . ALA B 1 30 ? 0.15 26.609 14.32 1 93.38 30 ALA B N 1
ATOM 2566 C CA . ALA B 1 30 ? 0.694 27.578 13.375 1 93.38 30 ALA B CA 1
ATOM 2567 C C . ALA B 1 30 ? 1.043 28.891 14.078 1 93.38 30 ALA B C 1
ATOM 2569 O O . ALA B 1 30 ? 0.352 29.297 15.016 1 93.38 30 ALA B O 1
ATOM 2570 N N . ASN B 1 31 ? 2.123 29.438 13.617 1 93.81 31 ASN B N 1
ATOM 2571 C CA . ASN B 1 31 ? 2.502 30.766 14.102 1 93.81 31 ASN B CA 1
ATOM 2572 C C . ASN B 1 31 ? 2.33 31.812 13.008 1 93.81 31 ASN B C 1
ATOM 2574 O O . ASN B 1 31 ? 1.864 31.516 11.914 1 93.81 31 ASN B O 1
ATOM 2578 N N . LYS B 1 32 ? 2.771 33 13.312 1 94.5 32 LYS B N 1
ATOM 2579 C CA . LYS B 1 32 ? 2.467 34.156 12.469 1 94.5 32 LYS B CA 1
ATOM 2580 C C . LYS B 1 32 ? 3.201 34.062 11.133 1 94.5 32 LYS B C 1
ATOM 2582 O O . LYS B 1 32 ? 2.852 34.75 10.172 1 94.5 32 LYS B O 1
ATOM 2587 N N . ALA B 1 33 ? 4.145 33.25 11.07 1 95.44 33 ALA B N 1
ATOM 2588 C CA . ALA B 1 33 ? 4.922 33.094 9.844 1 95.44 33 ALA B CA 1
ATOM 2589 C C . ALA B 1 33 ? 4.477 31.859 9.062 1 95.44 33 ALA B C 1
ATOM 2591 O O . ALA B 1 33 ? 5.121 31.469 8.094 1 95.44 33 ALA B O 1
ATOM 2592 N N . GLU B 1 34 ? 3.398 31.281 9.523 1 95.94 34 GLU B N 1
ATOM 2593 C CA . GLU B 1 34 ? 2.965 30.031 8.922 1 95.94 34 GLU B CA 1
ATOM 2594 C C . GLU B 1 34 ? 1.53 30.125 8.406 1 95.94 34 GLU B C 1
ATOM 2596 O O . GLU B 1 34 ? 0.785 31.031 8.805 1 95.94 34 GLU B O 1
ATOM 2601 N N . LEU B 1 35 ? 1.214 29.234 7.461 1 96.44 35 LEU B N 1
ATOM 2602 C CA . LEU B 1 35 ? -0.092 29.188 6.812 1 96.44 35 LEU B CA 1
ATOM 2603 C C . LEU B 1 35 ? -0.846 27.922 7.207 1 96.44 35 LEU B C 1
ATOM 2605 O O . LEU B 1 35 ? -0.264 26.844 7.254 1 96.44 35 LEU B O 1
ATOM 2609 N N . SER B 1 36 ? -2.088 28.078 7.461 1 95.31 36 SER B N 1
ATOM 2610 C CA . SER B 1 36 ? -2.971 26.938 7.734 1 95.31 36 SER B CA 1
ATOM 2611 C C . SER B 1 36 ? -4.156 26.922 6.773 1 95.31 36 SER B C 1
ATOM 2613 O O . SER B 1 36 ? -4.156 27.641 5.77 1 95.31 36 SER B O 1
ATOM 2615 N N . TYR B 1 37 ? -5.012 25.969 7.008 1 93.88 37 TYR B N 1
ATOM 2616 C CA . TYR B 1 37 ? -6.211 25.938 6.176 1 93.88 37 TYR B CA 1
ATOM 2617 C C . TYR B 1 37 ? -7.41 25.438 6.965 1 93.88 37 TYR B C 1
ATOM 2619 O O . TYR B 1 37 ? -7.254 24.844 8.039 1 93.88 37 TYR B O 1
ATOM 2627 N N . CYS B 1 38 ? -8.578 25.75 6.441 1 91.75 38 CYS B N 1
ATOM 2628 C CA . CYS B 1 38 ? -9.844 25.281 6.996 1 91.75 38 CYS B CA 1
ATOM 2629 C C . CYS B 1 38 ? -10.844 24.969 5.891 1 91.75 38 CYS B C 1
ATOM 2631 O O . CYS B 1 38 ? -11.172 25.844 5.086 1 91.75 38 CYS B O 1
ATOM 2633 N N . ASP B 1 39 ? -11.266 23.75 5.887 1 82.12 39 ASP B N 1
ATOM 2634 C CA . ASP B 1 39 ? -12.117 23.328 4.777 1 82.12 39 ASP B CA 1
ATOM 2635 C C . ASP B 1 39 ? -13.523 23 5.258 1 82.12 39 ASP B C 1
ATOM 2637 O O . ASP B 1 39 ? -14.359 22.547 4.477 1 82.12 39 ASP B O 1
ATOM 2641 N N . GLY B 1 40 ? -13.789 23.156 6.496 1 82.81 40 GLY B N 1
ATOM 2642 C CA . GLY B 1 40 ? -15.133 22.812 6.934 1 82.81 40 GLY B CA 1
ATOM 2643 C C . GLY B 1 40 ? -15.562 23.531 8.195 1 82.81 40 GLY B C 1
ATOM 2644 O O . GLY B 1 40 ? -14.719 24.047 8.938 1 82.81 40 GLY B O 1
ATOM 2645 N N . GLU B 1 41 ? -16.844 23.469 8.391 1 82.69 41 GLU B N 1
ATOM 2646 C CA . GLU B 1 41 ? -17.438 24.188 9.516 1 82.69 41 GLU B CA 1
ATOM 2647 C C . GLU B 1 41 ? -17.016 23.562 10.844 1 82.69 41 GLU B C 1
ATOM 2649 O O . GLU B 1 41 ? -16.812 24.266 11.828 1 82.69 41 GLU B O 1
ATOM 2654 N N . LYS B 1 42 ? -16.797 22.344 10.719 1 80.94 42 LYS B N 1
ATOM 2655 C CA . LYS B 1 42 ? -16.453 21.609 11.938 1 80.94 42 LYS B CA 1
ATOM 2656 C C . LYS B 1 42 ? -15.148 22.125 12.531 1 80.94 42 LYS B C 1
ATOM 2658 O O . LYS B 1 42 ? -14.992 22.172 13.75 1 80.94 42 LYS B O 1
ATOM 2663 N N . ASN B 1 43 ? -14.312 22.594 11.711 1 86.38 43 ASN B N 1
ATOM 2664 C CA . ASN B 1 43 ? -12.992 23.016 12.172 1 86.38 43 ASN B CA 1
ATOM 2665 C C . ASN B 1 43 ? -12.898 24.531 12.305 1 86.38 43 ASN B C 1
ATOM 2667 O O . ASN B 1 43 ? -11.922 25.047 12.844 1 86.38 43 ASN B O 1
ATOM 2671 N N . ALA B 1 44 ? -13.867 25.188 11.891 1 90.25 44 ALA B N 1
ATOM 2672 C CA . ALA B 1 44 ? -13.828 26.641 11.852 1 90.25 44 ALA B CA 1
ATOM 2673 C C . ALA B 1 44 ? -13.734 27.234 13.258 1 90.25 44 ALA B C 1
ATOM 2675 O O . ALA B 1 44 ? -13.156 28.297 13.453 1 90.25 44 ALA B O 1
ATOM 2676 N N . LYS B 1 45 ? -14.242 26.484 14.18 1 86.75 45 LYS B N 1
ATOM 2677 C CA . LYS B 1 45 ? -14.242 26.953 15.562 1 86.75 45 LYS B CA 1
ATOM 2678 C C . LYS B 1 45 ? -12.812 27.078 16.094 1 86.75 45 LYS B C 1
ATOM 2680 O O . LYS B 1 45 ? -12.57 27.812 17.062 1 86.75 45 LYS B O 1
ATOM 2685 N N . PHE B 1 46 ? -11.914 26.469 15.484 1 89.56 46 PHE B N 1
ATOM 2686 C CA . PHE B 1 46 ? -10.539 26.453 15.969 1 89.56 46 PHE B CA 1
ATOM 2687 C C . PHE B 1 46 ? -9.742 27.609 15.375 1 89.56 46 PHE B C 1
ATOM 2689 O O . PHE B 1 46 ? -8.617 27.875 15.797 1 89.56 46 PHE B O 1
ATOM 2696 N N . ILE B 1 47 ? -10.297 28.375 14.469 1 93.56 47 ILE B N 1
ATOM 2697 C CA . ILE B 1 47 ? -9.586 29.422 13.766 1 93.56 47 ILE B CA 1
ATOM 2698 C C . ILE B 1 47 ? -9.25 30.562 14.734 1 93.56 47 ILE B C 1
ATOM 2700 O O . ILE B 1 47 ? -8.141 31.109 14.703 1 93.56 47 ILE B O 1
ATOM 2704 N N . ALA B 1 48 ? -10.211 30.812 15.602 1 90.75 48 ALA B N 1
ATOM 2705 C CA . ALA B 1 48 ? -10.062 31.922 16.516 1 90.75 48 ALA B CA 1
ATOM 2706 C C . ALA B 1 48 ? -8.859 31.719 17.438 1 90.75 48 ALA B C 1
ATOM 2708 O O . ALA B 1 48 ? -8.219 32.688 17.859 1 90.75 48 ALA B O 1
ATOM 2709 N N . GLY B 1 49 ? -8.562 30.531 17.688 1 91.25 49 GLY B N 1
ATOM 2710 C CA . GLY B 1 49 ? -7.469 30.234 18.594 1 91.25 49 GLY B CA 1
ATOM 2711 C C . GLY B 1 49 ? -6.137 30.062 17.891 1 91.25 49 GLY B C 1
ATOM 2712 O O . GLY B 1 49 ? -5.105 29.859 18.531 1 91.25 49 GLY B O 1
ATOM 2713 N N . SER B 1 50 ? -6.094 30.234 16.641 1 93.75 50 SER B N 1
ATOM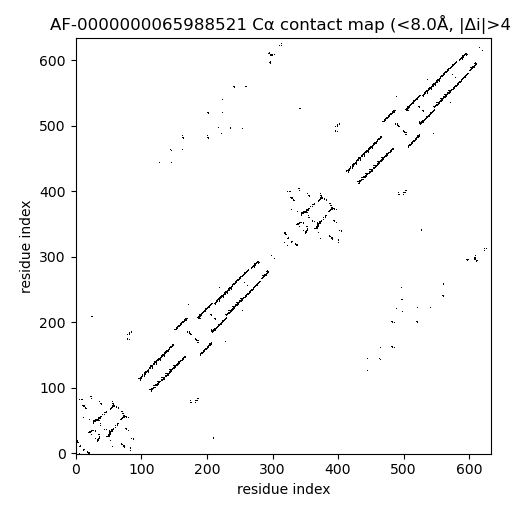 2714 C CA . SER B 1 50 ? -4.879 30.016 15.859 1 93.75 50 SER B CA 1
ATOM 2715 C C . SER B 1 50 ? -4.023 31.266 15.797 1 93.75 50 SER B C 1
ATOM 2717 O O . SER B 1 50 ? -4.555 32.375 15.75 1 93.75 50 SER B O 1
ATOM 2719 N N . ASN B 1 51 ? -2.74 31.031 15.781 1 94.81 51 ASN B N 1
ATOM 2720 C CA . ASN B 1 51 ? -1.797 32.125 15.633 1 94.81 51 ASN B CA 1
ATOM 2721 C C . ASN B 1 51 ? -1.217 32.188 14.227 1 94.81 51 ASN B C 1
ATOM 2723 O O . ASN B 1 51 ? -0.164 32.812 14.008 1 94.81 51 ASN B O 1
ATOM 2727 N N . ALA B 1 52 ? -1.844 31.594 13.305 1 95.25 52 ALA B N 1
ATOM 2728 C CA . ALA B 1 52 ? -1.361 31.562 11.93 1 95.25 52 ALA B CA 1
ATOM 2729 C C . ALA B 1 52 ? -1.325 32.969 11.328 1 95.25 52 ALA B C 1
ATOM 2731 O O . ALA B 1 52 ? -2.176 33.812 11.633 1 95.25 52 ALA B O 1
ATOM 2732 N N . GLY B 1 53 ? -0.353 33.125 10.5 1 95.31 53 GLY B N 1
ATOM 2733 C CA . GLY B 1 53 ? -0.298 34.406 9.781 1 95.31 53 GLY B CA 1
ATOM 2734 C C . GLY B 1 53 ? -1.333 34.5 8.672 1 95.31 53 GLY B C 1
ATOM 2735 O O . GLY B 1 53 ? -1.796 35.594 8.352 1 95.31 53 GLY B O 1
ATOM 2736 N N . ALA B 1 54 ? -1.583 33.406 8.109 1 96.94 54 ALA B N 1
ATOM 2737 C CA . ALA B 1 54 ? -2.561 33.344 7.027 1 96.94 54 ALA B CA 1
ATOM 2738 C C . ALA B 1 54 ? -3.316 32 7.051 1 96.94 54 ALA B C 1
ATOM 2740 O O . ALA B 1 54 ? -2.867 31.047 7.668 1 96.94 54 ALA B O 1
ATOM 2741 N N . ILE B 1 55 ? -4.453 32.062 6.34 1 97 55 ILE B N 1
ATOM 2742 C CA . ILE B 1 55 ? -5.273 30.844 6.324 1 97 55 ILE B CA 1
ATOM 2743 C C . ILE B 1 55 ? -5.965 30.719 4.969 1 97 55 ILE B C 1
ATOM 2745 O O . ILE B 1 55 ? -6.492 31.688 4.43 1 97 55 ILE B O 1
ATOM 2749 N N . LEU B 1 56 ? -5.871 29.547 4.375 1 97 56 LEU B N 1
ATOM 2750 C CA . LEU B 1 56 ? -6.715 29.188 3.24 1 97 56 LEU B CA 1
ATOM 2751 C C . LEU B 1 56 ? -8.125 28.844 3.701 1 97 56 LEU B C 1
ATOM 2753 O O . LEU B 1 56 ? -8.312 27.969 4.547 1 97 56 LEU B O 1
ATOM 2757 N N . ILE B 1 57 ? -9.102 29.469 3.057 1 95.88 57 ILE B N 1
ATOM 2758 C CA . ILE B 1 57 ? -10.438 29.312 3.627 1 95.88 57 ILE B CA 1
ATOM 2759 C C . ILE B 1 57 ? -11.492 29.547 2.545 1 95.88 57 ILE B C 1
ATOM 2761 O O . ILE B 1 57 ? -11.242 30.281 1.578 1 95.88 57 ILE B O 1
ATOM 2765 N N . SER B 1 58 ? -12.562 28.875 2.744 1 93.62 58 SER B N 1
ATOM 2766 C CA . SER B 1 58 ? -13.688 29.109 1.85 1 93.62 58 SER B CA 1
ATOM 2767 C C . SER B 1 58 ? -14.391 30.422 2.186 1 93.62 58 SER B C 1
ATOM 2769 O O . SER B 1 58 ? -14.336 30.891 3.326 1 93.62 58 SER B O 1
ATOM 2771 N N . GLN B 1 59 ? -15.133 30.891 1.21 1 93.06 59 GLN B N 1
ATOM 2772 C CA . GLN B 1 59 ? -15.781 32.188 1.327 1 93.06 59 GLN B CA 1
ATOM 2773 C C . GLN B 1 59 ? -16.766 32.219 2.492 1 93.06 59 GLN B C 1
ATOM 2775 O O . GLN B 1 59 ? -16.844 33.188 3.232 1 93.06 59 GLN B O 1
ATOM 2780 N N . ASN B 1 60 ? -17.422 31.156 2.689 1 92.31 60 ASN B N 1
ATOM 2781 C CA . ASN B 1 60 ? -18.5 31.109 3.678 1 92.31 60 ASN B CA 1
ATOM 2782 C C . ASN B 1 60 ? -17.938 31.078 5.102 1 92.31 60 ASN B C 1
ATOM 2784 O O . ASN B 1 60 ? -18.688 31.266 6.062 1 92.31 60 ASN B O 1
ATOM 2788 N N . LEU B 1 61 ? -16.656 30.922 5.219 1 93.56 61 LEU B N 1
ATOM 2789 C CA . LEU B 1 61 ? -16.078 30.797 6.555 1 93.56 61 LEU B CA 1
ATOM 2790 C C . LEU B 1 61 ? -15.195 31.984 6.883 1 93.56 61 LEU B C 1
ATOM 2792 O O . LEU B 1 61 ? -14.547 32.031 7.934 1 93.56 61 LEU B O 1
ATOM 2796 N N . THR B 1 62 ? -15.195 33.031 6.129 1 93.31 62 THR B N 1
ATOM 2797 C CA . THR B 1 62 ? -14.281 34.156 6.273 1 93.31 62 THR B CA 1
ATOM 2798 C C . THR B 1 62 ? -14.586 34.938 7.547 1 93.31 62 THR B C 1
ATOM 2800 O O . THR B 1 62 ? -13.711 35.594 8.094 1 93.31 62 THR B O 1
ATOM 2803 N N . SER B 1 63 ? -15.805 34.812 8.039 1 92.56 63 SER B N 1
ATOM 2804 C CA . SER B 1 63 ? -16.203 35.562 9.227 1 92.56 63 SER B CA 1
ATOM 2805 C C . SER B 1 63 ? -15.484 35.031 10.469 1 92.56 63 SER B C 1
ATOM 2807 O O . SER B 1 63 ? -15.398 35.75 11.484 1 92.56 63 SER B O 1
ATOM 2809 N N . PHE B 1 64 ? -14.961 33.844 10.367 1 93.56 64 PHE B N 1
ATOM 2810 C CA . PHE B 1 64 ? -14.297 33.25 11.516 1 93.56 64 PHE B CA 1
ATOM 2811 C C . PHE B 1 64 ? -12.852 33.719 11.609 1 93.56 64 PHE B C 1
ATOM 2813 O O . PHE B 1 64 ? -12.18 33.469 12.617 1 93.56 64 PHE B O 1
ATOM 2820 N N . VAL B 1 65 ? -12.336 34.406 10.648 1 94.19 65 VAL B N 1
ATOM 2821 C CA . VAL B 1 65 ? -10.93 34.781 10.602 1 94.19 65 VAL B CA 1
ATOM 2822 C C . VAL B 1 65 ? -10.703 36.031 11.461 1 94.19 65 VAL B C 1
ATOM 2824 O O . VAL B 1 65 ? -11.305 37.062 11.211 1 94.19 65 VAL B O 1
ATOM 2827 N N . PRO B 1 66 ? -9.891 35.812 12.461 1 92.38 66 PRO B N 1
ATOM 2828 C CA . PRO B 1 66 ? -9.656 36.969 13.328 1 92.38 66 PRO B CA 1
ATOM 2829 C C . PRO B 1 66 ? -8.883 38.094 12.633 1 92.38 66 PRO B C 1
ATOM 2831 O O . PRO B 1 66 ? -8.297 37.875 11.57 1 92.38 66 PRO B O 1
ATOM 2834 N N . GLU B 1 67 ? -8.914 39.219 13.414 1 88.62 67 GLU B N 1
ATOM 2835 C CA . GLU B 1 67 ? -8.133 40.344 12.914 1 88.62 67 GLU B CA 1
ATOM 2836 C C . GLU B 1 67 ? -6.633 40.031 12.953 1 88.62 67 GLU B C 1
ATOM 2838 O O . GLU B 1 67 ? -6.145 39.438 13.906 1 88.62 67 GLU B O 1
ATOM 2843 N N . GLY B 1 68 ? -5.902 40.406 11.953 1 89.62 68 GLY B N 1
ATOM 2844 C CA . GLY B 1 68 ? -4.465 40.188 11.93 1 89.62 68 GLY B CA 1
ATOM 2845 C C . GLY B 1 68 ? -4.051 38.969 11.109 1 89.62 68 GLY B C 1
ATOM 2846 O O . GLY B 1 68 ? -2.881 38.844 10.742 1 89.62 68 GLY B O 1
ATOM 2847 N N . MET B 1 69 ? -5.008 38.062 10.93 1 94.06 69 MET B N 1
ATOM 2848 C CA . MET B 1 69 ? -4.746 36.906 10.078 1 94.06 69 MET B CA 1
ATOM 2849 C C . MET B 1 69 ? -5.234 37.156 8.656 1 94.06 69 MET B C 1
ATOM 2851 O O . MET B 1 69 ? -6.359 37.625 8.453 1 94.06 69 MET B O 1
ATOM 2855 N N . SER B 1 70 ? -4.355 36.875 7.727 1 95.88 70 SER B N 1
ATOM 2856 C CA . SER B 1 70 ? -4.742 37.062 6.336 1 95.88 70 SER B CA 1
ATOM 2857 C C . SER B 1 70 ? -5.559 35.875 5.82 1 95.88 70 SER B C 1
ATOM 2859 O O . SER B 1 70 ? -5.141 34.75 5.941 1 95.88 70 SER B O 1
ATOM 2861 N N . ALA B 1 71 ? -6.645 36.281 5.262 1 96.06 71 ALA B N 1
ATOM 2862 C CA . ALA B 1 71 ? -7.496 35.25 4.68 1 96.06 71 ALA B CA 1
ATOM 2863 C C . ALA B 1 71 ? -7.215 35.062 3.188 1 96.06 71 ALA B C 1
ATOM 2865 O O . ALA B 1 71 ? -7.324 36.031 2.422 1 96.06 71 ALA B O 1
ATOM 2866 N N . LEU B 1 72 ? -6.816 33.906 2.844 1 97.19 72 LEU B N 1
ATOM 2867 C CA . LEU B 1 72 ? -6.754 33.531 1.438 1 97.19 72 LEU B CA 1
ATOM 2868 C C . LEU B 1 72 ? -7.992 32.75 1.035 1 97.19 72 LEU B C 1
ATOM 2870 O O . LEU B 1 72 ? -8.102 31.547 1.341 1 97.19 72 LEU B O 1
ATOM 2874 N N . VAL B 1 73 ? -8.812 33.344 0.274 1 96.81 73 VAL B N 1
ATOM 2875 C CA . VAL B 1 73 ? -10.125 32.781 -0.012 1 96.81 73 VAL B CA 1
ATOM 2876 C C . VAL B 1 73 ? -10.078 32 -1.321 1 96.81 73 VAL B C 1
ATOM 2878 O O . VAL B 1 73 ? -9.664 32.531 -2.355 1 96.81 73 VAL B O 1
ATOM 2881 N N . CYS B 1 74 ? -10.461 30.781 -1.251 1 94.81 74 CYS B N 1
ATOM 2882 C CA . CYS B 1 74 ? -10.477 29.938 -2.445 1 94.81 74 CYS B CA 1
ATOM 2883 C C . CYS B 1 74 ? -11.609 28.922 -2.389 1 94.81 74 CYS B C 1
ATOM 2885 O O . CYS B 1 74 ? -12.25 28.766 -1.349 1 94.81 74 CYS B O 1
ATOM 2887 N N . GLU B 1 75 ? -11.867 28.219 -3.447 1 91.88 75 GLU B N 1
ATOM 2888 C CA . GLU B 1 75 ? -13 27.312 -3.582 1 91.88 75 GLU B CA 1
ATOM 2889 C C . GLU B 1 75 ? -12.758 26 -2.824 1 91.88 75 GLU B C 1
ATOM 2891 O O . GLU B 1 75 ? -13.68 25.438 -2.23 1 91.88 75 GLU B O 1
ATOM 2896 N N . ASN B 1 76 ? -11.562 25.547 -2.881 1 93.75 76 ASN B N 1
ATOM 2897 C CA . ASN B 1 76 ? -11.188 24.281 -2.26 1 93.75 76 ASN B CA 1
ATOM 2898 C C . ASN B 1 76 ? -9.906 24.422 -1.442 1 93.75 76 ASN B C 1
ATOM 2900 O O . ASN B 1 76 ? -8.82 24.094 -1.93 1 93.75 76 ASN B O 1
ATOM 2904 N N . PRO B 1 77 ? -10.102 24.844 -0.207 1 95 77 PRO B N 1
ATOM 2905 C CA . PRO B 1 77 ? -8.922 25.062 0.635 1 95 77 PRO B CA 1
ATOM 2906 C C . PRO B 1 77 ? -8.07 23.812 0.797 1 95 77 PRO B C 1
ATOM 2908 O O . PRO B 1 77 ? -6.84 23.906 0.854 1 95 77 PRO B O 1
ATOM 2911 N N . HIS B 1 78 ? -8.742 22.688 0.869 1 93.75 78 HIS B N 1
ATOM 2912 C CA . HIS B 1 78 ? -8.016 21.438 1.013 1 93.75 78 HIS B CA 1
ATOM 2913 C C . HIS B 1 78 ? -7.137 21.172 -0.204 1 93.75 78 HIS B C 1
ATOM 2915 O O . HIS B 1 78 ? -5.977 20.766 -0.063 1 93.75 78 HIS B O 1
ATOM 2921 N N . LEU B 1 79 ? -7.633 21.391 -1.35 1 94.69 79 LEU B N 1
ATOM 2922 C CA . LEU B 1 79 ? -6.863 21.234 -2.58 1 94.69 79 LEU B CA 1
ATOM 2923 C C . LEU B 1 79 ? -5.723 22.25 -2.639 1 94.69 79 LEU B C 1
ATOM 2925 O O . LEU B 1 79 ? -4.602 21.906 -3.014 1 94.69 79 LEU B O 1
ATOM 2929 N N . ALA B 1 80 ? -6.02 23.422 -2.299 1 95.5 80 ALA B N 1
ATOM 2930 C CA . ALA B 1 80 ? -4.988 24.453 -2.27 1 95.5 80 ALA B CA 1
ATOM 2931 C C . ALA B 1 80 ? -3.855 24.078 -1.322 1 95.5 80 ALA B C 1
ATOM 2933 O O . ALA B 1 80 ? -2.68 24.25 -1.649 1 95.5 80 ALA B O 1
ATOM 2934 N N . PHE B 1 81 ? -4.305 23.625 -0.202 1 94 81 PHE B N 1
ATOM 2935 C CA . PHE B 1 81 ? -3.322 23.172 0.772 1 94 81 PHE B CA 1
ATOM 2936 C C . PHE B 1 81 ? -2.445 22.062 0.176 1 94 81 PHE B C 1
ATOM 2938 O O . PHE B 1 81 ? -1.22 22.109 0.302 1 94 81 PHE B O 1
ATOM 2945 N N . ALA B 1 82 ? -3.029 21.109 -0.474 1 95.25 82 ALA B N 1
ATOM 2946 C CA . ALA B 1 82 ? -2.293 20.016 -1.088 1 95.25 82 ALA B CA 1
ATOM 2947 C C . ALA B 1 82 ? -1.29 20.531 -2.117 1 95.25 82 ALA B C 1
ATOM 2949 O O . ALA B 1 82 ? -0.127 20.109 -2.117 1 95.25 82 ALA B O 1
ATOM 2950 N N . ILE B 1 83 ? -1.675 21.391 -2.873 1 95 83 ILE B N 1
ATOM 2951 C CA . ILE B 1 83 ? -0.825 21.969 -3.906 1 95 83 ILE B CA 1
ATOM 2952 C C . ILE B 1 83 ? 0.383 22.641 -3.262 1 95 83 ILE B C 1
ATOM 2954 O O . ILE B 1 83 ? 1.521 22.422 -3.686 1 95 83 ILE B O 1
ATOM 2958 N N . LEU B 1 84 ? 0.118 23.344 -2.227 1 95.19 84 LEU B N 1
ATOM 2959 C CA . LEU B 1 84 ? 1.172 24.094 -1.561 1 95.19 84 LEU B CA 1
ATOM 2960 C C . LEU B 1 84 ? 2.105 23.172 -0.791 1 95.19 84 LEU B C 1
ATOM 2962 O O . LEU B 1 84 ? 3.285 23.469 -0.61 1 95.19 84 LEU B O 1
ATOM 2966 N N . SER B 1 85 ? 1.507 22.078 -0.343 1 94.62 85 SER B N 1
ATOM 2967 C CA . SER B 1 85 ? 2.307 21.172 0.476 1 94.62 85 SER B CA 1
ATOM 2968 C C . SER B 1 85 ? 3.535 20.688 -0.282 1 94.62 85 SER B C 1
ATOM 2970 O O . SER B 1 85 ? 4.578 20.422 0.32 1 94.62 85 SER B O 1
ATOM 2972 N N . LYS B 1 86 ? 3.475 20.625 -1.534 1 93.19 86 LYS B N 1
ATOM 2973 C CA . LYS B 1 86 ? 4.613 20.234 -2.361 1 93.19 86 LYS B CA 1
ATOM 2974 C C . LYS B 1 86 ? 5.73 21.266 -2.279 1 93.19 86 LYS B C 1
ATOM 2976 O O . LYS B 1 86 ? 6.902 20.922 -2.119 1 93.19 86 LYS B O 1
ATOM 2981 N N . ASP B 1 87 ? 5.352 22.484 -2.354 1 93.75 87 ASP B N 1
ATOM 2982 C CA . ASP B 1 87 ? 6.32 23.562 -2.348 1 93.75 87 ASP B CA 1
ATOM 2983 C C . ASP B 1 87 ? 7.023 23.672 -0.997 1 93.75 87 ASP B C 1
ATOM 2985 O O . ASP B 1 87 ? 8.18 24.094 -0.923 1 93.75 87 ASP B O 1
ATOM 2989 N N . PHE B 1 88 ? 6.309 23.312 -0.032 1 92.81 88 PHE B N 1
ATOM 2990 C CA . PHE B 1 88 ? 6.859 23.453 1.31 1 92.81 88 PHE B CA 1
ATOM 2991 C C . PHE B 1 88 ? 7.379 22.125 1.834 1 92.81 88 PHE B C 1
ATOM 2993 O O . PHE B 1 88 ? 7.695 22 3.018 1 92.81 88 PHE B O 1
ATOM 3000 N N . ALA B 1 89 ? 7.43 21.172 0.979 1 91.75 89 ALA B N 1
ATOM 3001 C CA . ALA B 1 89 ? 7.887 19.844 1.388 1 91.75 89 ALA B CA 1
ATOM 3002 C C . ALA B 1 89 ? 9.359 19.875 1.787 1 91.75 89 ALA B C 1
ATOM 3004 O O . ALA B 1 89 ? 10.172 20.547 1.152 1 91.75 89 ALA B O 1
ATOM 3005 N N . LYS B 1 90 ? 9.648 19.109 2.818 1 87.56 90 LYS B N 1
ATOM 3006 C CA . LYS B 1 90 ? 11.047 18.953 3.213 1 87.56 90 LYS B CA 1
ATOM 3007 C C . LYS B 1 90 ? 11.82 18.141 2.174 1 87.56 90 LYS B C 1
ATOM 3009 O O . LYS B 1 90 ? 11.289 17.188 1.6 1 87.56 90 LYS B O 1
ATOM 3014 N N . PRO B 1 91 ? 13.047 18.547 2.037 1 86.69 91 PRO B N 1
ATOM 3015 C CA . PRO B 1 91 ? 13.859 17.781 1.099 1 86.69 91 PRO B CA 1
ATOM 3016 C C . PRO B 1 91 ? 14.148 16.359 1.597 1 86.69 91 PRO B C 1
ATOM 3018 O O . PRO B 1 91 ? 14.18 16.125 2.807 1 86.69 91 PRO B O 1
ATOM 3021 N N . LEU B 1 92 ? 14.414 15.531 0.64 1 83.62 92 LEU B N 1
ATOM 3022 C CA . LEU B 1 92 ? 14.703 14.141 0.961 1 83.62 92 LEU B CA 1
ATOM 3023 C C . LEU B 1 92 ? 16.031 14.016 1.701 1 83.62 92 LEU B C 1
ATOM 3025 O O . LEU B 1 92 ? 16.172 13.18 2.592 1 83.62 92 LEU B O 1
ATOM 3029 N N . PHE B 1 93 ? 16.953 14.859 1.305 1 88.56 93 PHE B N 1
ATOM 3030 C CA . PHE B 1 93 ? 18.281 14.852 1.901 1 88.56 93 PHE B CA 1
ATOM 3031 C C . PHE B 1 93 ? 18.672 16.234 2.395 1 88.56 93 PHE B C 1
ATOM 3033 O O . PHE B 1 93 ? 18.375 17.234 1.742 1 88.56 93 PHE B O 1
ATOM 3040 N N . CYS B 1 94 ? 19.25 16.203 3.543 1 89.44 94 CYS B N 1
ATOM 3041 C CA . CYS B 1 94 ? 19.75 17.469 4.074 1 89.44 94 CYS B CA 1
ATOM 3042 C C . CYS B 1 94 ? 21.25 17.609 3.818 1 89.44 94 CYS B C 1
ATOM 3044 O O . CYS B 1 94 ? 21.891 16.703 3.301 1 89.44 94 CYS B O 1
ATOM 3046 N N . GLU B 1 95 ? 21.641 18.766 4.18 1 89.69 95 GLU B N 1
ATOM 3047 C CA . GLU B 1 95 ? 23.094 18.984 4.082 1 89.69 95 GLU B CA 1
ATOM 3048 C C . GLU B 1 95 ? 23.859 18.016 4.988 1 89.69 95 GLU B C 1
ATOM 3050 O O . GLU B 1 95 ? 23.453 17.797 6.133 1 89.69 95 GLU B O 1
ATOM 3055 N N . PRO B 1 96 ? 24.922 17.484 4.379 1 92.25 96 PRO B N 1
ATOM 3056 C CA . PRO B 1 96 ? 25.672 16.516 5.168 1 92.25 96 PRO B CA 1
ATOM 3057 C C . PRO B 1 96 ? 26.234 17.109 6.461 1 92.25 96 PRO B C 1
ATOM 3059 O O . PRO B 1 96 ? 26.828 18.203 6.441 1 92.25 96 PRO B O 1
ATOM 3062 N N . LYS B 1 97 ? 25.969 16.453 7.516 1 93.81 97 LYS B N 1
ATOM 3063 C CA . LYS B 1 97 ? 26.484 16.719 8.852 1 93.81 97 LYS B CA 1
ATOM 3064 C C . LYS B 1 97 ? 26.953 15.438 9.531 1 93.81 97 LYS B C 1
ATOM 3066 O O . LYS B 1 97 ? 26.469 14.352 9.219 1 93.81 97 LYS B O 1
ATOM 3071 N N . PRO B 1 98 ? 27.891 15.703 10.438 1 94.75 98 PRO B N 1
ATOM 3072 C CA . PRO B 1 98 ? 28.375 14.5 11.109 1 94.75 98 PRO B CA 1
ATOM 3073 C C . PRO B 1 98 ? 27.312 13.82 11.953 1 94.75 98 PRO B C 1
ATOM 3075 O O . PRO B 1 98 ? 26.453 14.492 12.539 1 94.75 98 PRO B O 1
ATOM 3078 N N . SER B 1 99 ? 27.406 12.531 11.93 1 94.19 99 SER B N 1
ATOM 3079 C CA . SER B 1 99 ? 26.531 11.734 12.789 1 94.19 99 SER B CA 1
ATOM 3080 C C . SER B 1 99 ? 27.234 11.375 14.102 1 94.19 99 SER B C 1
ATOM 3082 O O . SER B 1 99 ? 28.469 11.305 14.156 1 94.19 99 SER B O 1
ATOM 3084 N N . ASN B 1 100 ? 26.438 11.266 15.156 1 97.31 100 ASN B N 1
ATOM 3085 C CA . ASN B 1 100 ? 26.953 10.922 16.484 1 97.31 100 ASN B CA 1
ATOM 3086 C C . ASN B 1 100 ? 26.578 9.492 16.875 1 97.31 100 ASN B C 1
ATOM 3088 O O . ASN B 1 100 ? 25.484 9.258 17.391 1 97.31 100 ASN B O 1
ATOM 3092 N N . ILE B 1 101 ? 27.516 8.586 16.766 1 98 101 ILE B N 1
ATOM 3093 C CA . ILE B 1 101 ? 27.312 7.176 17.094 1 98 101 ILE B CA 1
ATOM 3094 C C . ILE B 1 101 ? 28.078 6.824 18.359 1 98 101 ILE B C 1
ATOM 3096 O O . ILE B 1 101 ? 29.297 6.977 18.406 1 98 101 ILE B O 1
ATOM 3100 N N . ALA B 1 102 ? 27.312 6.418 19.312 1 97.88 102 ALA B N 1
ATOM 3101 C CA . ALA B 1 102 ? 27.969 6.055 20.562 1 97.88 102 ALA B CA 1
ATOM 3102 C C . ALA B 1 102 ? 29.047 4.988 20.344 1 97.88 102 ALA B C 1
ATOM 3104 O O . ALA B 1 102 ? 28.875 4.094 19.5 1 97.88 102 ALA B O 1
ATOM 3105 N N . GLU B 1 103 ? 30.062 4.949 21.109 1 97.5 103 GLU B N 1
ATOM 3106 C CA . GLU B 1 103 ? 31.188 4.02 20.984 1 97.5 103 GLU B CA 1
ATOM 3107 C C . GLU B 1 103 ? 30.734 2.578 21.188 1 97.5 103 GLU B C 1
ATOM 3109 O O . GLU B 1 103 ? 31.234 1.662 20.531 1 97.5 103 GLU B O 1
ATOM 3114 N N . SER B 1 104 ? 29.797 2.424 22.062 1 98.06 104 SER B N 1
ATOM 3115 C CA . SER B 1 104 ? 29.359 1.075 22.422 1 98.06 104 SER B CA 1
ATOM 3116 C C . SER B 1 104 ? 28.266 0.581 21.453 1 98.06 104 SER B C 1
ATOM 3118 O O . SER B 1 104 ? 27.828 -0.568 21.547 1 98.06 104 SER B O 1
ATOM 3120 N N . ALA B 1 105 ? 27.812 1.427 20.578 1 98 105 ALA B N 1
ATOM 3121 C CA . ALA B 1 105 ? 26.828 1.003 19.578 1 98 105 ALA B CA 1
ATOM 3122 C C . ALA B 1 105 ? 27.484 0.114 18.516 1 98 105 ALA B C 1
ATOM 3124 O O . ALA B 1 105 ? 28.672 0.249 18.234 1 98 105 ALA B O 1
ATOM 3125 N N . THR B 1 106 ? 26.719 -0.823 18.031 1 98.25 106 THR B N 1
ATOM 3126 C CA . THR B 1 106 ? 27.172 -1.7 16.953 1 98.25 106 THR B CA 1
ATOM 3127 C C . THR B 1 106 ? 26.438 -1.394 15.656 1 98.25 106 THR B C 1
ATOM 3129 O O . THR B 1 106 ? 25.203 -1.431 15.617 1 98.25 106 THR B O 1
ATOM 3132 N N . ILE B 1 107 ? 27.188 -1.054 14.641 1 98.06 107 ILE B N 1
ATOM 3133 C CA . ILE B 1 107 ? 26.641 -0.841 13.305 1 98.06 107 ILE B CA 1
ATOM 3134 C C . ILE B 1 107 ? 27.172 -1.916 12.352 1 98.06 107 ILE B C 1
ATOM 3136 O O . ILE B 1 107 ? 28.375 -1.993 12.102 1 98.06 107 ILE B O 1
ATOM 3140 N N . MET B 1 108 ? 26.312 -2.695 11.859 1 96.69 108 MET B N 1
ATOM 3141 C CA . MET B 1 108 ? 26.75 -3.771 10.977 1 96.69 108 MET B CA 1
ATOM 3142 C C . MET B 1 108 ? 26.984 -3.25 9.562 1 96.69 108 MET B C 1
ATOM 3144 O O . MET B 1 108 ? 26.578 -2.135 9.234 1 96.69 108 MET B O 1
ATOM 3148 N N . SER B 1 109 ? 27.516 -4.129 8.719 1 94.06 109 SER B N 1
ATOM 3149 C CA . SER B 1 109 ? 27.844 -3.777 7.34 1 94.06 109 SER B CA 1
ATOM 3150 C C . SER B 1 109 ? 26.578 -3.527 6.527 1 94.06 109 SER B C 1
ATOM 3152 O O . SER B 1 109 ? 25.516 -4.094 6.824 1 94.06 109 SER B O 1
ATOM 3154 N N . ASN B 1 110 ? 26.672 -2.6 5.582 1 93.5 110 ASN B N 1
ATOM 3155 C CA . ASN B 1 110 ? 25.641 -2.289 4.59 1 93.5 110 ASN B CA 1
ATOM 3156 C C . ASN B 1 110 ? 24.484 -1.519 5.207 1 93.5 110 ASN B C 1
ATOM 3158 O O . ASN B 1 110 ? 23.422 -1.363 4.582 1 93.5 110 ASN B O 1
ATOM 3162 N N . ALA B 1 111 ? 24.609 -1.182 6.484 1 96.44 111 ALA B N 1
ATOM 3163 C CA . ALA B 1 111 ? 23.672 -0.195 7.004 1 96.44 111 ALA B CA 1
ATOM 3164 C C . ALA B 1 111 ? 23.953 1.188 6.422 1 96.44 111 ALA B C 1
ATOM 3166 O O . ALA B 1 111 ? 25.109 1.567 6.234 1 96.44 111 ALA B O 1
ATOM 3167 N N . TYR B 1 112 ? 22.953 1.876 6.09 1 97.19 112 TYR B N 1
ATOM 3168 C CA . TYR B 1 112 ? 23.109 3.252 5.629 1 97.19 112 TYR B CA 1
ATOM 3169 C C . TYR B 1 112 ? 22.781 4.238 6.746 1 97.19 112 TYR B C 1
ATOM 3171 O O . TYR B 1 112 ? 21.703 4.199 7.324 1 97.19 112 TYR B O 1
ATOM 3179 N N . ILE B 1 113 ? 23.703 5.133 7 1 97.31 113 ILE B N 1
ATOM 3180 C CA . ILE B 1 113 ? 23.531 6.156 8.023 1 97.31 113 ILE B CA 1
ATOM 3181 C C . ILE B 1 113 ? 23.5 7.539 7.375 1 97.31 113 ILE B C 1
ATOM 3183 O O . ILE B 1 113 ? 24.484 7.961 6.758 1 97.31 113 ILE B O 1
ATOM 3187 N N . GLY B 1 114 ? 22.422 8.203 7.488 1 96.69 114 GLY B N 1
ATOM 3188 C CA . GLY B 1 114 ? 22.266 9.531 6.918 1 96.69 114 GLY B CA 1
ATOM 3189 C C . GLY B 1 114 ? 23.031 10.602 7.66 1 96.69 114 GLY B C 1
ATOM 3190 O O . GLY B 1 114 ? 23.969 10.289 8.406 1 96.69 114 GLY B O 1
ATOM 3191 N N . SER B 1 115 ? 22.656 11.836 7.41 1 97.12 115 SER B N 1
ATOM 3192 C CA . SER B 1 115 ? 23.297 13 8.008 1 97.12 115 SER B CA 1
ATOM 3193 C C . SER B 1 115 ? 22.719 13.312 9.383 1 97.12 115 SER B C 1
ATOM 3195 O O . SER B 1 115 ? 21.5 13.242 9.57 1 97.12 115 SER B O 1
ATOM 3197 N N . ASN B 1 116 ? 23.531 13.625 10.352 1 97.62 116 ASN B N 1
ATOM 3198 C CA . ASN B 1 116 ? 23.141 14.094 11.68 1 97.62 116 ASN B CA 1
ATOM 3199 C C . ASN B 1 116 ? 22.312 13.047 12.422 1 97.62 116 ASN B C 1
ATOM 3201 O O . ASN B 1 116 ? 21.312 13.383 13.062 1 97.62 116 ASN B O 1
ATOM 3205 N N . VAL B 1 117 ? 22.75 11.867 12.219 1 98.06 117 VAL B N 1
ATOM 3206 C CA . VAL B 1 117 ? 22.094 10.758 12.898 1 98.06 117 VAL B CA 1
ATOM 3207 C C . VAL B 1 117 ? 22.734 10.516 14.258 1 98.06 117 VAL B C 1
ATOM 3209 O O . VAL B 1 117 ? 23.953 10.672 14.414 1 98.06 117 VAL B O 1
ATOM 3212 N N . SER B 1 118 ? 21.906 10.188 15.234 1 98.62 118 SER B N 1
ATOM 3213 C CA . SER B 1 118 ? 22.422 9.805 16.547 1 98.62 118 SER B CA 1
ATOM 3214 C C . SER B 1 118 ? 22 8.383 16.906 1 98.62 118 SER B C 1
ATOM 3216 O O . SER B 1 118 ? 20.828 8.016 16.734 1 98.62 118 SER B O 1
ATOM 3218 N N . VAL B 1 119 ? 22.938 7.578 17.422 1 98.69 119 VAL B N 1
ATOM 3219 C CA . VAL B 1 119 ? 22.672 6.23 17.906 1 98.69 119 VAL B CA 1
ATOM 3220 C C . VAL B 1 119 ? 23.219 6.082 19.328 1 98.69 119 VAL B C 1
ATOM 3222 O O . VAL B 1 119 ? 24.422 6.266 19.562 1 98.69 119 VAL B O 1
ATOM 3225 N N . GLY B 1 120 ? 22.328 5.754 20.188 1 98.62 120 GLY B N 1
ATOM 3226 C CA . GLY B 1 120 ? 22.672 5.727 21.609 1 98.62 120 GLY B CA 1
ATOM 3227 C C . GLY B 1 120 ? 23.484 4.512 22 1 98.62 120 GLY B C 1
ATOM 3228 O O . GLY B 1 120 ? 23.656 3.592 21.203 1 98.62 120 GLY B O 1
ATOM 3229 N N . GLU B 1 121 ? 23.906 4.504 23.312 1 98.44 121 GLU B N 1
ATOM 3230 C CA . GLU B 1 121 ? 24.781 3.465 23.875 1 98.44 121 GLU B CA 1
ATOM 3231 C C . GLU B 1 121 ? 24.094 2.098 23.812 1 98.44 121 GLU B C 1
ATOM 3233 O O . GLU B 1 121 ? 22.906 1.973 24.109 1 98.44 121 GLU B O 1
ATOM 3238 N N . GLY B 1 122 ? 24.906 1.097 23.328 1 98.44 122 GLY B N 1
ATOM 3239 C CA . GLY B 1 122 ? 24.469 -0.286 23.406 1 98.44 122 GLY B CA 1
ATOM 3240 C C . GLY B 1 122 ? 23.5 -0.673 22.297 1 98.44 122 GLY B C 1
ATOM 3241 O O . GLY B 1 122 ? 23.094 -1.828 22.203 1 98.44 122 GLY B O 1
ATOM 3242 N N . SER B 1 123 ? 23.141 0.24 21.5 1 98.69 123 SER B N 1
ATOM 3243 C CA . SER B 1 123 ? 22.203 -0.053 20.422 1 98.69 123 SER B CA 1
ATOM 3244 C C . SER B 1 123 ? 22.875 -0.817 19.281 1 98.69 123 SER B C 1
ATOM 3246 O O . SER B 1 123 ? 24.078 -0.638 19.047 1 98.69 123 SER B O 1
ATOM 3248 N N . ILE B 1 124 ? 22.109 -1.681 18.703 1 98.81 124 ILE B N 1
ATOM 3249 C CA . ILE B 1 124 ? 22.578 -2.51 17.594 1 98.81 124 ILE B CA 1
ATOM 3250 C C . ILE B 1 124 ? 21.797 -2.189 16.328 1 98.81 124 ILE B C 1
ATOM 3252 O O . ILE B 1 124 ? 20.562 -2.277 16.328 1 98.81 124 ILE B O 1
ATOM 3256 N N . VAL B 1 125 ? 22.453 -1.793 15.32 1 98.69 125 VAL B N 1
ATOM 3257 C CA . VAL B 1 125 ? 21.891 -1.539 14 1 98.69 125 VAL B CA 1
ATOM 3258 C C . VAL B 1 125 ? 22.375 -2.602 13.016 1 98.69 125 VAL B C 1
ATOM 3260 O O . VAL B 1 125 ? 23.562 -2.623 12.648 1 98.69 125 VAL B O 1
ATOM 3263 N N . MET B 1 126 ? 21.484 -3.398 12.539 1 98.12 126 MET B N 1
ATOM 3264 C CA . MET B 1 126 ? 21.891 -4.582 11.781 1 98.12 126 MET B CA 1
ATOM 3265 C C . MET B 1 126 ? 21.953 -4.27 10.289 1 98.12 126 MET B C 1
ATOM 3267 O O . MET B 1 126 ? 21.703 -3.141 9.875 1 98.12 126 MET B O 1
ATOM 3271 N N . ALA B 1 127 ? 22.328 -5.262 9.516 1 97.56 127 ALA B N 1
ATOM 3272 C CA . ALA B 1 127 ? 22.625 -5.098 8.094 1 97.56 127 ALA B CA 1
ATOM 3273 C C . ALA B 1 127 ? 21.391 -4.656 7.32 1 97.56 127 ALA B C 1
ATOM 3275 O O . ALA B 1 127 ? 20.297 -5.156 7.559 1 97.56 127 ALA B O 1
ATOM 3276 N N . GLY B 1 128 ? 21.672 -3.67 6.355 1 97.31 128 GLY B N 1
ATOM 3277 C CA . GLY B 1 128 ? 20.609 -3.258 5.449 1 97.31 128 GLY B CA 1
ATOM 3278 C C . GLY B 1 128 ? 19.703 -2.195 6.035 1 97.31 128 GLY B C 1
ATOM 3279 O O . GLY B 1 128 ? 18.797 -1.692 5.355 1 97.31 128 GLY B O 1
ATOM 3280 N N . VAL B 1 129 ? 19.922 -1.875 7.293 1 98.31 129 VAL B N 1
ATOM 3281 C CA . VAL B 1 129 ? 19.125 -0.827 7.922 1 98.31 129 VAL B CA 1
ATOM 3282 C C . VAL B 1 129 ? 19.406 0.514 7.25 1 98.31 129 VAL B C 1
ATOM 3284 O O . VAL B 1 129 ? 20.547 0.803 6.883 1 98.31 129 VAL B O 1
ATOM 3287 N N . PHE B 1 130 ? 18.359 1.257 7.035 1 98.44 130 PHE B N 1
ATOM 3288 C CA . PHE B 1 130 ? 18.469 2.623 6.539 1 98.44 130 PHE B CA 1
ATOM 3289 C C . PHE B 1 130 ? 18.031 3.623 7.605 1 98.44 130 PHE B C 1
ATOM 3291 O O . PHE B 1 130 ? 16.891 3.611 8.047 1 98.44 130 PHE B O 1
ATOM 3298 N N . LEU B 1 131 ? 18.891 4.504 8.031 1 98.5 131 LEU B N 1
ATOM 3299 C CA . LEU B 1 131 ? 18.578 5.633 8.898 1 98.5 131 LEU B CA 1
ATOM 3300 C C . LEU B 1 131 ? 18.672 6.949 8.141 1 98.5 131 LEU B C 1
ATOM 3302 O O . LEU B 1 131 ? 19.766 7.379 7.754 1 98.5 131 LEU B O 1
ATOM 3306 N N . GLY B 1 132 ? 17.562 7.535 7.949 1 97.5 132 GLY B N 1
ATOM 3307 C CA . GLY B 1 132 ? 17.531 8.812 7.25 1 97.5 132 GLY B CA 1
ATOM 3308 C C . GLY B 1 132 ? 18.156 9.945 8.047 1 97.5 132 GLY B C 1
ATOM 3309 O O . GLY B 1 132 ? 18.578 9.75 9.188 1 97.5 132 GLY B O 1
ATOM 3310 N N . ASP B 1 133 ? 18.156 11.109 7.445 1 97.75 133 ASP B N 1
ATOM 3311 C CA . ASP B 1 133 ? 18.781 12.273 8.055 1 97.75 133 ASP B CA 1
ATOM 3312 C C . ASP B 1 133 ? 18.078 12.664 9.359 1 97.75 133 ASP B C 1
ATOM 3314 O O . ASP B 1 133 ? 16.859 12.562 9.461 1 97.75 133 ASP B O 1
ATOM 3318 N N . ASN B 1 134 ? 18.812 13.016 10.344 1 97.56 134 ASN B N 1
ATOM 3319 C CA . ASN B 1 134 ? 18.344 13.578 11.609 1 97.56 134 ASN B CA 1
ATOM 3320 C C . ASN B 1 134 ? 17.625 12.531 12.461 1 97.56 134 ASN B C 1
ATOM 3322 O O . ASN B 1 134 ? 16.922 12.875 13.406 1 97.56 134 ASN B O 1
ATOM 3326 N N . VAL B 1 135 ? 17.812 11.297 12.109 1 98.38 135 VAL B N 1
ATOM 3327 C CA . VAL B 1 135 ? 17.203 10.234 12.914 1 98.38 135 VAL B CA 1
ATOM 3328 C C . VAL B 1 135 ? 17.906 10.141 14.266 1 98.38 135 VAL B C 1
ATOM 3330 O O . VAL B 1 135 ? 19.141 10.273 14.344 1 98.38 135 VAL B O 1
ATOM 3333 N N . LYS B 1 136 ? 17.109 9.914 15.289 1 98.81 136 LYS B N 1
ATOM 3334 C CA . LYS B 1 136 ? 17.641 9.703 16.641 1 98.81 136 LYS B CA 1
ATOM 3335 C C . LYS B 1 136 ? 17.219 8.352 17.188 1 98.81 136 LYS B C 1
ATOM 3337 O O . LYS B 1 136 ? 16.016 8.07 17.312 1 98.81 136 LYS B O 1
ATOM 3342 N N . ILE B 1 137 ? 18.203 7.547 17.578 1 98.81 137 ILE B N 1
ATOM 3343 C CA . ILE B 1 137 ? 17.953 6.254 18.203 1 98.81 137 ILE B CA 1
ATOM 3344 C C . ILE B 1 137 ? 18.469 6.277 19.641 1 98.81 137 ILE B C 1
ATOM 3346 O O . ILE B 1 137 ? 19.625 6.633 19.891 1 98.81 137 ILE B O 1
ATOM 3350 N N . GLY B 1 138 ? 17.656 5.879 20.516 1 98.75 138 GLY B N 1
ATOM 3351 C CA . GLY B 1 138 ? 18.016 5.859 21.922 1 98.75 138 GLY B CA 1
ATOM 3352 C C . GLY B 1 138 ? 19 4.762 22.281 1 98.75 138 GLY B C 1
ATOM 3353 O O . GLY B 1 138 ? 19.703 4.246 21.406 1 98.75 138 GLY B O 1
ATOM 3354 N N . GLN B 1 139 ? 19.016 4.422 23.625 1 98.62 139 GLN B N 1
ATOM 3355 C CA . GLN B 1 139 ? 19.969 3.438 24.156 1 98.62 139 GLN B CA 1
ATOM 3356 C C . GLN B 1 139 ? 19.375 2.031 24.109 1 98.62 139 GLN B C 1
ATOM 3358 O O . GLN B 1 139 ? 18.156 1.858 24.234 1 98.62 139 GLN B O 1
ATOM 3363 N N . ASN B 1 140 ? 20.219 1.056 23.891 1 98.69 140 ASN B N 1
ATOM 3364 C CA . ASN B 1 140 ? 19.906 -0.365 24.016 1 98.69 140 ASN B CA 1
ATOM 3365 C C . ASN B 1 140 ? 18.766 -0.767 23.094 1 98.69 140 ASN B C 1
ATOM 3367 O O . ASN B 1 140 ? 17.875 -1.524 23.484 1 98.69 140 ASN B O 1
ATOM 3371 N N . CYS B 1 141 ? 18.75 -0.22 21.953 1 98.81 141 CYS B N 1
ATOM 3372 C CA . CYS B 1 141 ? 17.781 -0.604 20.938 1 98.81 141 CYS B CA 1
ATOM 3373 C C . CYS B 1 141 ? 18.344 -1.706 20.047 1 98.81 141 CYS B C 1
ATOM 3375 O O . CYS B 1 141 ? 19.562 -1.841 19.906 1 98.81 141 CYS B O 1
ATOM 3377 N N . ILE B 1 142 ? 17.484 -2.516 19.547 1 98.81 142 ILE B N 1
ATOM 3378 C CA . ILE B 1 142 ? 17.844 -3.492 18.516 1 98.81 142 ILE B CA 1
ATOM 3379 C C . ILE B 1 142 ? 17.047 -3.217 17.25 1 98.81 142 ILE B C 1
ATOM 3381 O O . ILE B 1 142 ? 15.828 -3.367 17.219 1 98.81 142 ILE B O 1
ATOM 3385 N N . ILE B 1 143 ? 17.75 -2.836 16.25 1 98.81 143 ILE B N 1
ATOM 3386 C CA . ILE B 1 143 ? 17.156 -2.57 14.938 1 98.81 143 ILE B CA 1
ATOM 3387 C C . ILE B 1 143 ? 17.5 -3.707 13.977 1 98.81 143 ILE B C 1
ATOM 3389 O O . ILE B 1 143 ? 18.641 -3.797 13.5 1 98.81 143 ILE B O 1
ATOM 3393 N N . HIS B 1 144 ? 16.562 -4.52 13.648 1 98.62 144 HIS B N 1
ATOM 3394 C CA . HIS B 1 144 ? 16.781 -5.734 12.867 1 98.62 144 HIS B CA 1
ATOM 3395 C C . HIS B 1 144 ? 17 -5.414 11.391 1 98.62 144 HIS B C 1
ATOM 3397 O O . HIS B 1 144 ? 16.844 -4.262 10.977 1 98.62 144 HIS B O 1
ATOM 3403 N N . PRO B 1 145 ? 17.359 -6.398 10.594 1 98.31 145 PRO B N 1
ATOM 3404 C CA . PRO B 1 145 ? 17.781 -6.152 9.211 1 98.31 145 PRO B CA 1
ATOM 3405 C C . PRO B 1 145 ? 16.688 -5.516 8.359 1 98.31 145 PRO B C 1
ATOM 3407 O O . PRO B 1 145 ? 15.516 -5.875 8.492 1 98.31 145 PRO B O 1
ATOM 3410 N N . ASN B 1 146 ? 17.125 -4.543 7.516 1 98.19 146 ASN B N 1
ATOM 3411 C CA . ASN B 1 146 ? 16.344 -3.938 6.445 1 98.19 146 ASN B CA 1
ATOM 3412 C C . ASN B 1 146 ? 15.227 -3.053 7 1 98.19 146 ASN B C 1
ATOM 3414 O O . ASN B 1 146 ? 14.273 -2.723 6.285 1 98.19 146 ASN B O 1
ATOM 3418 N N . VAL B 1 147 ? 15.328 -2.775 8.273 1 98.69 147 VAL B N 1
ATOM 3419 C CA . VAL B 1 147 ? 14.453 -1.741 8.812 1 98.69 147 VAL B CA 1
ATOM 3420 C C . VAL B 1 147 ? 14.773 -0.398 8.156 1 98.69 147 VAL B C 1
ATOM 3422 O O . VAL B 1 147 ? 15.938 -0.077 7.93 1 98.69 147 VAL B O 1
ATOM 3425 N N . VAL B 1 148 ? 13.703 0.304 7.801 1 98.75 148 VAL B N 1
ATOM 3426 C CA . VAL B 1 148 ? 13.883 1.649 7.266 1 98.75 148 VAL B CA 1
ATOM 3427 C C . VAL B 1 148 ? 13.281 2.674 8.227 1 98.75 148 VAL B C 1
ATOM 3429 O O . VAL B 1 148 ? 12.094 2.598 8.562 1 98.75 148 VAL B O 1
ATOM 3432 N N . ILE B 1 149 ? 14.086 3.602 8.672 1 98.69 149 ILE B N 1
ATOM 3433 C CA . ILE B 1 149 ? 13.648 4.734 9.477 1 98.69 149 ILE B CA 1
ATOM 3434 C C . ILE B 1 149 ? 13.891 6.035 8.711 1 98.69 149 ILE B C 1
ATOM 3436 O O . ILE B 1 149 ? 15.039 6.438 8.508 1 98.69 149 ILE B O 1
ATOM 3440 N N . TYR B 1 150 ? 12.805 6.664 8.32 1 98.06 150 TYR B N 1
ATOM 3441 C CA . TYR B 1 150 ? 12.898 7.867 7.504 1 98.06 150 TYR B CA 1
ATOM 3442 C C . TYR B 1 150 ? 13.375 9.055 8.328 1 98.06 150 TYR B C 1
ATOM 3444 O O . TYR B 1 150 ? 13.445 8.977 9.562 1 98.06 150 TYR B O 1
ATOM 3452 N N . ASN B 1 151 ? 13.633 10.109 7.625 1 97.31 151 ASN B N 1
ATOM 3453 C CA . ASN B 1 151 ? 14.281 11.266 8.227 1 97.31 151 ASN B CA 1
ATOM 3454 C C . ASN B 1 151 ? 13.461 11.828 9.383 1 97.31 151 ASN B C 1
ATOM 3456 O O . ASN B 1 151 ? 12.234 11.766 9.367 1 97.31 151 ASN B O 1
ATOM 3460 N N . ASP B 1 152 ? 14.109 12.328 10.398 1 96.94 152 ASP B N 1
ATOM 3461 C CA . ASP B 1 152 ? 13.609 13.156 11.492 1 96.94 152 ASP B CA 1
ATOM 3462 C C . ASP B 1 152 ? 12.898 12.297 12.539 1 96.94 152 ASP B C 1
ATOM 3464 O O . ASP B 1 152 ? 12.453 12.812 13.57 1 96.94 152 ASP B O 1
ATOM 3468 N N . CYS B 1 153 ? 12.836 10.961 12.328 1 98.44 153 CYS B N 1
ATOM 3469 C CA . CYS B 1 153 ? 12.133 10.125 13.289 1 98.44 153 CYS B CA 1
ATOM 3470 C C . CYS B 1 153 ? 12.953 9.938 14.555 1 98.44 153 CYS B C 1
ATOM 3472 O O . CYS B 1 153 ? 14.18 10.031 14.523 1 98.44 153 CYS B O 1
ATOM 3474 N N . VAL B 1 154 ? 12.242 9.695 15.641 1 98.81 154 VAL B N 1
ATOM 3475 C CA . VAL B 1 154 ? 12.859 9.547 16.953 1 98.81 154 VAL B CA 1
ATOM 3476 C C . VAL B 1 154 ? 12.43 8.219 17.578 1 98.81 154 VAL B C 1
ATOM 3478 O O . VAL B 1 154 ? 11.234 7.957 17.75 1 98.81 154 VAL B O 1
ATOM 3481 N N . ILE B 1 155 ? 13.438 7.426 17.922 1 98.88 155 ILE B N 1
ATOM 3482 C CA . ILE B 1 155 ? 13.219 6.148 18.594 1 98.88 155 ILE B CA 1
ATOM 3483 C C . ILE B 1 155 ? 13.727 6.223 20.031 1 98.88 155 ILE B C 1
ATOM 3485 O O . ILE B 1 155 ? 14.906 6.516 20.266 1 98.88 155 ILE B O 1
ATOM 3489 N N . GLY B 1 156 ? 12.875 5.965 20.953 1 98.75 156 GLY B N 1
ATOM 3490 C CA . GLY B 1 156 ? 13.25 6.004 22.344 1 98.75 156 GLY B CA 1
ATOM 3491 C C . GLY B 1 156 ? 14.227 4.91 22.734 1 98.75 156 GLY B C 1
ATOM 3492 O O . GLY B 1 156 ? 14.859 4.297 21.875 1 98.75 156 GLY B O 1
ATOM 3493 N N . ASP B 1 157 ? 14.328 4.668 24.094 1 98.75 157 ASP B N 1
ATOM 3494 C CA . ASP B 1 157 ? 15.258 3.676 24.625 1 98.75 157 ASP B CA 1
ATOM 3495 C C . ASP B 1 157 ? 14.625 2.287 24.641 1 98.75 157 ASP B C 1
ATOM 3497 O O . ASP B 1 157 ? 13.406 2.156 24.781 1 98.75 157 ASP B O 1
ATOM 3501 N N . GLU B 1 158 ? 15.461 1.253 24.531 1 98.62 158 GLU B N 1
ATOM 3502 C CA . GLU B 1 158 ? 15.07 -0.137 24.734 1 98.62 158 GLU B CA 1
ATOM 3503 C C . GLU B 1 158 ? 13.969 -0.542 23.75 1 98.62 158 GLU B C 1
ATOM 3505 O O . GLU B 1 158 ? 13.008 -1.215 24.141 1 98.62 158 GLU B O 1
ATOM 3510 N N . CYS B 1 159 ? 14.047 -0.024 22.578 1 98.75 159 CYS B N 1
ATOM 3511 C CA . CYS B 1 159 ? 13.078 -0.388 21.547 1 98.75 159 CYS B CA 1
ATOM 3512 C C . CYS B 1 159 ? 13.586 -1.553 20.703 1 98.75 159 CYS B C 1
ATOM 3514 O O . CYS B 1 159 ? 14.797 -1.727 20.547 1 98.75 159 CYS B O 1
ATOM 3516 N N . HIS B 1 160 ? 12.68 -2.316 20.25 1 98.44 160 HIS B N 1
ATOM 3517 C CA . HIS B 1 160 ? 12.945 -3.465 19.391 1 98.44 160 HIS B CA 1
ATOM 3518 C C . HIS B 1 160 ? 12.164 -3.369 18.078 1 98.44 160 HIS B C 1
ATOM 3520 O O . HIS B 1 160 ? 10.945 -3.545 18.062 1 98.44 160 HIS B O 1
ATOM 3526 N N . LEU B 1 161 ? 12.836 -3.088 17 1 98.75 161 LEU B N 1
ATOM 3527 C CA . LEU B 1 161 ? 12.219 -2.992 15.688 1 98.75 161 LEU B CA 1
ATOM 3528 C C . LEU B 1 161 ? 12.555 -4.219 14.844 1 98.75 161 LEU B C 1
ATOM 3530 O O . LEU B 1 161 ? 13.703 -4.418 14.453 1 98.75 161 LEU B O 1
ATOM 3534 N N . LEU B 1 162 ? 11.555 -5.035 14.516 1 98.44 162 LEU B N 1
ATOM 3535 C CA . LEU B 1 162 ? 11.773 -6.301 13.82 1 98.44 162 LEU B CA 1
ATOM 3536 C C . LEU B 1 162 ? 11.93 -6.074 12.32 1 98.44 162 LEU B C 1
ATOM 3538 O O . LEU B 1 162 ? 11.648 -4.984 11.82 1 98.44 162 LEU B O 1
ATOM 3542 N N . ALA B 1 163 ? 12.32 -7.051 11.656 1 98.56 163 ALA B N 1
ATOM 3543 C CA . ALA B 1 163 ? 12.852 -6.941 10.297 1 98.56 163 ALA B CA 1
ATOM 3544 C C . ALA B 1 163 ? 11.805 -6.355 9.344 1 98.56 163 ALA B C 1
ATOM 3546 O O . ALA B 1 163 ? 10.625 -6.707 9.422 1 98.56 163 ALA B O 1
ATOM 3547 N N . ASN B 1 164 ? 12.312 -5.426 8.469 1 98.44 164 ASN B N 1
ATOM 3548 C CA . ASN B 1 164 ? 11.586 -4.898 7.312 1 98.44 164 ASN B CA 1
ATOM 3549 C C . ASN B 1 164 ? 10.484 -3.934 7.738 1 98.44 164 ASN B C 1
ATOM 3551 O O . ASN B 1 164 ? 9.695 -3.482 6.906 1 98.44 164 ASN B O 1
ATOM 3555 N N . CYS B 1 165 ? 10.367 -3.635 9.047 1 98.5 165 CYS B N 1
ATOM 3556 C CA . CYS B 1 165 ? 9.383 -2.609 9.367 1 98.5 165 CYS B CA 1
ATOM 3557 C C . CYS B 1 165 ? 9.836 -1.243 8.867 1 98.5 165 CYS B C 1
ATOM 3559 O O . CYS B 1 165 ? 11.031 -1.033 8.617 1 98.5 165 CYS B O 1
ATOM 3561 N N . VAL B 1 166 ? 8.852 -0.39 8.586 1 98.88 166 VAL B N 1
ATOM 3562 C CA . VAL B 1 166 ? 9.109 0.928 8.016 1 98.88 166 VAL B CA 1
ATOM 3563 C C . VAL B 1 166 ? 8.531 2.008 8.922 1 98.88 166 VAL B C 1
ATOM 3565 O O . VAL B 1 166 ? 7.324 2.049 9.156 1 98.88 166 VAL B O 1
ATOM 3568 N N . ILE B 1 167 ? 9.422 2.914 9.406 1 98.81 167 ILE B N 1
ATOM 3569 C CA . ILE B 1 167 ? 9.047 3.99 10.312 1 98.81 167 ILE B CA 1
ATOM 3570 C C . ILE B 1 167 ? 9.164 5.336 9.602 1 98.81 167 ILE B C 1
ATOM 3572 O O . ILE B 1 167 ? 10.25 5.703 9.141 1 98.81 167 ILE B O 1
ATOM 3576 N N . GLY B 1 168 ? 8.008 5.977 9.508 1 98.31 168 GLY B N 1
ATOM 3577 C CA . GLY B 1 168 ? 8.055 7.344 9.016 1 98.31 168 GLY B CA 1
ATOM 3578 C C . GLY B 1 168 ? 7.762 7.461 7.535 1 98.31 168 GLY B C 1
ATOM 3579 O O . GLY B 1 168 ? 8.148 8.438 6.895 1 98.31 168 GLY B O 1
ATOM 3580 N N . SER B 1 169 ? 7.184 6.473 6.961 1 96.06 169 SER B N 1
ATOM 3581 C CA . SER B 1 169 ? 6.781 6.574 5.562 1 96.06 169 SER B CA 1
ATOM 3582 C C . SER B 1 169 ? 5.75 7.68 5.359 1 96.06 169 SER B C 1
ATOM 3584 O O . SER B 1 169 ? 5.105 8.117 6.316 1 96.06 169 SER B O 1
ATOM 3586 N N . ASP B 1 170 ? 5.668 8.125 4.086 1 93.56 170 ASP B N 1
ATOM 3587 C CA . ASP B 1 170 ? 4.688 9.156 3.746 1 93.56 170 ASP B CA 1
ATOM 3588 C C . ASP B 1 170 ? 3.266 8.672 4.016 1 93.56 170 ASP B C 1
ATOM 3590 O O . ASP B 1 170 ? 2.943 7.508 3.77 1 93.56 170 ASP B O 1
ATOM 3594 N N . GLY B 1 171 ? 2.471 9.562 4.488 1 92.69 171 GLY B N 1
ATOM 3595 C CA . GLY B 1 171 ? 1.062 9.242 4.664 1 92.69 171 GLY B CA 1
ATOM 3596 C C . GLY B 1 171 ? 0.305 9.156 3.352 1 92.69 171 GLY B C 1
ATOM 3597 O O . GLY B 1 171 ? 0.808 9.586 2.309 1 92.69 171 GLY B O 1
ATOM 3598 N N . PHE B 1 172 ? -0.787 8.578 3.422 1 94.38 172 PHE B N 1
ATOM 3599 C CA . PHE B 1 172 ? -1.645 8.367 2.262 1 94.38 172 PHE B CA 1
ATOM 3600 C C . PHE B 1 172 ? -2.727 9.438 2.184 1 94.38 172 PHE B C 1
ATOM 3602 O O . PHE B 1 172 ? -3.918 9.125 2.236 1 94.38 172 PHE B O 1
ATOM 3609 N N . GLY B 1 173 ? -2.297 10.633 2.006 1 93.19 173 GLY B N 1
ATOM 3610 C CA . GLY B 1 173 ? -3.188 11.773 1.938 1 93.19 173 GLY B CA 1
ATOM 3611 C C . GLY B 1 173 ? -3.24 12.406 0.56 1 93.19 173 GLY B C 1
ATOM 3612 O O . GLY B 1 173 ? -2.207 12.797 0.008 1 93.19 173 GLY B O 1
ATOM 3613 N N . TYR B 1 174 ? -4.492 12.547 0.044 1 93.56 174 TYR B N 1
ATOM 3614 C CA . TYR B 1 174 ? -4.688 13.164 -1.266 1 93.56 174 TYR B CA 1
ATOM 3615 C C . TYR B 1 174 ? -5.898 14.086 -1.26 1 93.56 174 TYR B C 1
ATOM 3617 O O . TYR B 1 174 ? -6.883 13.82 -0.565 1 93.56 174 TYR B O 1
ATOM 3625 N N . ALA B 1 175 ? -5.777 15.18 -1.982 1 92.12 175 ALA B N 1
ATOM 3626 C CA . ALA B 1 175 ? -6.934 15.992 -2.354 1 92.12 175 ALA B CA 1
ATOM 3627 C C . ALA B 1 175 ? -7.363 15.703 -3.789 1 92.12 175 ALA B C 1
ATOM 3629 O O . ALA B 1 175 ? -6.586 15.18 -4.586 1 92.12 175 ALA B O 1
ATOM 3630 N N . HIS B 1 176 ? -8.539 16.047 -4.051 1 89.94 176 HIS B N 1
ATOM 3631 C CA . HIS B 1 176 ? -9.07 15.672 -5.359 1 89.94 176 HIS B CA 1
ATOM 3632 C C . HIS B 1 176 ? -9.562 16.891 -6.125 1 89.94 176 HIS B C 1
ATOM 3634 O O . HIS B 1 176 ? -10.156 17.797 -5.539 1 89.94 176 HIS B O 1
ATOM 3640 N N . THR B 1 177 ? -9.305 16.859 -7.453 1 90.19 177 THR B N 1
ATOM 3641 C CA . THR B 1 177 ? -9.891 17.875 -8.32 1 90.19 177 THR B CA 1
ATOM 3642 C C . THR B 1 177 ? -11.305 17.484 -8.734 1 90.19 177 THR B C 1
ATOM 3644 O O . THR B 1 177 ? -11.766 16.391 -8.438 1 90.19 177 THR B O 1
ATOM 3647 N N . LYS B 1 178 ? -11.836 18.438 -9.414 1 82.69 178 LYS B N 1
ATOM 3648 C CA . LYS B 1 178 ? -13.203 18.203 -9.867 1 82.69 178 LYS B CA 1
ATOM 3649 C C . LYS B 1 178 ? -13.25 17.109 -10.922 1 82.69 178 LYS B C 1
ATOM 3651 O O . LYS B 1 178 ? -14.25 16.391 -11.047 1 82.69 178 LYS B O 1
ATOM 3656 N N . THR B 1 179 ? -12.141 16.875 -11.609 1 83.12 179 THR B N 1
ATOM 3657 C CA . THR B 1 179 ? -12.109 15.891 -12.688 1 83.12 179 THR B CA 1
ATOM 3658 C C . THR B 1 179 ? -11.562 14.555 -12.195 1 83.12 179 THR B C 1
ATOM 3660 O O . THR B 1 179 ? -11.406 13.617 -12.977 1 83.12 179 THR B O 1
ATOM 3663 N N . GLY B 1 180 ? -11.148 14.5 -10.945 1 82.69 180 GLY B N 1
ATOM 3664 C CA . GLY B 1 180 ? -10.828 13.203 -10.359 1 82.69 180 GLY B CA 1
ATOM 3665 C C . GLY B 1 180 ? -9.336 12.984 -10.188 1 82.69 180 GLY B C 1
ATOM 3666 O O . GLY B 1 180 ? -8.914 11.898 -9.781 1 82.69 180 GLY B O 1
ATOM 3667 N N . GLU B 1 181 ? -8.594 13.977 -10.438 1 88 181 GLU B N 1
ATOM 3668 C CA . GLU B 1 181 ? -7.156 13.836 -10.227 1 88 181 GLU B CA 1
ATOM 3669 C C . GLU B 1 181 ? -6.812 13.875 -8.742 1 88 181 GLU B C 1
ATOM 3671 O O . GLU B 1 181 ? -7.422 14.617 -7.977 1 88 181 GLU B O 1
ATOM 3676 N N . HIS B 1 182 ? -5.82 13.047 -8.43 1 92 182 HIS B N 1
ATOM 3677 C CA . HIS B 1 182 ? -5.328 13.016 -7.059 1 92 182 HIS B CA 1
ATOM 3678 C C . HIS B 1 182 ? -4.109 13.922 -6.891 1 92 182 HIS B C 1
ATOM 3680 O O . HIS B 1 182 ? -3.113 13.766 -7.602 1 92 182 HIS B O 1
ATOM 3686 N N . VAL B 1 183 ? -4.305 14.852 -5.996 1 93.25 183 VAL B N 1
ATOM 3687 C CA . VAL B 1 183 ? -3.178 15.719 -5.656 1 93.25 183 VAL B CA 1
ATOM 3688 C C . VAL B 1 183 ? -2.609 15.32 -4.297 1 93.25 183 VAL B C 1
ATOM 3690 O O . VAL B 1 183 ? -3.312 15.367 -3.285 1 93.25 183 VAL B O 1
ATOM 3693 N N . LYS B 1 184 ? -1.388 15.008 -4.363 1 95 184 LYS B N 1
ATOM 3694 C CA . LYS B 1 184 ? -0.738 14.469 -3.174 1 95 184 LYS B CA 1
ATOM 3695 C C . LYS B 1 184 ? -0.586 15.539 -2.094 1 95 184 LYS B C 1
ATOM 3697 O O . LYS B 1 184 ? -0.237 16.688 -2.391 1 95 184 LYS B O 1
ATOM 3702 N N . ILE B 1 185 ? -0.846 15.164 -0.861 1 93.31 185 ILE B N 1
ATOM 3703 C CA . ILE B 1 185 ? -0.47 15.953 0.307 1 93.31 185 ILE B CA 1
ATOM 3704 C C . ILE B 1 185 ? 0.865 15.453 0.857 1 93.31 185 ILE B C 1
ATOM 3706 O O . ILE B 1 185 ? 0.991 14.289 1.237 1 93.31 185 ILE B O 1
ATOM 3710 N N . TYR B 1 186 ? 1.807 16.297 0.919 1 93.31 186 TYR B N 1
ATOM 3711 C CA . TYR B 1 186 ? 3.123 15.93 1.429 1 93.31 186 TYR B CA 1
ATOM 3712 C C . TYR B 1 186 ? 3.152 15.984 2.951 1 93.31 186 TYR B C 1
ATOM 3714 O O . TYR B 1 186 ? 2.826 17.016 3.547 1 93.31 186 TYR B O 1
ATOM 3722 N N . HIS B 1 187 ? 3.52 14.836 3.508 1 93 187 HIS B N 1
ATOM 3723 C CA . HIS B 1 187 ? 3.57 14.711 4.961 1 93 187 HIS B CA 1
ATOM 3724 C C . HIS B 1 187 ? 4.957 15.062 5.496 1 93 187 HIS B C 1
ATOM 3726 O O . HIS B 1 187 ? 5.902 14.289 5.328 1 93 187 HIS B O 1
ATOM 3732 N N . ASN B 1 188 ? 5.012 16.172 6.266 1 90.69 188 ASN B N 1
ATOM 3733 C CA . ASN B 1 188 ? 6.312 16.703 6.66 1 90.69 188 ASN B CA 1
ATOM 3734 C C . ASN B 1 188 ? 6.613 16.422 8.125 1 90.69 188 ASN B C 1
ATOM 3736 O O . ASN B 1 188 ? 7.684 16.781 8.625 1 90.69 188 ASN B O 1
ATOM 3740 N N . GLY B 1 189 ? 5.711 15.875 8.758 1 93.62 189 GLY B N 1
ATOM 3741 C CA . GLY B 1 189 ? 5.969 15.484 10.133 1 93.62 189 GLY B CA 1
ATOM 3742 C C . GLY B 1 189 ? 6.922 14.312 10.258 1 93.62 189 GLY B C 1
ATOM 3743 O O . GLY B 1 189 ? 7.844 14.172 9.453 1 93.62 189 GLY B O 1
ATOM 3744 N N . ASN B 1 190 ? 6.855 13.633 11.43 1 97.06 190 ASN B N 1
ATOM 3745 C CA . ASN B 1 190 ? 7.695 12.469 11.688 1 97.06 190 ASN B CA 1
ATOM 3746 C C . ASN B 1 190 ? 6.984 11.445 12.578 1 97.06 190 ASN B C 1
ATOM 3748 O O . ASN B 1 190 ? 5.766 11.516 12.75 1 97.06 190 ASN B O 1
ATOM 3752 N N . VAL B 1 191 ? 7.73 10.414 12.93 1 98.69 191 VAL B N 1
ATOM 3753 C CA . VAL B 1 191 ? 7.254 9.43 13.891 1 98.69 191 VAL B CA 1
ATOM 3754 C C . VAL B 1 191 ? 8.117 9.484 15.156 1 98.69 191 VAL B C 1
ATOM 3756 O O . VAL B 1 191 ? 9.336 9.602 15.07 1 98.69 191 VAL B O 1
ATOM 3759 N N . VAL B 1 192 ? 7.469 9.43 16.297 1 98.88 192 VAL B N 1
ATOM 3760 C CA . VAL B 1 192 ? 8.156 9.352 17.594 1 98.88 192 VAL B CA 1
ATOM 3761 C C . VAL B 1 192 ? 7.703 8.109 18.344 1 98.88 192 VAL B C 1
ATOM 3763 O O . VAL B 1 192 ? 6.512 7.934 18.609 1 98.88 192 VAL B O 1
ATOM 3766 N N . LEU B 1 193 ? 8.641 7.25 18.688 1 98.88 193 LEU B N 1
ATOM 3767 C CA . LEU B 1 193 ? 8.406 6.105 19.547 1 98.88 193 LEU B CA 1
ATOM 3768 C C . LEU B 1 193 ? 8.93 6.379 20.953 1 98.88 193 LEU B C 1
ATOM 3770 O O . LEU B 1 193 ? 10.07 6.816 21.125 1 98.88 193 LEU B O 1
ATOM 3774 N N . GLY B 1 194 ? 8.102 6.113 21.922 1 98.69 194 GLY B N 1
ATOM 3775 C CA . GLY B 1 194 ? 8.578 6.148 23.297 1 98.69 194 GLY B CA 1
ATOM 3776 C C . GLY B 1 194 ? 9.531 5.02 23.625 1 98.69 194 GLY B C 1
ATOM 3777 O O . GLY B 1 194 ? 10.078 4.375 22.734 1 98.69 194 GLY B O 1
ATOM 3778 N N . ASP B 1 195 ? 9.703 4.781 24.969 1 98.69 195 ASP B N 1
ATOM 3779 C CA . ASP B 1 195 ? 10.625 3.748 25.422 1 98.69 195 ASP B CA 1
ATOM 3780 C C . ASP B 1 195 ? 9.945 2.381 25.453 1 98.69 195 ASP B C 1
ATOM 3782 O O . ASP B 1 195 ? 8.734 2.289 25.656 1 98.69 195 ASP B O 1
ATOM 3786 N N . PHE B 1 196 ? 10.719 1.327 25.234 1 98.38 196 PHE B N 1
ATOM 3787 C CA . PHE B 1 196 ? 10.289 -0.056 25.391 1 98.38 196 PHE B CA 1
ATOM 3788 C C . PHE B 1 196 ? 9.195 -0.397 24.375 1 98.38 196 PHE B C 1
ATOM 3790 O O . PHE B 1 196 ? 8.281 -1.173 24.688 1 98.38 196 PHE B O 1
ATOM 3797 N N . VAL B 1 197 ? 9.203 0.25 23.281 1 98.81 197 VAL B N 1
ATOM 3798 C CA . VAL B 1 197 ? 8.266 -0.063 22.203 1 98.81 197 VAL B CA 1
ATOM 3799 C C . VAL B 1 197 ? 8.836 -1.189 21.344 1 98.81 197 VAL B C 1
ATOM 3801 O O . VAL B 1 197 ? 10.031 -1.222 21.062 1 98.81 197 VAL B O 1
ATOM 3804 N N . GLU B 1 198 ? 8.008 -2.094 20.953 1 98.75 198 GLU B N 1
ATOM 3805 C CA . GLU B 1 198 ? 8.336 -3.127 19.984 1 98.75 198 GLU B CA 1
ATOM 3806 C C . GLU B 1 198 ? 7.48 -2.992 18.719 1 98.75 198 GLU B C 1
ATOM 3808 O O . GLU B 1 198 ? 6.262 -2.832 18.812 1 98.75 198 GLU B O 1
ATOM 3813 N N . VAL B 1 199 ? 8.094 -2.98 17.578 1 98.75 199 VAL B N 1
ATOM 3814 C CA . VAL B 1 199 ? 7.398 -2.922 16.297 1 98.75 199 VAL B CA 1
ATOM 3815 C C . VAL B 1 199 ? 7.68 -4.195 15.5 1 98.75 199 VAL B C 1
ATOM 3817 O O . VAL B 1 199 ? 8.836 -4.508 15.203 1 98.75 199 VAL B O 1
ATOM 3820 N N . GLY B 1 200 ? 6.637 -4.852 15.086 1 98.5 200 GLY B N 1
ATOM 3821 C CA . GLY B 1 200 ? 6.738 -6.145 14.43 1 98.5 200 GLY B CA 1
ATOM 3822 C C . GLY B 1 200 ? 7.219 -6.047 12.992 1 98.5 200 GLY B C 1
ATOM 3823 O O . GLY B 1 200 ? 7.289 -4.953 12.43 1 98.5 200 GLY B O 1
ATOM 3824 N N . ALA B 1 201 ? 7.484 -7.207 12.422 1 98.56 201 ALA B N 1
ATOM 3825 C CA . ALA B 1 201 ? 8.031 -7.309 11.07 1 98.56 201 ALA B CA 1
ATOM 3826 C C . ALA B 1 201 ? 7.035 -6.789 10.031 1 98.56 201 ALA B C 1
ATOM 3828 O O . ALA B 1 201 ? 5.836 -7.062 10.125 1 98.56 201 ALA B O 1
ATOM 3829 N N . CYS B 1 202 ? 7.555 -5.973 9.055 1 98.19 202 CYS B N 1
ATOM 3830 C CA . CYS B 1 202 ? 6.82 -5.477 7.895 1 98.19 202 CYS B CA 1
ATOM 3831 C C . CYS B 1 202 ? 5.715 -4.516 8.32 1 98.19 202 CYS B C 1
ATOM 3833 O O . CYS B 1 202 ? 4.836 -4.184 7.523 1 98.19 202 CYS B O 1
ATOM 3835 N N . THR B 1 203 ? 5.75 -4.176 9.57 1 98.56 203 THR B N 1
ATOM 3836 C CA . THR B 1 203 ? 4.82 -3.156 10.047 1 98.56 203 THR B CA 1
ATOM 3837 C C . THR B 1 203 ? 5.223 -1.776 9.539 1 98.56 203 THR B C 1
ATOM 3839 O O . THR B 1 203 ? 6.41 -1.465 9.445 1 98.56 203 THR B O 1
ATOM 3842 N N . THR B 1 204 ? 4.172 -1.001 9.164 1 98.81 204 THR B N 1
ATOM 3843 C CA . THR B 1 204 ? 4.426 0.343 8.656 1 98.81 204 THR B CA 1
ATOM 3844 C C . THR B 1 204 ? 3.77 1.393 9.555 1 98.81 204 THR B C 1
ATOM 3846 O O . THR B 1 204 ? 2.639 1.209 10.008 1 98.81 204 THR B O 1
ATOM 3849 N N . ILE B 1 205 ? 4.504 2.467 9.852 1 98.75 205 ILE B N 1
ATOM 3850 C CA . ILE B 1 205 ? 4.008 3.621 10.602 1 98.75 205 ILE B CA 1
ATOM 3851 C C . ILE B 1 205 ? 4.258 4.898 9.797 1 98.75 205 ILE B C 1
ATOM 3853 O O . ILE B 1 205 ? 5.406 5.273 9.562 1 98.75 205 ILE B O 1
ATOM 3857 N N . ASP B 1 206 ? 3.186 5.555 9.469 1 98.44 206 ASP B N 1
ATOM 3858 C CA . ASP B 1 206 ? 3.299 6.742 8.633 1 98.44 206 ASP B CA 1
ATOM 3859 C C . ASP B 1 206 ? 3.58 7.984 9.477 1 98.44 206 ASP B C 1
ATOM 3861 O O . ASP B 1 206 ? 3.072 8.109 10.594 1 98.44 206 ASP B O 1
ATOM 3865 N N . ARG B 1 207 ? 4.309 8.875 8.906 1 97.44 207 ARG B N 1
ATOM 3866 C CA . ARG B 1 207 ? 4.574 10.156 9.555 1 97.44 207 ARG B CA 1
ATOM 3867 C C . ARG B 1 207 ? 3.338 11.055 9.523 1 97.44 207 ARG B C 1
ATOM 3869 O O . ARG B 1 207 ? 2.465 10.883 8.664 1 97.44 207 ARG B O 1
ATOM 3876 N N . GLY B 1 208 ? 3.322 11.984 10.453 1 94.69 208 GLY B N 1
ATOM 3877 C CA . GLY B 1 208 ? 2.234 12.945 10.484 1 94.69 208 GLY B CA 1
ATOM 3878 C C . GLY B 1 208 ? 2.359 14.023 9.422 1 94.69 208 GLY B C 1
ATOM 3879 O O . GLY B 1 208 ? 3.422 14.18 8.82 1 94.69 208 GLY B O 1
ATOM 3880 N N . VAL B 1 209 ? 1.237 14.688 9.156 1 89.69 209 VAL B N 1
ATOM 3881 C CA . VAL B 1 209 ? 1.242 15.758 8.164 1 89.69 209 VAL B CA 1
ATOM 3882 C C . VAL B 1 209 ? 2.158 16.891 8.633 1 89.69 209 VAL B C 1
ATOM 3884 O O . VAL B 1 209 ? 3.08 17.281 7.914 1 89.69 209 VAL B O 1
ATOM 3887 N N . PHE B 1 210 ? 1.909 17.359 9.836 1 87.06 210 PHE B N 1
ATOM 3888 C CA . PHE B 1 210 ? 2.703 18.438 10.422 1 87.06 210 PHE B CA 1
ATOM 3889 C C . PHE B 1 210 ? 3.414 17.969 11.68 1 87.06 210 PHE B C 1
ATOM 3891 O O . PHE B 1 210 ? 4.625 18.141 11.82 1 87.06 210 PHE B O 1
ATOM 3898 N N . GLU B 1 211 ? 2.615 17.328 12.422 1 89.94 211 GLU B N 1
ATOM 3899 C CA . GLU B 1 211 ? 3.102 16.875 13.719 1 89.94 211 GLU B CA 1
ATOM 3900 C C . GLU B 1 211 ? 3.58 15.43 13.648 1 89.94 211 GLU B C 1
ATOM 3902 O O . GLU B 1 211 ? 3.807 14.898 12.562 1 89.94 211 GLU B O 1
ATOM 3907 N N . SER B 1 212 ? 3.84 14.867 14.859 1 95.88 212 SER B N 1
ATOM 3908 C CA . SER B 1 212 ? 4.359 13.508 14.93 1 95.88 212 SER B CA 1
ATOM 3909 C C . SER B 1 212 ? 3.227 12.492 15.023 1 95.88 212 SER B C 1
ATOM 3911 O O . SER B 1 212 ? 2.201 12.75 15.648 1 95.88 212 SER B O 1
ATOM 3913 N N . THR B 1 213 ? 3.316 11.414 14.273 1 97.75 213 THR B N 1
ATOM 3914 C CA . THR B 1 213 ? 2.66 10.195 14.734 1 97.75 213 THR B CA 1
ATOM 3915 C C . THR B 1 213 ? 3.338 9.656 15.992 1 97.75 213 THR B C 1
ATOM 3917 O O . THR B 1 213 ? 4.551 9.445 16 1 97.75 213 THR B O 1
ATOM 3920 N N . MET B 1 214 ? 2.539 9.438 17.016 1 98.56 214 MET B N 1
ATOM 3921 C CA . MET B 1 214 ? 3.135 9.18 18.328 1 98.56 214 MET B CA 1
ATOM 3922 C C . MET B 1 214 ? 2.746 7.797 18.844 1 98.56 214 MET B C 1
ATOM 3924 O O . MET B 1 214 ? 1.56 7.48 18.938 1 98.56 214 MET B O 1
ATOM 3928 N N . ILE B 1 215 ? 3.754 7 19.172 1 98.81 215 ILE B N 1
ATOM 3929 C CA . ILE B 1 215 ? 3.566 5.73 19.859 1 98.81 215 ILE B CA 1
ATOM 3930 C C . ILE B 1 215 ? 4.172 5.816 21.266 1 98.81 215 ILE B C 1
ATOM 3932 O O . ILE B 1 215 ? 5.391 5.906 21.422 1 98.81 215 ILE B O 1
ATOM 3936 N N . ALA B 1 216 ? 3.344 5.762 22.25 1 98.56 216 ALA B N 1
ATOM 3937 C CA . ALA B 1 216 ? 3.809 5.934 23.609 1 98.56 216 ALA B CA 1
ATOM 3938 C C . ALA B 1 216 ? 4.578 4.707 24.094 1 98.56 216 ALA B C 1
ATOM 3940 O O . ALA B 1 216 ? 4.516 3.646 23.469 1 98.56 216 ALA B O 1
ATOM 3941 N N . SER B 1 217 ? 5.172 4.828 25.25 1 98.62 217 SER B N 1
ATOM 3942 C CA . SER B 1 217 ? 6.066 3.816 25.797 1 98.62 217 SER B CA 1
ATOM 3943 C C . SER B 1 217 ? 5.324 2.52 26.094 1 98.62 217 SER B C 1
ATOM 3945 O O . SER B 1 217 ? 4.121 2.535 26.375 1 98.62 217 SER B O 1
ATOM 3947 N N . TYR B 1 218 ? 5.996 1.419 25.984 1 97.94 218 TYR B N 1
ATOM 3948 C CA . TYR B 1 218 ? 5.566 0.083 26.375 1 97.94 218 TYR B CA 1
ATOM 3949 C C . TYR B 1 218 ? 4.551 -0.479 25.391 1 97.94 218 TYR B C 1
ATOM 3951 O O . TYR B 1 218 ? 4.133 -1.633 25.516 1 97.94 218 TYR B O 1
ATOM 3959 N N . THR B 1 219 ? 4.137 0.264 24.453 1 98.5 219 THR B N 1
ATOM 3960 C CA . THR B 1 219 ? 3.23 -0.243 23.438 1 98.5 219 THR B CA 1
ATOM 3961 C C . THR B 1 219 ? 3.932 -1.278 22.562 1 98.5 219 THR B C 1
ATOM 3963 O O . THR B 1 219 ? 5.094 -1.103 22.188 1 98.5 219 THR B O 1
ATOM 3966 N N . LYS B 1 220 ? 3.207 -2.393 22.297 1 98.69 220 LYS B N 1
ATOM 3967 C CA . LYS B 1 220 ? 3.695 -3.48 21.453 1 98.69 220 LYS B CA 1
ATOM 3968 C C . LYS B 1 220 ? 2.854 -3.617 20.188 1 98.69 220 LYS B C 1
ATOM 3970 O O . LYS B 1 220 ? 1.627 -3.709 20.266 1 98.69 220 LYS B O 1
ATOM 3975 N N . ILE B 1 221 ? 3.514 -3.627 19.078 1 98.62 221 ILE B N 1
ATOM 3976 C CA . ILE B 1 221 ? 2.863 -3.732 17.781 1 98.62 221 ILE B CA 1
ATOM 3977 C C . ILE B 1 221 ? 3.338 -4.996 17.062 1 98.62 221 ILE B C 1
ATOM 3979 O O . ILE B 1 221 ? 4.535 -5.18 16.844 1 98.62 221 ILE B O 1
ATOM 3983 N N . ASP B 1 222 ? 2.432 -5.84 16.672 1 97.44 222 ASP B N 1
ATOM 3984 C CA . ASP B 1 222 ? 2.725 -7.113 16.031 1 97.44 222 ASP B CA 1
ATOM 3985 C C . ASP B 1 222 ? 3.055 -6.922 14.555 1 97.44 222 ASP B C 1
ATOM 3987 O O . ASP B 1 222 ? 3.297 -5.797 14.109 1 97.44 222 ASP B O 1
ATOM 3991 N N . ASN B 1 223 ? 3.178 -8.031 13.773 1 98.25 223 ASN B N 1
ATOM 3992 C CA . ASN B 1 223 ? 3.594 -8.016 12.375 1 98.25 223 ASN B CA 1
ATOM 3993 C C . ASN B 1 223 ? 2.471 -7.531 11.461 1 98.25 223 ASN B C 1
ATOM 3995 O O . ASN B 1 223 ? 1.295 -7.785 11.727 1 98.25 223 ASN B O 1
ATOM 3999 N N . LEU B 1 224 ? 2.912 -6.824 10.344 1 97.69 224 LEU B N 1
ATOM 4000 C CA . LEU B 1 224 ? 2.01 -6.52 9.234 1 97.69 224 LEU B CA 1
ATOM 4001 C C . LEU B 1 224 ? 0.899 -5.574 9.688 1 97.69 224 LEU B C 1
ATOM 4003 O O . LEU B 1 224 ? -0.252 -5.723 9.266 1 97.69 224 LEU B O 1
ATOM 4007 N N . VAL B 1 225 ? 1.241 -4.648 10.617 1 98.25 225 VAL B N 1
ATOM 4008 C CA . VAL B 1 225 ? 0.309 -3.639 11.102 1 98.25 225 VAL B CA 1
ATOM 4009 C C . VAL B 1 225 ? 0.513 -2.336 10.328 1 98.25 225 VAL B C 1
ATOM 4011 O O . VAL B 1 225 ? 1.64 -1.992 9.969 1 98.25 225 VAL B O 1
ATOM 4014 N N . GLN B 1 226 ? -0.57 -1.677 10.023 1 98.56 226 GLN B N 1
ATOM 4015 C CA . GLN B 1 226 ? -0.532 -0.332 9.461 1 98.56 226 GLN B CA 1
ATOM 4016 C C . GLN B 1 226 ? -0.978 0.707 10.484 1 98.56 226 GLN B C 1
ATOM 4018 O O . GLN B 1 226 ? -2.092 0.632 11.008 1 98.56 226 GLN B O 1
ATOM 4023 N N . ILE B 1 227 ? -0.102 1.66 10.812 1 98.56 227 ILE B N 1
ATOM 4024 C CA . ILE B 1 227 ? -0.459 2.828 11.609 1 98.56 227 ILE B CA 1
ATOM 4025 C C . ILE B 1 227 ? -0.441 4.078 10.734 1 98.56 227 ILE B C 1
ATOM 4027 O O . ILE B 1 227 ? 0.62 4.508 10.273 1 98.56 227 ILE B O 1
ATOM 4031 N N . GLY B 1 228 ? -1.595 4.676 10.562 1 97.75 228 GLY B N 1
ATOM 4032 C CA . GLY B 1 228 ? -1.725 5.828 9.688 1 97.75 228 GLY B CA 1
ATOM 4033 C C . GLY B 1 228 ? -1.122 7.094 10.266 1 97.75 228 GLY B C 1
ATOM 4034 O O . GLY B 1 228 ? -0.665 7.098 11.414 1 97.75 228 GLY B O 1
ATOM 4035 N N . HIS B 1 229 ? -1.118 8.078 9.43 1 96.19 229 HIS B N 1
ATOM 4036 C CA . HIS B 1 229 ? -0.528 9.367 9.789 1 96.19 229 HIS B CA 1
ATOM 4037 C C . HIS B 1 229 ? -1.259 10 10.969 1 96.19 229 HIS B C 1
ATOM 4039 O O . HIS B 1 229 ? -2.479 9.867 11.094 1 96.19 229 HIS B O 1
ATOM 4045 N N . ASN B 1 230 ? -0.54 10.68 11.867 1 94.62 230 ASN B N 1
ATOM 4046 C CA . ASN B 1 230 ? -1.071 11.516 12.938 1 94.62 230 ASN B CA 1
ATOM 4047 C C . ASN B 1 230 ? -1.72 10.68 14.039 1 94.62 230 ASN B C 1
ATOM 4049 O O . ASN B 1 230 ? -2.4 11.219 14.914 1 94.62 230 ASN B O 1
ATOM 4053 N N . CYS B 1 231 ? -1.518 9.344 13.977 1 96.69 231 CYS B N 1
ATOM 4054 C CA . CYS B 1 231 ? -2.074 8.523 15.055 1 96.69 231 CYS B CA 1
ATOM 4055 C C . CYS B 1 231 ? -1.354 8.781 16.375 1 96.69 231 CYS B C 1
ATOM 4057 O O . CYS B 1 231 ? -0.168 9.117 16.375 1 96.69 231 CYS B O 1
ATOM 4059 N N . GLU B 1 232 ? -2.094 8.664 17.391 1 97.5 232 GLU B N 1
ATOM 4060 C CA . GLU B 1 232 ? -1.573 8.727 18.75 1 97.5 232 GLU B CA 1
ATOM 4061 C C . GLU B 1 232 ? -1.961 7.484 19.547 1 97.5 232 GLU B C 1
ATOM 4063 O O . GLU B 1 232 ? -3.113 7.34 19.969 1 97.5 232 GLU B O 1
ATOM 4068 N N . LEU B 1 233 ? -1 6.629 19.844 1 98.12 233 LEU B N 1
ATOM 4069 C CA . LEU B 1 233 ? -1.244 5.426 20.625 1 98.12 233 LEU B CA 1
ATOM 4070 C C . LEU B 1 233 ? -0.734 5.602 22.047 1 98.12 233 LEU B C 1
ATOM 4072 O O . LEU B 1 233 ? 0.436 5.926 22.266 1 98.12 233 LEU B O 1
ATOM 4076 N N . GLY B 1 234 ? -1.568 5.355 22.984 1 97 234 GLY B N 1
ATOM 4077 C CA . GLY B 1 234 ? -1.23 5.523 24.391 1 97 234 GLY B CA 1
ATOM 4078 C C . GLY B 1 234 ? -0.255 4.477 24.891 1 97 234 GLY B C 1
ATOM 4079 O O . GLY B 1 234 ? 0.167 3.596 24.141 1 97 234 GLY B O 1
ATOM 4080 N N . ASN B 1 235 ? 0.036 4.609 26.203 1 98 235 ASN B N 1
ATOM 4081 C CA . ASN B 1 235 ? 0.995 3.721 26.859 1 98 235 ASN B CA 1
ATOM 4082 C C . ASN B 1 235 ? 0.469 2.291 26.938 1 98 235 ASN B C 1
ATOM 4084 O O . ASN B 1 235 ? -0.687 2.068 27.297 1 98 235 ASN B O 1
ATOM 4088 N N . GLY B 1 236 ? 1.283 1.359 26.547 1 97.31 236 GLY B N 1
ATOM 4089 C CA . GLY B 1 236 ? 1.015 -0.034 26.875 1 97.31 236 GLY B CA 1
ATOM 4090 C C . GLY B 1 236 ? -0.064 -0.647 26 1 97.31 236 GLY B C 1
ATOM 4091 O O . GLY B 1 236 ? -0.786 -1.546 26.438 1 97.31 236 GLY B O 1
ATOM 4092 N N . CYS B 1 237 ? -0.294 -0.169 24.844 1 96.19 237 CYS B N 1
ATOM 4093 C CA . CYS B 1 237 ? -1.25 -0.774 23.922 1 96.19 237 CYS B CA 1
ATOM 4094 C C . CYS B 1 237 ? -0.705 -2.078 23.344 1 96.19 237 CYS B C 1
ATOM 4096 O O . CYS B 1 237 ? 0.51 -2.27 23.281 1 96.19 237 CYS B O 1
ATOM 4098 N N . LEU B 1 238 ? -1.645 -2.979 23.016 1 96.69 238 LEU B N 1
ATOM 4099 C CA . LEU B 1 238 ? -1.347 -4.195 22.266 1 96.69 238 LEU B CA 1
ATOM 4100 C C . LEU B 1 238 ? -2.053 -4.184 20.906 1 96.69 238 LEU B C 1
ATOM 4102 O O . LEU B 1 238 ? -3.275 -4.328 20.844 1 96.69 238 LEU B O 1
ATOM 4106 N N . ILE B 1 239 ? -1.287 -4.059 19.891 1 97.69 239 ILE B N 1
ATOM 4107 C CA . ILE B 1 239 ? -1.826 -4.043 18.531 1 97.69 239 ILE B CA 1
ATOM 4108 C C . ILE B 1 239 ? -1.511 -5.363 17.844 1 97.69 239 ILE B C 1
ATOM 4110 O O . ILE B 1 239 ? -0.372 -5.598 17.422 1 97.69 239 ILE B O 1
ATOM 4114 N N . VAL B 1 240 ? -2.531 -6.156 17.594 1 94.19 240 VAL B N 1
ATOM 4115 C CA . VAL B 1 240 ? -2.32 -7.516 17.109 1 94.19 240 VAL B CA 1
ATOM 4116 C C . VAL B 1 240 ? -2.195 -7.504 15.586 1 94.19 240 VAL B C 1
ATOM 4118 O O . VAL B 1 240 ? -2.613 -6.547 14.93 1 94.19 240 VAL B O 1
ATOM 4121 N N . SER B 1 241 ? -1.686 -8.477 15.047 1 96.12 241 SER B N 1
ATOM 4122 C CA . SER B 1 241 ? -1.246 -8.562 13.656 1 96.12 241 SER B CA 1
ATOM 4123 C C . SER B 1 241 ? -2.361 -8.164 12.703 1 96.12 241 SER B C 1
ATOM 4125 O O . SER B 1 241 ? -3.529 -8.484 12.93 1 96.12 241 SER B O 1
ATOM 4127 N N . GLN B 1 242 ? -1.905 -7.469 11.602 1 95.12 242 GLN B N 1
ATOM 4128 C CA . GLN B 1 242 ? -2.742 -7.105 10.461 1 95.12 242 GLN B CA 1
ATOM 4129 C C . GLN B 1 242 ? -3.826 -6.113 10.867 1 95.12 242 GLN B C 1
ATOM 4131 O O . GLN B 1 242 ? -4.82 -5.941 10.156 1 95.12 242 GLN B O 1
ATOM 4136 N N . THR B 1 243 ? -3.652 -5.492 12.055 1 94.38 243 THR B N 1
ATOM 4137 C CA . THR B 1 243 ? -4.488 -4.348 12.406 1 94.38 243 THR B CA 1
ATOM 4138 C C . THR B 1 243 ? -4.152 -3.141 11.539 1 94.38 243 THR B C 1
ATOM 4140 O O . THR B 1 243 ? -2.984 -2.916 11.203 1 94.38 243 THR B O 1
ATOM 4143 N N . GLY B 1 244 ? -5.176 -2.389 11.148 1 96.06 244 GLY B N 1
ATOM 4144 C CA . GLY B 1 244 ? -4.988 -1.145 10.422 1 96.06 244 GLY B CA 1
ATOM 4145 C C . GLY B 1 244 ? -5.676 0.041 11.07 1 96.06 244 GLY B C 1
ATOM 4146 O O . GLY B 1 244 ? -6.902 0.066 11.195 1 96.06 244 GLY B O 1
ATOM 4147 N N . LEU B 1 245 ? -4.879 1.055 11.469 1 95.38 245 LEU B N 1
ATOM 4148 C CA . LEU B 1 245 ? -5.418 2.285 12.039 1 95.38 245 LEU B CA 1
ATOM 4149 C C . LEU B 1 245 ? -5.34 3.43 11.031 1 95.38 245 LEU B C 1
ATOM 4151 O O . LEU B 1 245 ? -4.246 3.834 10.633 1 95.38 245 LEU B O 1
ATOM 4155 N N . ALA B 1 246 ? -6.523 3.893 10.656 1 93.38 246 ALA B N 1
ATOM 4156 C CA . ALA B 1 246 ? -6.551 5.023 9.734 1 93.38 246 ALA B CA 1
ATOM 4157 C C . ALA B 1 246 ? -6.008 6.285 10.398 1 93.38 246 ALA B C 1
ATOM 4159 O O . ALA B 1 246 ? -5.852 6.336 11.617 1 93.38 246 ALA B O 1
ATOM 4160 N N . GLY B 1 247 ? -5.77 7.23 9.609 1 93.62 247 GLY B N 1
ATOM 4161 C CA . GLY B 1 247 ? -5.117 8.453 10.055 1 93.62 247 GLY B CA 1
ATOM 4162 C C . GLY B 1 247 ? -5.848 9.125 11.203 1 93.62 247 GLY B C 1
ATOM 4163 O O . GLY B 1 247 ? -7.078 9.164 11.227 1 93.62 247 GLY B O 1
ATOM 4164 N N . SER B 1 248 ? -5.043 9.648 12.164 1 92.25 248 SER B N 1
ATOM 4165 C CA . SER B 1 248 ? -5.52 10.492 13.258 1 92.25 248 SER B CA 1
ATOM 4166 C C . SER B 1 248 ? -6.402 9.703 14.219 1 92.25 248 SER B C 1
ATOM 4168 O O . SER B 1 248 ? -7.355 10.242 14.781 1 92.25 248 SER B O 1
ATOM 4170 N N . THR B 1 249 ? -6.148 8.398 14.289 1 92.44 249 THR B N 1
ATOM 4171 C CA . THR B 1 249 ? -6.742 7.574 15.336 1 92.44 249 THR B CA 1
ATOM 4172 C C . THR B 1 249 ? -6.016 7.785 16.656 1 92.44 249 THR B C 1
ATOM 4174 O O . THR B 1 249 ? -4.785 7.859 16.703 1 92.44 249 THR B O 1
ATOM 4177 N N . THR B 1 250 ? -6.82 7.918 17.734 1 93.81 250 THR B N 1
ATOM 4178 C CA . THR B 1 250 ? -6.242 8.047 19.062 1 93.81 250 THR B CA 1
ATOM 4179 C C . THR B 1 250 ? -6.656 6.879 19.953 1 93.81 250 THR B C 1
ATOM 4181 O O . THR B 1 250 ? -7.852 6.613 20.109 1 93.81 250 THR B O 1
ATOM 4184 N N . LEU B 1 251 ? -5.68 6.207 20.5 1 93.38 251 LEU B N 1
ATOM 4185 C CA . LEU B 1 251 ? -5.918 5.148 21.469 1 93.38 251 LEU B CA 1
ATOM 4186 C C . LEU B 1 251 ? -5.477 5.582 22.859 1 93.38 251 LEU B C 1
ATOM 4188 O O . LEU B 1 251 ? -4.359 6.078 23.047 1 93.38 251 LEU B O 1
ATOM 4192 N N . GLY B 1 252 ? -6.352 5.383 23.797 1 92.62 252 GLY B N 1
ATOM 4193 C CA . GLY B 1 252 ? -5.938 5.562 25.188 1 92.62 252 GLY B CA 1
ATOM 4194 C C . GLY B 1 252 ? -4.91 4.543 25.641 1 92.62 252 GLY B C 1
ATOM 4195 O O . GLY B 1 252 ? -4.352 3.811 24.812 1 92.62 252 GLY B O 1
ATOM 4196 N N . ARG B 1 253 ? -4.68 4.516 26.969 1 94.56 253 ARG B N 1
ATOM 4197 C CA . ARG B 1 253 ? -3.684 3.58 27.484 1 94.56 253 ARG B CA 1
ATOM 4198 C C . ARG B 1 253 ? -4.23 2.156 27.5 1 94.56 253 ARG B C 1
ATOM 4200 O O . ARG B 1 253 ? -5.426 1.948 27.734 1 94.56 253 ARG B O 1
ATOM 4207 N N . ASN B 1 254 ? -3.422 1.141 27.234 1 93.62 254 ASN B N 1
ATOM 4208 C CA . ASN B 1 254 ? -3.662 -0.293 27.359 1 93.62 254 ASN B CA 1
ATOM 4209 C C . ASN B 1 254 ? -4.844 -0.738 26.5 1 93.62 254 ASN B C 1
ATOM 4211 O O . ASN B 1 254 ? -5.621 -1.603 26.906 1 93.62 254 ASN B O 1
ATOM 4215 N N . VAL B 1 255 ? -5.047 -0.07 25.469 1 91 255 VAL B N 1
ATOM 4216 C CA . VAL B 1 255 ? -6.035 -0.53 24.5 1 91 255 VAL B CA 1
ATOM 4217 C C . VAL B 1 255 ? -5.508 -1.76 23.766 1 91 255 VAL B C 1
ATOM 4219 O O . VAL B 1 255 ? -4.328 -1.818 23.406 1 91 255 VAL B O 1
ATOM 4222 N N . VAL B 1 256 ? -6.387 -2.777 23.531 1 90.81 256 VAL B N 1
ATOM 4223 C CA . VAL B 1 256 ? -6.039 -3.967 22.766 1 90.81 256 VAL B CA 1
ATOM 4224 C C . VAL B 1 256 ? -6.828 -3.986 21.453 1 90.81 256 VAL B C 1
ATOM 4226 O O . VAL B 1 256 ? -8.062 -3.975 21.469 1 90.81 256 VAL B O 1
ATOM 4229 N N . MET B 1 257 ? -6.109 -3.986 20.406 1 91.38 257 MET B N 1
ATOM 4230 C CA . MET B 1 257 ? -6.715 -4.176 19.094 1 91.38 257 MET B CA 1
ATOM 4231 C C . MET B 1 257 ? -6.516 -5.605 18.594 1 91.38 257 MET B C 1
ATOM 4233 O O . MET B 1 257 ? -5.395 -6.004 18.266 1 91.38 257 MET B O 1
ATOM 4237 N N . GLY B 1 258 ? -7.621 -6.32 18.422 1 88.62 258 GLY B N 1
ATOM 4238 C CA . GLY B 1 258 ? -7.539 -7.711 17.984 1 88.62 258 GLY B CA 1
ATOM 4239 C C . GLY B 1 258 ? -7.09 -7.867 16.547 1 88.62 258 GLY B C 1
ATOM 4240 O O . GLY B 1 258 ? -7.086 -6.898 15.789 1 88.62 258 GLY B O 1
ATOM 4241 N N . GLY B 1 259 ? -6.734 -9.055 16.203 1 90.19 259 GLY B N 1
ATOM 4242 C CA . GLY B 1 259 ? -6.184 -9.32 14.883 1 90.19 259 GLY B CA 1
ATOM 4243 C C . GLY B 1 259 ? -7.094 -8.867 13.758 1 90.19 259 GLY B C 1
ATOM 4244 O O . GLY B 1 259 ? -8.312 -9.062 13.812 1 90.19 259 GLY B O 1
ATOM 4245 N N . GLN B 1 260 ? -6.449 -8.234 12.773 1 89.94 260 GLN B N 1
ATOM 4246 C CA . GLN B 1 260 ? -7.137 -7.777 11.57 1 89.94 260 GLN B CA 1
ATOM 4247 C C . GLN B 1 260 ? -8.25 -6.797 11.914 1 89.94 260 GLN B C 1
ATOM 4249 O O . GLN B 1 260 ? -9.211 -6.645 11.148 1 89.94 260 GLN B O 1
ATOM 4254 N N . SER B 1 261 ? -8.203 -6.25 13.109 1 87.25 261 SER B N 1
ATOM 4255 C CA . SER B 1 261 ? -9.125 -5.16 13.414 1 87.25 261 SER B CA 1
ATOM 4256 C C . SER B 1 261 ? -8.688 -3.863 12.734 1 87.25 261 SER B C 1
ATOM 4258 O O . SER B 1 261 ? -7.648 -3.82 12.078 1 87.25 261 SER B O 1
ATOM 4260 N N . GLY B 1 262 ? -9.57 -2.814 12.828 1 88.94 262 GLY B N 1
ATOM 4261 C CA . GLY B 1 262 ? -9.227 -1.549 12.203 1 88.94 262 GLY B CA 1
ATOM 4262 C C . GLY B 1 262 ? -10.047 -0.382 12.727 1 88.94 262 GLY B C 1
ATOM 4263 O O . GLY B 1 262 ? -11 -0.575 13.477 1 88.94 262 GLY B O 1
ATOM 4264 N N . SER B 1 263 ? -9.562 0.784 12.375 1 87.19 263 SER B N 1
ATOM 4265 C CA . SER B 1 263 ? -10.305 1.99 12.742 1 87.19 263 SER B CA 1
ATOM 4266 C C . SER B 1 263 ? -10.445 2.93 11.547 1 87.19 263 SER B C 1
ATOM 4268 O O . SER B 1 263 ? -9.539 3.027 10.719 1 87.19 263 SER B O 1
ATOM 4270 N N . ALA B 1 264 ? -11.57 3.578 11.562 1 84.19 264 ALA B N 1
ATOM 4271 C CA . ALA B 1 264 ? -11.711 4.727 10.664 1 84.19 264 ALA B CA 1
ATOM 4272 C C . ALA B 1 264 ? -10.867 5.902 11.148 1 84.19 264 ALA B C 1
ATOM 4274 O O . ALA B 1 264 ? -10.312 5.867 12.25 1 84.19 264 ALA B O 1
ATOM 4275 N N . GLY B 1 265 ? -10.805 6.863 10.344 1 86.44 265 GLY B N 1
ATOM 4276 C CA . GLY B 1 265 ? -10 8.023 10.695 1 86.44 265 GLY B CA 1
ATOM 4277 C C . GLY B 1 265 ? -10.664 8.922 11.719 1 86.44 265 GLY B C 1
ATOM 4278 O O . GLY B 1 265 ? -11.883 8.922 11.852 1 86.44 265 GLY B O 1
ATOM 4279 N N . HIS B 1 266 ? -9.828 9.648 12.477 1 84.81 266 HIS B N 1
ATOM 4280 C CA . HIS B 1 266 ? -10.266 10.695 13.391 1 84.81 266 HIS B CA 1
ATOM 4281 C C . HIS B 1 266 ? -11.211 10.141 14.453 1 84.81 266 HIS B C 1
ATOM 4283 O O . HIS B 1 266 ? -12.234 10.75 14.75 1 84.81 266 HIS B O 1
ATOM 4289 N N . VAL B 1 267 ? -10.844 8.867 14.93 1 85.69 267 VAL B N 1
ATOM 4290 C CA . VAL B 1 267 ? -11.648 8.273 15.992 1 85.69 267 VAL B CA 1
ATOM 4291 C C . VAL B 1 267 ? -10.797 8.133 17.266 1 85.69 267 VAL B C 1
ATOM 4293 O O . VAL B 1 267 ? -9.57 8.133 17.188 1 85.69 267 VAL B O 1
ATOM 4296 N N . ARG B 1 268 ? -11.523 7.992 18.344 1 88.81 268 ARG B N 1
ATOM 4297 C CA . ARG B 1 268 ? -10.875 7.824 19.641 1 88.81 268 ARG B CA 1
ATOM 4298 C C . ARG B 1 268 ? -11.359 6.559 20.3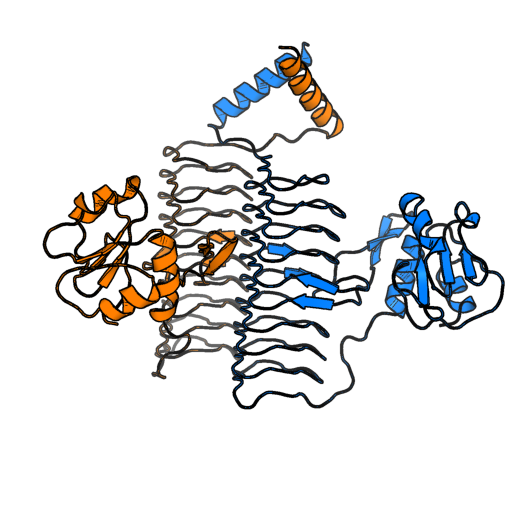44 1 88.81 268 ARG B C 1
ATOM 4300 O O . ARG B 1 268 ? -12.562 6.27 20.344 1 88.81 268 ARG B O 1
ATOM 4307 N N . VAL B 1 269 ? -10.438 5.816 20.875 1 87.81 269 VAL B N 1
ATOM 4308 C CA . VAL B 1 269 ? -10.734 4.633 21.688 1 87.81 269 VAL B CA 1
ATOM 4309 C C . VAL B 1 269 ? -10.266 4.852 23.125 1 87.81 269 VAL B C 1
ATOM 4311 O O . VAL B 1 269 ? -9.102 5.16 23.359 1 87.81 269 VAL B O 1
ATOM 4314 N N . GLY B 1 270 ? -11.133 4.672 23.984 1 87 270 GLY B N 1
ATOM 4315 C CA . GLY B 1 270 ? -10.852 4.957 25.391 1 87 270 GLY B CA 1
ATOM 4316 C C . GLY B 1 270 ? -9.914 3.945 26.016 1 87 270 GLY B C 1
ATOM 4317 O O . GLY B 1 270 ? -9.734 2.842 25.5 1 87 270 GLY B O 1
ATOM 4318 N N . ASP B 1 271 ? -9.461 4.297 27.219 1 86.94 271 ASP B N 1
ATOM 4319 C CA . ASP B 1 271 ? -8.492 3.492 27.953 1 86.94 271 ASP B CA 1
ATOM 4320 C C . ASP B 1 271 ? -9.016 2.076 28.188 1 86.94 271 ASP B C 1
ATOM 4322 O O . ASP B 1 271 ? -10.195 1.887 28.469 1 86.94 271 ASP B O 1
ATOM 4326 N N . PHE B 1 272 ? -8.156 1.078 28 1 86.75 272 PHE B N 1
ATOM 4327 C CA . PHE B 1 272 ? -8.383 -0.309 28.391 1 86.75 272 PHE B CA 1
ATOM 4328 C C . PHE B 1 272 ? -9.484 -0.935 27.547 1 86.75 272 PHE B C 1
ATOM 4330 O O . PHE B 1 272 ? -9.969 -2.025 27.859 1 86.75 272 PHE B O 1
ATOM 4337 N N . ALA B 1 273 ? -9.891 -0.239 26.531 1 82.81 273 ALA B N 1
ATOM 4338 C CA . ALA B 1 273 ? -10.844 -0.85 25.609 1 82.81 273 ALA B CA 1
ATOM 4339 C C . ALA B 1 273 ? -10.203 -2.008 24.844 1 82.81 273 ALA B C 1
ATOM 4341 O O . ALA B 1 273 ? -9 -1.998 24.594 1 82.81 273 ALA B O 1
ATOM 4342 N N . GLN B 1 274 ? -11.055 -3.062 24.516 1 85.44 274 GLN B N 1
ATOM 4343 C CA . GLN B 1 274 ? -10.609 -4.207 23.734 1 85.44 274 GLN B CA 1
ATOM 4344 C C . GLN B 1 274 ? -11.5 -4.402 22.5 1 85.44 274 GLN B C 1
ATOM 4346 O O . GLN B 1 274 ? -12.719 -4.555 22.625 1 85.44 274 GLN B O 1
ATOM 4351 N N . ILE B 1 275 ? -10.898 -4.387 21.469 1 82.38 275 ILE B N 1
ATOM 4352 C CA . ILE B 1 275 ? -11.594 -4.625 20.203 1 82.38 275 ILE B CA 1
ATOM 4353 C C . ILE B 1 275 ? -11.328 -6.055 19.734 1 82.38 275 ILE B C 1
ATOM 4355 O O . ILE B 1 275 ? -10.172 -6.449 19.547 1 82.38 275 ILE B O 1
ATOM 4359 N N . ALA B 1 276 ? -12.32 -6.816 19.453 1 75.81 276 ALA B N 1
ATOM 4360 C CA . ALA B 1 276 ? -12.188 -8.203 19 1 75.81 276 ALA B CA 1
ATOM 4361 C C . ALA B 1 276 ? -11.633 -8.281 17.594 1 75.81 276 ALA B C 1
ATOM 4363 O O . ALA B 1 276 ? -11.664 -7.289 16.844 1 75.81 276 ALA B O 1
ATOM 4364 N N . ALA B 1 277 ? -11.234 -9.5 17.25 1 74.5 277 ALA B N 1
ATOM 4365 C CA . ALA B 1 277 ? -10.688 -9.727 15.914 1 74.5 277 ALA B CA 1
ATOM 4366 C C . ALA B 1 277 ? -11.68 -9.289 14.836 1 74.5 277 ALA B C 1
ATOM 4368 O O . ALA B 1 277 ? -12.883 -9.5 14.969 1 74.5 277 ALA B O 1
ATOM 4369 N N . ARG B 1 278 ? -11.055 -8.609 13.805 1 76.06 278 ARG B N 1
ATOM 4370 C CA . ARG B 1 278 ? -11.75 -8.156 12.602 1 76.06 278 ARG B CA 1
ATOM 4371 C C . ARG B 1 278 ? -12.812 -7.117 12.945 1 76.06 278 ARG B C 1
ATOM 4373 O O . ARG B 1 278 ? -13.688 -6.828 12.133 1 76.06 278 ARG B O 1
ATOM 4380 N N . GLY B 1 279 ? -12.758 -6.617 14.242 1 70 279 GLY B N 1
ATOM 4381 C CA . GLY B 1 279 ? -13.625 -5.504 14.586 1 70 279 GLY B CA 1
ATOM 4382 C C . GLY B 1 279 ? -13.227 -4.203 13.922 1 70 279 GLY B C 1
ATOM 4383 O O . GLY B 1 279 ? -12.031 -3.93 13.758 1 70 279 GLY B O 1
ATOM 4384 N N . GLY B 1 280 ? -14.289 -3.422 13.484 1 70.94 280 GLY B N 1
ATOM 4385 C CA . GLY B 1 280 ? -14.047 -2.119 12.883 1 70.94 280 GLY B CA 1
ATOM 4386 C C . GLY B 1 280 ? -14.539 -0.968 13.742 1 70.94 280 GLY B C 1
ATOM 4387 O O . GLY B 1 280 ? -15.727 -0.875 14.047 1 70.94 280 GLY B O 1
ATOM 4388 N N . VAL B 1 281 ? -13.633 -0.119 14.18 1 63.31 281 VAL B N 1
ATOM 4389 C CA . VAL B 1 281 ? -13.977 1.065 14.961 1 63.31 281 VAL B CA 1
ATOM 4390 C C . VAL B 1 281 ? -14.422 2.188 14.023 1 63.31 281 VAL B C 1
ATOM 4392 O O . VAL B 1 281 ? -13.602 2.771 13.312 1 63.31 281 VAL B O 1
ATOM 4395 N N . SER B 1 282 ? -15.664 2.498 14.031 1 73.25 282 SER B N 1
ATOM 4396 C CA . SER B 1 282 ? -16.188 3.488 13.102 1 73.25 282 SER B CA 1
ATOM 4397 C C . SER B 1 282 ? -16.562 4.777 13.82 1 73.25 282 SER B C 1
ATOM 4399 O O . SER B 1 282 ? -16.875 5.785 13.18 1 73.25 282 SER B O 1
ATOM 4401 N N . LYS B 1 283 ? -16.578 4.766 15.125 1 66.75 283 LYS B N 1
ATOM 4402 C CA . LYS B 1 283 ? -16.891 5.914 15.969 1 66.75 283 LYS B CA 1
ATOM 4403 C C . LYS B 1 283 ? -16.109 5.855 17.281 1 66.75 283 LYS B C 1
ATOM 4405 O O . LYS B 1 283 ? -15.438 4.859 17.562 1 66.75 283 LYS B O 1
ATOM 4410 N N . ASP B 1 284 ? -16.25 6.875 17.969 1 65.12 284 ASP B N 1
ATOM 4411 C CA . ASP B 1 284 ? -15.578 6.902 19.266 1 65.12 284 ASP B CA 1
ATOM 4412 C C . ASP B 1 284 ? -16.109 5.801 20.188 1 65.12 284 ASP B C 1
ATOM 4414 O O . ASP B 1 284 ? -17.312 5.551 20.219 1 65.12 284 ASP B O 1
ATOM 4418 N N . LEU B 1 285 ? -15.242 5.09 20.938 1 66.88 285 LEU B N 1
ATOM 4419 C CA . LEU B 1 285 ? -15.625 3.996 21.812 1 66.88 285 LEU B CA 1
ATOM 4420 C C . LEU B 1 285 ? -15.219 4.297 23.266 1 66.88 285 LEU B C 1
ATOM 4422 O O . LEU B 1 285 ? -14.133 4.844 23.5 1 66.88 285 LEU B O 1
ATOM 4426 N N . ASP B 1 286 ? -15.984 3.91 24.125 1 63.38 286 ASP B N 1
ATOM 4427 C CA . ASP B 1 286 ? -15.781 4.164 25.562 1 63.38 286 ASP B CA 1
ATOM 4428 C C . ASP B 1 286 ? -14.672 3.277 26.109 1 63.38 286 ASP B C 1
ATOM 4430 O O . ASP B 1 286 ? -14.391 2.207 25.578 1 63.38 286 ASP B O 1
ATOM 4434 N N . ALA B 1 287 ? -14.195 3.689 27.266 1 68.44 287 ALA B N 1
ATOM 4435 C CA . ALA B 1 287 ? -13.117 2.979 27.953 1 68.44 287 ALA B CA 1
ATOM 4436 C C . ALA B 1 287 ? -13.641 1.715 28.625 1 68.44 287 ALA B C 1
ATOM 4438 O O . ALA B 1 287 ? -14.812 1.645 29 1 68.44 287 ALA B O 1
ATOM 4439 N N . GLY B 1 288 ? -12.672 0.73 28.688 1 70.19 288 GLY B N 1
ATOM 4440 C CA . GLY B 1 288 ? -12.867 -0.417 29.562 1 70.19 288 GLY B CA 1
ATOM 4441 C C . GLY B 1 288 ? -13.891 -1.404 29.016 1 70.19 288 GLY B C 1
ATOM 4442 O O . GLY B 1 288 ? -14.414 -2.227 29.766 1 70.19 288 GLY B O 1
ATOM 4443 N N . LYS B 1 289 ? -14.344 -1.314 27.781 1 67.25 289 LYS B N 1
ATOM 4444 C CA . LYS B 1 289 ? -15.359 -2.201 27.219 1 67.25 289 LYS B CA 1
ATOM 4445 C C . LYS B 1 289 ? -14.773 -3.08 26.125 1 67.25 289 LYS B C 1
ATOM 4447 O O . LYS B 1 289 ? -13.695 -2.783 25.594 1 67.25 289 LYS B O 1
ATOM 4452 N N . LYS B 1 290 ? -15.469 -4.223 25.922 1 70.31 290 LYS B N 1
ATOM 4453 C CA . LYS B 1 290 ? -15.133 -5.117 24.828 1 70.31 290 LYS B CA 1
ATOM 4454 C C . LYS B 1 290 ? -16.094 -4.934 23.656 1 70.31 290 LYS B C 1
ATOM 4456 O O . LYS B 1 290 ? -17.312 -4.906 23.859 1 70.31 290 LYS B O 1
ATOM 4461 N N . TYR B 1 291 ? -15.586 -4.84 22.453 1 62.19 291 TYR B N 1
ATOM 4462 C CA . TYR B 1 291 ? -16.391 -4.578 21.25 1 62.19 291 TYR B CA 1
ATOM 4463 C C . TYR B 1 291 ? -16.156 -5.641 20.188 1 62.19 291 TYR B C 1
ATOM 4465 O O . TYR B 1 291 ? -15.055 -6.191 20.094 1 62.19 291 TYR B O 1
ATOM 4473 N N . ALA B 1 292 ? -17.156 -5.961 19.422 1 64.62 292 ALA B N 1
ATOM 4474 C CA . ALA B 1 292 ? -17.062 -6.93 18.328 1 64.62 292 ALA B CA 1
ATOM 4475 C C . ALA B 1 292 ? -17.781 -6.426 17.078 1 64.62 292 ALA B C 1
ATOM 4477 O O . ALA B 1 292 ? -18.703 -5.609 17.172 1 64.62 292 ALA B O 1
ATOM 4478 N N . GLY B 1 293 ? -17.297 -6.871 15.852 1 58.72 293 GLY B N 1
ATOM 4479 C CA . GLY B 1 293 ? -17.922 -6.492 14.594 1 58.72 293 GLY B CA 1
ATOM 4480 C C . GLY B 1 293 ? -17.719 -7.512 13.492 1 58.72 293 GLY B C 1
ATOM 4481 O O . GLY B 1 293 ? -17.844 -7.188 12.305 1 58.72 293 GLY B O 1
ATOM 4482 N N . ALA B 1 294 ? -17.281 -8.688 13.828 1 61.28 294 ALA B N 1
ATOM 4483 C CA . ALA B 1 294 ? -17.109 -9.703 12.797 1 61.28 294 ALA B CA 1
ATOM 4484 C C . ALA B 1 294 ? -18.156 -10.805 12.938 1 61.28 294 ALA B C 1
ATOM 4486 O O . ALA B 1 294 ? -18.688 -11.031 14.031 1 61.28 294 ALA B O 1
ATOM 4487 N N . TYR B 1 295 ? -18.484 -11.359 11.695 1 60.47 295 TYR B N 1
ATOM 4488 C CA . TYR B 1 295 ? -19.469 -12.438 11.695 1 60.47 295 TYR B CA 1
ATOM 4489 C C . TYR B 1 295 ? -18.906 -13.688 12.352 1 60.47 295 TYR B C 1
ATOM 4491 O O . TYR B 1 295 ? -17.734 -14.023 12.156 1 60.47 295 TYR B O 1
ATOM 4499 N N . PRO B 1 296 ? -19.734 -14.352 13.297 1 54.44 296 PRO B N 1
ATOM 4500 C CA . PRO B 1 296 ? -19.297 -15.672 13.758 1 54.44 296 PRO B CA 1
ATOM 4501 C C . PRO B 1 296 ? -19.094 -16.656 12.609 1 54.44 296 PRO B C 1
ATOM 4503 O O . PRO B 1 296 ? -19.812 -16.578 11.602 1 54.44 296 PRO B O 1
ATOM 4506 N N . ILE B 1 297 ? -18.25 -17.422 12.773 1 55.38 297 ILE B N 1
ATOM 4507 C CA . ILE B 1 297 ? -17.969 -18.422 11.742 1 55.38 297 ILE B CA 1
ATOM 4508 C C . ILE B 1 297 ? -19 -19.531 11.797 1 55.38 297 ILE B C 1
ATOM 4510 O O . ILE B 1 297 ? -19.453 -19.922 12.883 1 55.38 297 ILE B O 1
ATOM 4514 N N . MET B 1 298 ? -19.547 -19.891 10.797 1 57.69 298 MET B N 1
ATOM 4515 C CA . MET B 1 298 ? -20.469 -21.016 10.648 1 57.69 298 MET B CA 1
ATOM 4516 C C . MET B 1 298 ? -20.219 -21.75 9.328 1 57.69 298 MET B C 1
ATOM 4518 O O . MET B 1 298 ? -19.516 -21.234 8.453 1 57.69 298 MET B O 1
ATOM 4522 N N . PRO B 1 299 ? -20.594 -23 9.352 1 56.97 299 PRO B N 1
ATOM 4523 C CA . PRO B 1 299 ? -20.484 -23.656 8.047 1 56.97 299 PRO B CA 1
ATOM 4524 C C . PRO B 1 299 ? -21.094 -22.828 6.918 1 56.97 299 PRO B C 1
ATOM 4526 O O . PRO B 1 299 ? -22.141 -22.203 7.113 1 56.97 299 PRO B O 1
ATOM 4529 N N . LEU B 1 300 ? -20.438 -22.812 5.801 1 57.5 300 LEU B N 1
ATOM 4530 C CA . LEU B 1 300 ? -20.75 -21.938 4.688 1 57.5 300 LEU B CA 1
ATOM 4531 C C . LEU B 1 300 ? -22.203 -22.109 4.246 1 57.5 300 LEU B C 1
ATOM 4533 O O . LEU B 1 300 ? -22.891 -21.125 3.975 1 57.5 300 LEU B O 1
ATOM 4537 N N . ASP B 1 301 ? -22.531 -23.344 4.105 1 57.47 301 ASP B N 1
ATOM 4538 C CA . ASP B 1 301 ? -23.891 -23.625 3.68 1 57.47 301 ASP B CA 1
ATOM 4539 C C . ASP B 1 301 ? -24.906 -23.062 4.664 1 57.47 301 ASP B C 1
ATOM 4541 O O . ASP B 1 301 ? -25.938 -22.516 4.258 1 57.47 301 ASP B O 1
ATOM 4545 N N . GLU B 1 302 ? -24.641 -23.188 5.871 1 60.5 302 GLU B N 1
ATOM 4546 C CA . GLU B 1 302 ? -25.516 -22.641 6.91 1 60.5 302 GLU B CA 1
ATOM 4547 C C . GLU B 1 302 ? -25.531 -21.109 6.855 1 60.5 302 GLU B C 1
ATOM 4549 O O . GLU B 1 302 ? -26.594 -20.5 7.035 1 60.5 302 GLU B O 1
ATOM 4554 N N . PHE B 1 303 ? -24.453 -20.609 6.574 1 62.44 303 PHE B N 1
ATOM 4555 C CA . PHE B 1 303 ? -24.344 -19.156 6.488 1 62.44 303 PHE B CA 1
ATOM 4556 C C . PHE B 1 303 ? -25.234 -18.609 5.383 1 62.44 303 PHE B C 1
ATOM 4558 O O . PHE B 1 303 ? -26.016 -17.672 5.613 1 62.44 303 PHE B O 1
ATOM 4565 N N . PHE B 1 304 ? -25.062 -19.109 4.285 1 64.44 304 PHE B N 1
ATOM 4566 C CA . PHE B 1 304 ? -25.844 -18.641 3.15 1 64.44 304 PHE B CA 1
ATOM 4567 C C . PHE B 1 304 ? -27.328 -18.828 3.4 1 64.44 304 PHE B C 1
ATOM 4569 O O . PHE B 1 304 ? -28.141 -17.984 3.031 1 64.44 304 PHE B O 1
ATOM 4576 N N . LYS B 1 305 ? -27.641 -19.844 4.012 1 65.88 305 LYS B N 1
ATOM 4577 C CA . LYS B 1 305 ? -29.047 -20.094 4.336 1 65.88 305 LYS B CA 1
ATOM 4578 C C . LYS B 1 305 ? -29.594 -19.016 5.266 1 65.88 305 LYS B C 1
ATOM 4580 O O . LYS B 1 305 ? -30.688 -18.5 5.039 1 65.88 305 LYS B O 1
ATOM 4585 N N . ILE B 1 306 ? -28.859 -18.734 6.191 1 68.44 306 ILE B N 1
ATOM 4586 C CA . ILE B 1 306 ? -29.297 -17.75 7.18 1 68.44 306 ILE B CA 1
ATOM 4587 C C . ILE B 1 306 ? -29.391 -16.375 6.531 1 68.44 306 ILE B C 1
ATOM 4589 O O . ILE B 1 306 ? -30.359 -15.633 6.754 1 68.44 306 ILE B O 1
ATOM 4593 N N . GLN B 1 307 ? -28.438 -16.062 5.746 1 70 307 GLN B N 1
ATOM 4594 C CA . GLN B 1 307 ? -28.453 -14.781 5.059 1 70 307 GLN B CA 1
ATOM 4595 C C . GLN B 1 307 ? -29.656 -14.664 4.133 1 70 307 GLN B C 1
ATOM 4597 O O . GLN B 1 307 ? -30.297 -13.617 4.074 1 70 307 GLN B O 1
ATOM 4602 N N . ALA B 1 308 ? -29.875 -15.703 3.508 1 69.38 308 ALA B N 1
ATOM 4603 C CA . ALA B 1 308 ? -31.047 -15.742 2.641 1 69.38 308 ALA B CA 1
ATOM 4604 C C . ALA B 1 308 ? -32.312 -15.539 3.443 1 69.38 308 ALA B C 1
ATOM 4606 O O . ALA B 1 308 ? -33.219 -14.82 3.014 1 69.38 308 ALA B O 1
ATOM 4607 N N . LYS B 1 309 ? -32.406 -16.156 4.52 1 71.94 309 LYS B N 1
ATOM 4608 C CA . LYS B 1 309 ? -33.594 -16.047 5.363 1 71.94 309 LYS B CA 1
ATOM 4609 C C . LYS B 1 309 ? -33.781 -14.617 5.863 1 71.94 309 LYS B C 1
ATOM 4611 O O . LYS B 1 309 ? -34.906 -14.109 5.906 1 71.94 309 LYS B O 1
ATOM 4616 N N . ILE B 1 310 ? -32.719 -14.109 6.215 1 73.31 310 ILE B N 1
ATOM 4617 C CA . ILE B 1 310 ? -32.781 -12.742 6.715 1 73.31 310 ILE B CA 1
ATOM 4618 C C . ILE B 1 310 ? -33.25 -11.805 5.609 1 73.31 310 ILE B C 1
ATOM 4620 O O . ILE B 1 310 ? -34.125 -10.977 5.824 1 73.31 310 ILE B O 1
ATOM 4624 N N . LEU B 1 311 ? -32.688 -11.984 4.465 1 67.94 311 LEU B N 1
ATOM 4625 C CA . LEU B 1 311 ? -33.062 -11.148 3.332 1 67.94 311 LEU B CA 1
ATOM 4626 C C . LEU B 1 311 ? -34.531 -11.344 2.975 1 67.94 311 LEU B C 1
ATOM 4628 O O . LEU B 1 311 ? -35.25 -10.367 2.707 1 67.94 311 LEU B O 1
ATOM 4632 N N . ARG B 1 312 ? -34.875 -12.586 2.93 1 69.44 312 ARG B N 1
ATOM 4633 C CA . ARG B 1 312 ? -36.281 -12.906 2.607 1 69.44 312 ARG B CA 1
ATOM 4634 C C . ARG B 1 312 ? -37.219 -12.305 3.639 1 69.44 312 ARG B C 1
ATOM 4636 O O . ARG B 1 312 ? -38.312 -11.828 3.291 1 69.44 312 ARG B O 1
ATOM 4643 N N . PHE B 1 313 ? -36.844 -12.422 4.766 1 70.56 313 PHE B N 1
ATOM 4644 C CA . PHE B 1 313 ? -37.656 -11.891 5.848 1 70.56 313 PHE B CA 1
ATOM 4645 C C . PHE B 1 313 ? -37.875 -10.391 5.676 1 70.56 313 PHE B C 1
ATOM 4647 O O . PHE B 1 313 ? -39 -9.906 5.809 1 70.56 313 PHE B O 1
ATOM 4654 N N . PHE B 1 314 ? -36.875 -9.711 5.266 1 63.19 314 PHE B N 1
ATOM 4655 C CA . PHE B 1 314 ? -37 -8.258 5.227 1 63.19 314 PHE B CA 1
ATOM 4656 C C . PHE B 1 314 ? -37.531 -7.797 3.869 1 63.19 314 PHE B C 1
ATOM 4658 O O . PHE B 1 314 ? -37.969 -6.66 3.725 1 63.19 314 PHE B O 1
ATOM 4665 N N . LYS B 1 315 ? -37.344 -8.555 2.955 1 62.88 315 LYS B N 1
ATOM 4666 C CA . LYS B 1 315 ? -38 -8.234 1.692 1 62.88 315 LYS B CA 1
ATOM 4667 C C . LYS B 1 315 ? -39.531 -8.352 1.817 1 62.88 315 LYS B C 1
ATOM 4669 O O . LYS B 1 315 ? -40.281 -7.598 1.185 1 62.88 315 LYS B O 1
ATOM 4674 N N . LYS B 1 316 ? -39.906 -9.203 2.557 1 60.72 316 LYS B N 1
ATOM 4675 C CA . LYS B 1 316 ? -41.312 -9.469 2.709 1 60.72 316 LYS B CA 1
ATOM 4676 C C . LYS B 1 316 ? -41.938 -8.539 3.746 1 60.72 316 LYS B C 1
ATOM 4678 O O . LYS B 1 316 ? -43.156 -8.32 3.74 1 60.72 316 LYS B O 1
ATOM 4683 N N . ASN B 1 317 ? -41.031 -8.164 4.535 1 58.66 317 ASN B N 1
ATOM 4684 C CA . ASN B 1 317 ? -41.594 -7.309 5.578 1 58.66 317 ASN B CA 1
ATOM 4685 C C . ASN B 1 317 ? -41.031 -5.891 5.488 1 58.66 317 ASN B C 1
ATOM 4687 O O . ASN B 1 317 ? -39.812 -5.695 5.367 1 58.66 317 ASN B O 1
#

Nearest PDB structures (foldseek):
  4e75-assembly1_B  TM=6.022E-01  e=6.025E-23  Acinetobacter baumannii
  4ihh-assembly2_E  TM=5.319E-01  e=8.380E-23  Escherichia coli K-12
  3pmo-assembly1_A  TM=5.263E-01  e=7.324E-22  Pseudomonas aeruginosa
  6ued-assembly1_A-2  TM=4.976E-01  e=9.208E-23  Pseudomonas aeruginosa PAO1
  2iu9-assembly1_C  TM=4.594E-01  e=7.422E-20  Chlamydia trachomatis

Secondary structure (DSSP, 8-state):
-BHHHHHHHHT-B--S--PBP-EE--TTT--TTEEEEE-SHHHHTTGGG---SEEEE-GGGGGGPPTTSEEEE-S-HHHHHHHHHHHTPPPSSPPP---EE-TT-EE-TT-EE-TT-EE-TT-EE-TT-EE-TT-EE-SS-EE-TT-EE-TT-EE-SS-EE-TT-EEEEPP--EEE-TT--EEEPP---EEEE-TT-EE-TT-EEEPPSSSEEEE-TT-EE-TT-EE-TT-EE-TT-EE-TT-EE-TT-EE-TT-EE-TT-EE-TT-EE-TT-EEPTT-EE-S-B-TT-EE--PPPPEEHHHHHHHHHHHHHHHHH-/-BHHHHHHHHT-EE-S--PBP-EE--TTT--TTEEEEE-SHHHHTTGGG---SEEEE-GGGGGGPPTTSEEEE-S-HHHHHHHHHHHTPPPSS------EE-TT-EE-TT-EE-TT-EE-TT-EE-TT-EE-TT-EE-SS-EE-TT-EE-TT-EE-SS-EE-TT-EEEEPP--EEE-TT--EEEPP---EEEE-TT-EE-TT-EEEPPSSSEEEE-TT-EE-TT-EE-TT-EE-TT-EE-TT-EE-TT-EE-TT-EEPTT-EE-TT-EE-TT-EEPTT-EE-S-B-TT-EEE-SPPP--HHHHHHHHHHHHHHHHH-

Sequence (634 aa):
MKLSEIAQKTGASFSGEDIEIFALNSLKNANKAELSYCDGEKNAKFIAGSNAGAILISQNLTSFVPEGMSALVCENPHLAFAILSKDFAKPLFCEPKPSNIAESATIMSNAYIGSNVSVGEGSIVMAGVFLGDNVKIGQNCIIHPNVVIYNDCVIGDECHLLANCVIGSDGFGYAHTKTGEHVKIYHNGNVVLGDFVEVGACTTIDRGVFESTMIASYTKIDNLVQIGHNCELGNGCLIVSQTGLAGSTTLGRNVVMGGQSGSAGHVRVGDFAQIAARGGVSKDLDAGKKYAGAYPIMPLDEFFKIQAKILRFFKKNMKLSEIAQKTGASFSGEDIEIFALNSLKNANKAELSYCDGEKNAKFIAGSNAGAILISQNLTSFVPEGMSALVCENPHLAFAILSKDFAKPLFCEPKPSNIAESATIMSNAYIGSNVSVGEGSIVMAGVFLGDNVKIGQNCIIHPNVVIYNDCVIGDECHLLANCVIGSDGFGYAHTKTGEHVKIYHNGNVVLGDFVEVGACTTIDRGVFESTMIASYTKIDNLVQIGHNCELGNGCLIVSQTGLAGSTTLGRNVVMGGQSGSAGHVRVGDFAQIAARGGVSKDLDAGKKYAGAYPIMPLDEFFKIQAKILRFFKKN

Foldseek 3Di:
DWPVVLCVQLVWDWDDDGAAAQEEDDQQPAALNYEYEDADPVCLQSNQVGHYVEYEYAPVSVVSHDPRHMYTYDDGRPQSQLSCQVVNADDQADDAADAAEDPQEAEEPQEADHHHEYAEHLEYHYHQEYDGACEYAYYNEYHEHNEYAGHNEYHEEQEYEYAAEYFAAAADDWDADPVGDTRGQGARAGEYEYANEYAEHNEYAHAARHYGQYHYYLEYAYPCEYHGHLEAEEANAYHYHLEYEYENEYEYHHEYEEANEYEDHNAYEYACEYEYHNHYHDHHYYYPYYHYDDDDDDPPVVVVVVVVVVCVVVVVD/DWVVVLCVQLVWDWDDDGAAAQEEDDQQPAALNYEYEDADPVCLQSNLVGHYVEYEYEPVSVVSHDPRHIYTYDDGRPQSLLSCLVVNADDQADDAADAAEDPQEAEEPQEADGHHEYAEHQEYHYHLEYDEHCEYAYYNEYHEHNEYAGHNEYHEEQEYEYENEYFAAAADDWDADPVGDTRGQGARAGEYEYANEYAEHNEYAHAARHYGQYHYYLEYAYPCEYHGHLEAEEANAYHYHLEYEYHNEYEYHHEYEEANEYEDHNEYEYACEYEYHNHYHDHHYYYPYYYYDDDDDDPPVVVVVVVVVVVVVVVVD